Protein AF-0000000084989594 (afdb_homodimer)

Foldseek 3Di:
DALLVLLLVLLLVQQFQAEAFQLALLRLSNCLSVLVSVHAHAYFFEAAQVFGFARVVNRVQSCVVSVHHYYYHHDYLVLLVVLLLVLCVQVVFLACVQSLLVSRVLVRLLVCLVVPTAEYEYSPQLCLLLVQDQVLLVDDQVVSLVSSVVCLVPPDDSNCSSCVVSNHHYHYSCNPPVNSVVSSVDTNPCQHDPSHGNNSSLVSCVVVGDNCNSPPRDDRSCRSRVSVVVQQVQQVVLPPPDDPWQAHGNSSSSVVSSVVVVGDDDADDPDADNTPRHHADPQADPRRGGHDDDD/DALLVLLLVLLLVQQFQAEAFQLALLRLSNCLSNLVSVHAHAYWFEAAQVFGFARVVNRVQSCVVSVHHYYYHHDYLVLLVVLLLVLCVQVVFLACVQSLLVSRVLVRLLVCLVVPTAEYEYSPQLCLLLVQDQVLLPDDQVVSLVSSVVCLVPPDDSNCSSCVVSNHHYHYSCNPPVNSVVSSVDTNPCQHDPSHGNNSSLVSCVVVGDNCNSRPRDDRSCRSRVSVVVQQVQQVVLPPPDDPWQAHGNSSSSVVSSVVVVGDDDADDPDADNTPRHHADPQADPRRGGGDPDD

Structure (mmCIF, N/CA/C/O backbone):
data_AF-0000000084989594-model_v1
#
loop_
_entity.id
_entity.type
_entity.pdbx_description
1 polymer 'Asparagine synthase (Glutamine-hydrolyzing)'
#
loop_
_atom_site.group_PDB
_atom_site.id
_atom_site.type_symbol
_atom_site.label_atom_id
_atom_site.label_alt_id
_atom_site.label_comp_id
_atom_site.label_asym_id
_atom_site.label_entity_id
_atom_site.label_seq_id
_atom_site.pdbx_PDB_ins_code
_atom_site.Cartn_x
_atom_site.Cartn_y
_atom_site.Cartn_z
_atom_site.occupancy
_atom_site.B_iso_or_equiv
_atom_site.auth_seq_id
_atom_site.auth_comp_id
_atom_site.auth_asym_id
_atom_site.auth_atom_id
_atom_site.pdbx_PDB_model_num
ATOM 1 N N . MET A 1 1 ? -28.172 15.375 14.891 1 85.75 1 MET A N 1
ATOM 2 C CA . MET A 1 1 ? -27.391 14.578 13.945 1 85.75 1 MET A CA 1
ATOM 3 C C . MET A 1 1 ? -26.047 14.195 14.555 1 85.75 1 MET A C 1
ATOM 5 O O . MET A 1 1 ? -25.469 14.953 15.344 1 85.75 1 MET A O 1
ATOM 9 N N . SER A 1 2 ? -25.688 12.906 14.242 1 96.44 2 SER A N 1
ATOM 10 C CA . SER A 1 2 ? -24.422 12.406 14.797 1 96.44 2 SER A CA 1
ATOM 11 C C . SER A 1 2 ? -23.25 12.773 13.898 1 96.44 2 SER A C 1
ATOM 13 O O . SER A 1 2 ? -23.438 13.164 12.75 1 96.44 2 SER A O 1
ATOM 15 N N . LEU A 1 3 ? -22.078 12.836 14.453 1 98.56 3 LEU A N 1
ATOM 16 C CA . LEU A 1 3 ? -20.891 13.195 13.695 1 98.56 3 LEU A CA 1
ATOM 17 C C . LEU A 1 3 ? -20.672 12.234 12.531 1 98.56 3 LEU A C 1
ATOM 19 O O . LEU A 1 3 ? -20.391 12.664 11.406 1 98.56 3 LEU A O 1
ATOM 23 N N . PRO A 1 4 ? -20.844 10.906 12.711 1 98.81 4 PRO A N 1
ATOM 24 C CA . PRO A 1 4 ? -20.703 10 11.57 1 98.81 4 PRO A CA 1
ATOM 25 C C . PRO A 1 4 ? -21.625 10.352 10.414 1 98.81 4 PRO A C 1
ATOM 27 O O . PRO A 1 4 ? -21.219 10.32 9.25 1 98.81 4 PRO A O 1
ATOM 30 N N . GLN A 1 5 ? -22.797 10.727 10.703 1 98.56 5 GLN A N 1
ATOM 31 C CA . GLN A 1 5 ? -23.734 11.117 9.664 1 98.56 5 GLN A CA 1
ATOM 32 C C . GLN A 1 5 ? -23.297 12.391 8.961 1 98.56 5 GLN A C 1
ATOM 34 O O . GLN A 1 5 ? -23.359 12.492 7.734 1 98.56 5 GLN A O 1
ATOM 39 N N . LEU A 1 6 ? -22.875 13.344 9.742 1 98.75 6 LEU A N 1
ATOM 40 C CA . LEU A 1 6 ? -22.422 14.617 9.195 1 98.75 6 LEU A CA 1
ATOM 41 C C . LEU A 1 6 ? -21.188 14.43 8.305 1 98.75 6 LEU A C 1
ATOM 43 O O . LEU A 1 6 ? -21.109 15 7.219 1 98.75 6 LEU A O 1
ATOM 47 N N . LEU A 1 7 ? -20.281 13.609 8.742 1 98.88 7 LEU A N 1
ATOM 48 C CA . LEU A 1 7 ? -19.078 13.352 7.961 1 98.88 7 LEU A CA 1
ATOM 49 C C . LEU A 1 7 ? -19.406 12.594 6.68 1 98.88 7 LEU A C 1
ATOM 51 O O . LEU A 1 7 ? -18.812 12.852 5.629 1 98.88 7 LEU A O 1
ATOM 55 N N . ARG A 1 8 ? -20.312 11.656 6.789 1 98.75 8 ARG A N 1
ATOM 56 C CA . ARG A 1 8 ? -20.734 10.93 5.598 1 98.75 8 ARG A CA 1
ATOM 57 C C . ARG A 1 8 ? -21.312 11.891 4.555 1 98.75 8 ARG A C 1
ATOM 59 O O . ARG A 1 8 ? -20.984 11.789 3.369 1 98.75 8 ARG A O 1
ATOM 66 N N . GLU A 1 9 ? -22.156 12.766 5 1 98.69 9 GLU A N 1
ATOM 67 C CA . GLU A 1 9 ? -22.75 13.734 4.09 1 98.69 9 GLU A CA 1
ATOM 68 C C . GLU A 1 9 ? -21.703 14.656 3.488 1 98.69 9 GLU A C 1
ATOM 70 O O . GLU A 1 9 ? -21.719 14.945 2.289 1 98.69 9 GLU A O 1
ATOM 75 N N . ALA A 1 10 ? -20.781 15.133 4.316 1 98.81 10 ALA A N 1
ATOM 76 C CA . ALA A 1 10 ? -19.688 15.977 3.836 1 98.81 10 ALA A CA 1
ATOM 77 C C . ALA A 1 10 ? -18.828 15.227 2.832 1 98.81 10 ALA A C 1
ATOM 79 O O . ALA A 1 10 ? -18.406 15.789 1.82 1 98.81 10 ALA A O 1
ATOM 80 N N . ALA A 1 11 ? -18.562 13.984 3.117 1 98.75 11 ALA A N 1
ATOM 81 C CA . ALA A 1 11 ? -17.75 13.141 2.238 1 98.75 11 ALA A CA 1
ATOM 82 C C . ALA A 1 11 ? -18.453 12.914 0.902 1 98.75 11 ALA A C 1
ATOM 84 O O . ALA A 1 11 ? -17.812 12.906 -0.15 1 98.75 11 ALA A O 1
ATOM 85 N N . ALA A 1 12 ? -19.766 12.672 0.949 1 98.69 12 ALA A N 1
ATOM 86 C CA . ALA A 1 12 ? -20.547 12.484 -0.268 1 98.69 12 ALA A CA 1
ATOM 87 C C . ALA A 1 12 ? -20.453 13.703 -1.18 1 98.69 12 ALA A C 1
ATOM 89 O O . ALA A 1 12 ? -20.438 13.57 -2.406 1 98.69 12 ALA A O 1
ATOM 90 N N . GLU A 1 13 ? -20.391 14.836 -0.594 1 98.69 13 GLU A N 1
ATOM 91 C CA . GLU A 1 13 ? -20.266 16.062 -1.36 1 98.69 13 GLU A CA 1
ATOM 92 C C . GLU A 1 13 ? -18.844 16.25 -1.879 1 98.69 13 GLU A C 1
ATOM 94 O O . GLU A 1 13 ? -18.641 16.766 -2.984 1 98.69 13 GLU A O 1
ATOM 99 N N . ALA A 1 14 ? -17.875 15.828 -1.123 1 98.56 14 ALA A N 1
ATOM 100 C CA . ALA A 1 14 ? -16.469 16.016 -1.457 1 98.56 14 ALA A CA 1
ATOM 101 C C . ALA A 1 14 ? -16.062 15.18 -2.666 1 98.56 14 ALA A C 1
ATOM 103 O O . ALA A 1 14 ? -15.25 15.609 -3.486 1 98.56 14 ALA A O 1
ATOM 104 N N . GLN A 1 15 ? -16.578 13.945 -2.801 1 98.38 15 GLN A N 1
ATOM 105 C CA . GLN A 1 15 ? -16.391 13.062 -3.947 1 98.38 15 GLN A CA 1
ATOM 106 C C . GLN A 1 15 ? -14.906 12.797 -4.199 1 98.38 15 GLN A C 1
ATOM 108 O O . GLN A 1 15 ? -14.438 12.906 -5.332 1 98.38 15 GLN A O 1
ATOM 113 N N . CYS A 1 16 ? -14.211 12.5 -3.119 1 98.88 16 CYS A N 1
ATOM 114 C CA . CYS A 1 16 ? -12.781 12.273 -3.25 1 98.88 16 CYS A CA 1
ATOM 115 C C . CYS A 1 16 ? -12.5 10.875 -3.783 1 98.88 16 CYS A C 1
ATOM 117 O O . CYS A 1 16 ? -13.07 9.891 -3.301 1 98.88 16 CYS A O 1
ATOM 119 N N . ASP A 1 17 ? -11.602 10.797 -4.781 1 98.69 17 ASP A N 1
ATOM 120 C CA . ASP A 1 17 ? -11.172 9.508 -5.316 1 98.69 17 ASP A CA 1
ATOM 121 C C . ASP A 1 17 ? -9.953 8.984 -4.566 1 98.69 17 ASP A C 1
ATOM 123 O O . ASP A 1 17 ? -9.516 7.852 -4.797 1 98.69 17 ASP A O 1
ATOM 127 N N . SER A 1 18 ? -9.414 9.781 -3.67 1 98.81 18 SER A N 1
ATOM 128 C CA . SER A 1 18 ? -8.258 9.414 -2.85 1 98.81 18 SER A CA 1
ATOM 129 C C . SER A 1 18 ? -8.367 10.008 -1.449 1 98.81 18 SER A C 1
ATOM 131 O O . SER A 1 18 ? -9.141 10.945 -1.224 1 98.81 18 SER A O 1
ATOM 133 N N . VAL A 1 19 ? -7.609 9.438 -0.512 1 98.94 19 VAL A N 1
ATOM 134 C CA . VAL A 1 19 ? -7.613 9.93 0.861 1 98.94 19 VAL A CA 1
ATOM 135 C C . VAL A 1 19 ? -6.227 9.766 1.477 1 98.94 19 VAL A C 1
ATOM 137 O O . VAL A 1 19 ? -5.555 8.758 1.243 1 98.94 19 VAL A O 1
ATOM 140 N N . LEU A 1 20 ? -5.695 10.781 2.111 1 98.88 20 LEU A N 1
ATOM 141 C CA . LEU A 1 20 ? -4.523 10.594 2.959 1 98.88 20 LEU A CA 1
ATOM 142 C C . LEU A 1 20 ? -4.887 9.828 4.227 1 98.88 20 LEU A C 1
ATOM 144 O O . LEU A 1 20 ? -5.66 10.32 5.051 1 98.88 20 LEU A O 1
ATOM 148 N N . LEU A 1 21 ? -4.34 8.688 4.375 1 98.75 21 LEU A N 1
ATOM 149 C CA . LEU A 1 21 ? -4.711 7.816 5.488 1 98.75 21 LEU A CA 1
ATOM 150 C C . LEU A 1 21 ? -3.508 7.535 6.379 1 98.75 21 LEU A C 1
ATOM 152 O O . LEU A 1 21 ? -2.527 6.934 5.938 1 98.75 21 LEU A O 1
ATOM 156 N N . SER A 1 22 ? -3.586 7.926 7.609 1 97.94 22 SER A N 1
ATOM 157 C CA . SER A 1 22 ? -2.496 7.727 8.555 1 97.94 22 SER A CA 1
ATOM 158 C C . SER A 1 22 ? -2.797 6.574 9.508 1 97.94 22 SER A C 1
ATOM 160 O O . SER A 1 22 ? -1.893 6.051 10.164 1 97.94 22 SER A O 1
ATOM 162 N N . GLY A 1 23 ? -4.047 6.211 9.594 1 97.31 23 GLY A N 1
ATOM 163 C CA . GLY A 1 23 ? -4.449 5.27 10.625 1 97.31 23 GLY A CA 1
ATOM 164 C C . GLY A 1 23 ? -4.773 5.934 11.953 1 97.31 23 GLY A C 1
ATOM 165 O O . GLY A 1 23 ? -5.125 5.262 12.922 1 97.31 23 GLY A O 1
ATOM 166 N N . GLY A 1 24 ? -4.617 7.223 12.016 1 97.88 24 GLY A N 1
ATOM 167 C CA . GLY A 1 24 ? -5.145 7.977 13.141 1 97.88 24 GLY A CA 1
ATOM 168 C C . GLY A 1 24 ? -6.652 8.156 13.086 1 97.88 24 GLY A C 1
ATOM 169 O O . GLY A 1 24 ? -7.289 7.789 12.102 1 97.88 24 GLY A O 1
ATOM 170 N N . LEU A 1 25 ? -7.168 8.773 14.125 1 98.38 25 LEU A N 1
ATOM 171 C CA . LEU A 1 25 ? -8.617 8.852 14.281 1 98.38 25 LEU A CA 1
ATOM 172 C C . LEU A 1 25 ? -9.227 9.711 13.18 1 98.38 25 LEU A C 1
ATOM 174 O O . LEU A 1 25 ? -10.164 9.281 12.5 1 98.38 25 LEU A O 1
ATOM 178 N N . ASP A 1 26 ? -8.68 10.859 12.883 1 98.56 26 ASP A N 1
ATOM 179 C CA . ASP A 1 26 ? -9.312 11.797 11.953 1 98.56 26 ASP A CA 1
ATOM 180 C C . ASP A 1 26 ? -9.297 11.25 10.523 1 98.56 26 ASP A C 1
ATOM 182 O O . ASP A 1 26 ? -10.336 11.211 9.859 1 98.56 26 ASP A O 1
ATOM 186 N N . SER A 1 27 ? -8.141 10.852 10.102 1 98.5 27 SER A N 1
ATOM 187 C CA . SER A 1 27 ? -8.055 10.344 8.742 1 98.5 27 SER A CA 1
ATOM 188 C C . SER A 1 27 ? -8.883 9.07 8.57 1 98.5 27 SER A C 1
ATOM 190 O O . SER A 1 27 ? -9.477 8.852 7.512 1 98.5 27 SER A O 1
ATOM 192 N N . SER A 1 28 ? -8.953 8.25 9.562 1 98.81 28 SER A N 1
ATOM 193 C CA . SER A 1 28 ? -9.719 7.008 9.5 1 98.81 28 SER A CA 1
ATOM 194 C C . SER A 1 28 ? -11.219 7.285 9.445 1 98.81 28 SER A C 1
ATOM 196 O O . SER A 1 28 ? -11.953 6.602 8.734 1 98.81 28 SER A O 1
ATOM 198 N N . THR A 1 29 ? -11.703 8.25 10.234 1 98.88 29 THR A N 1
ATOM 199 C CA . THR A 1 29 ? -13.117 8.594 10.203 1 98.88 29 THR A CA 1
ATOM 200 C C . THR A 1 29 ? -13.508 9.141 8.828 1 98.88 29 THR A C 1
ATOM 202 O O . THR A 1 29 ? -14.609 8.867 8.336 1 98.88 29 THR A O 1
ATOM 205 N N . VAL A 1 30 ? -12.625 9.891 8.219 1 98.94 30 VAL A N 1
ATOM 206 C CA . VAL A 1 30 ? -12.883 10.422 6.883 1 98.94 30 VAL A CA 1
ATOM 207 C C . VAL A 1 30 ? -12.914 9.273 5.867 1 98.94 30 VAL A C 1
ATOM 209 O O . VAL A 1 30 ? -13.781 9.234 4.996 1 98.94 30 VAL A O 1
ATOM 212 N N . ALA A 1 31 ? -11.953 8.375 5.973 1 98.94 31 ALA A N 1
ATOM 213 C CA . ALA A 1 31 ? -11.945 7.207 5.094 1 98.94 31 ALA A CA 1
ATOM 214 C C . ALA A 1 31 ? -13.242 6.414 5.227 1 98.94 31 ALA A C 1
ATOM 216 O O . ALA A 1 31 ? -13.836 6.008 4.223 1 98.94 31 ALA A O 1
ATOM 217 N N . TRP A 1 32 ? -13.672 6.195 6.434 1 98.88 32 TRP A N 1
ATOM 218 C CA . TRP A 1 32 ? -14.938 5.504 6.691 1 98.88 32 TRP A CA 1
ATOM 219 C C . TRP A 1 32 ? -16.094 6.238 6.031 1 98.88 32 TRP A C 1
ATOM 221 O O . TRP A 1 32 ? -16.938 5.613 5.383 1 98.88 32 TRP A O 1
ATOM 231 N N . ALA A 1 33 ? -16.125 7.547 6.203 1 98.94 33 ALA A N 1
ATOM 232 C CA . ALA A 1 33 ? -17.203 8.359 5.672 1 98.94 33 ALA A CA 1
ATOM 233 C C . ALA A 1 33 ? -17.281 8.258 4.152 1 98.94 33 ALA A C 1
ATOM 235 O O . ALA A 1 33 ? -18.359 8.172 3.576 1 98.94 33 ALA A O 1
ATOM 236 N N . LEU A 1 34 ? -16.141 8.305 3.512 1 98.88 34 LEU A N 1
ATOM 237 C CA . LEU A 1 34 ? -16.078 8.18 2.061 1 98.88 34 LEU A CA 1
ATOM 238 C C . LEU A 1 34 ? -16.656 6.844 1.609 1 98.88 34 LEU A C 1
ATOM 240 O O . LEU A 1 34 ? -17.453 6.785 0.679 1 98.88 34 LEU A O 1
ATOM 244 N N . ARG A 1 35 ? -16.234 5.828 2.279 1 98.62 35 ARG A N 1
ATOM 245 C CA . ARG A 1 35 ? -16.734 4.496 1.943 1 98.62 35 ARG A CA 1
ATOM 246 C C . ARG A 1 35 ? -18.25 4.41 2.131 1 98.62 35 ARG A C 1
ATOM 248 O O . ARG A 1 35 ? -18.953 3.854 1.285 1 98.62 35 ARG A O 1
ATOM 255 N N . GLU A 1 36 ? -18.734 4.957 3.236 1 98.31 36 GLU A N 1
ATOM 256 C CA . GLU A 1 36 ? -20.156 4.945 3.539 1 98.31 36 GLU A CA 1
ATOM 257 C C . GLU A 1 36 ? -20.938 5.766 2.521 1 98.31 36 GLU A C 1
ATOM 259 O O . GLU A 1 36 ? -22.125 5.496 2.275 1 98.31 36 GLU A O 1
ATOM 264 N N . ALA A 1 37 ? -20.281 6.711 1.976 1 98.5 37 ALA A N 1
ATOM 265 C CA . ALA A 1 37 ? -20.922 7.543 0.952 1 98.5 37 ALA A CA 1
ATOM 266 C C . ALA A 1 37 ? -20.938 6.828 -0.398 1 98.5 37 ALA A C 1
ATOM 268 O O . ALA A 1 37 ? -21.391 7.387 -1.396 1 98.5 37 ALA A O 1
ATOM 269 N N . GLY A 1 38 ? -20.391 5.637 -0.486 1 97.81 38 GLY A N 1
ATOM 270 C CA . GLY A 1 38 ? -20.406 4.832 -1.697 1 97.81 38 GLY A CA 1
ATOM 271 C C . GLY A 1 38 ? -19.172 5.004 -2.559 1 97.81 38 GLY A C 1
ATOM 272 O O . GLY A 1 38 ? -19.141 4.539 -3.699 1 97.81 38 GLY A O 1
ATOM 273 N N . LEU A 1 39 ? -18.219 5.668 -2.016 1 97.94 39 LEU A N 1
ATOM 274 C CA . LEU A 1 39 ? -16.969 5.883 -2.746 1 97.94 39 LEU A CA 1
ATOM 275 C C . LEU A 1 39 ? -15.93 4.828 -2.371 1 97.94 39 LEU A C 1
ATOM 277 O O . LEU A 1 39 ? -16.109 4.102 -1.391 1 97.94 39 LEU A O 1
ATOM 281 N N . ARG A 1 40 ? -14.938 4.691 -3.188 1 96.25 40 ARG A N 1
ATOM 282 C CA . ARG A 1 40 ? -13.828 3.773 -2.949 1 96.25 40 ARG A CA 1
ATOM 283 C C . ARG A 1 40 ? -12.492 4.465 -3.18 1 96.25 40 ARG A C 1
ATOM 285 O O . ARG A 1 40 ? -11.75 4.113 -4.105 1 96.25 40 ARG A O 1
ATOM 292 N N . PRO A 1 41 ? -12.18 5.359 -2.314 1 98.5 41 PRO A N 1
ATOM 293 C CA . PRO A 1 41 ? -10.93 6.094 -2.496 1 98.5 41 PRO A CA 1
ATOM 294 C C . PRO A 1 41 ? -9.695 5.207 -2.342 1 98.5 41 PRO A C 1
ATOM 296 O O . PRO A 1 41 ? -9.719 4.238 -1.58 1 98.5 41 PRO A O 1
ATOM 299 N N . VAL A 1 42 ? -8.664 5.551 -3.115 1 98.75 42 VAL A N 1
ATOM 300 C CA . VAL A 1 42 ? -7.352 4.965 -2.842 1 98.75 42 VAL A CA 1
ATOM 301 C C . VAL A 1 42 ? -6.699 5.688 -1.668 1 98.75 42 VAL A C 1
ATOM 303 O O . VAL A 1 42 ? -6.695 6.922 -1.611 1 98.75 42 VAL A O 1
ATOM 306 N N . ALA A 1 43 ? -6.219 4.914 -0.688 1 98.88 43 ALA A N 1
ATOM 307 C CA . ALA A 1 43 ? -5.551 5.492 0.477 1 98.88 43 ALA A CA 1
ATOM 308 C C . ALA A 1 43 ? -4.055 5.66 0.228 1 98.88 43 ALA A C 1
ATOM 310 O O . ALA A 1 43 ? -3.402 4.754 -0.3 1 98.88 43 ALA A O 1
ATOM 311 N N . PHE A 1 44 ? -3.527 6.82 0.582 1 98.88 44 PHE A N 1
ATOM 312 C CA . PHE A 1 44 ? -2.109 7.105 0.399 1 98.88 44 PHE A CA 1
ATOM 313 C C . PHE A 1 44 ? -1.453 7.461 1.727 1 98.88 44 PHE A C 1
ATOM 315 O O . PHE A 1 44 ? -2.047 8.164 2.551 1 98.88 44 PHE A O 1
ATOM 322 N N . ASN A 1 45 ? -0.287 7.039 1.944 1 98.81 45 ASN A N 1
ATOM 323 C CA . ASN A 1 45 ? 0.561 7.348 3.09 1 98.81 45 ASN A CA 1
ATOM 324 C C . ASN A 1 45 ? 2.039 7.352 2.709 1 98.81 45 ASN A C 1
ATOM 326 O O . ASN A 1 45 ? 2.455 6.613 1.812 1 98.81 45 ASN A O 1
ATOM 330 N N . ALA A 1 46 ? 2.809 8.219 3.326 1 98.81 46 ALA A N 1
ATOM 331 C CA . ALA A 1 46 ? 4.254 8.234 3.133 1 98.81 46 ALA A CA 1
ATOM 332 C C . ALA A 1 46 ? 4.988 7.945 4.438 1 98.81 46 ALA A C 1
ATOM 334 O O . ALA A 1 46 ? 4.578 8.414 5.504 1 98.81 46 ALA A O 1
ATOM 335 N N . GLN A 1 47 ? 6.008 7.199 4.363 1 98.88 47 GLN A N 1
ATOM 336 C CA . GLN A 1 47 ? 6.848 6.824 5.5 1 98.88 47 GLN A CA 1
ATOM 337 C C . GLN A 1 47 ? 8.32 7.125 5.219 1 98.88 47 GLN A C 1
ATOM 339 O O . GLN A 1 47 ? 8.773 7.012 4.078 1 98.88 47 GLN A O 1
ATOM 344 N N . TYR A 1 48 ? 9.039 7.547 6.289 1 98.81 48 TYR A N 1
ATOM 345 C CA . TYR A 1 48 ? 10.492 7.668 6.246 1 98.81 48 TYR A CA 1
ATOM 346 C C . TYR A 1 48 ? 11.156 6.297 6.336 1 98.81 48 TYR A C 1
ATOM 348 O O . TYR A 1 48 ? 11.219 5.699 7.414 1 98.81 48 TYR A O 1
ATOM 356 N N . ALA A 1 49 ? 11.68 5.812 5.246 1 98.5 49 ALA A N 1
ATOM 357 C CA . ALA A 1 49 ? 12.094 4.422 5.105 1 98.5 49 ALA A CA 1
ATOM 358 C C . ALA A 1 49 ? 13.172 4.066 6.133 1 98.5 49 ALA A C 1
ATOM 360 O O . ALA A 1 49 ? 13.133 2.994 6.738 1 98.5 49 ALA A O 1
ATOM 361 N N . PRO A 1 50 ? 14.156 4.938 6.395 1 97.94 50 PRO A N 1
ATOM 362 C CA . PRO A 1 50 ? 15.234 4.566 7.32 1 97.94 50 PRO A CA 1
ATOM 363 C C . PRO A 1 50 ? 14.734 4.352 8.75 1 97.94 50 PRO A C 1
ATOM 365 O O . PRO A 1 50 ? 15.328 3.582 9.508 1 97.94 50 PRO A O 1
ATOM 368 N N . ARG A 1 51 ? 13.688 5.039 9.141 1 97.5 51 ARG A N 1
ATOM 369 C CA . ARG A 1 51 ? 13.07 4.93 10.453 1 97.5 51 ARG A CA 1
ATOM 370 C C . ARG A 1 51 ? 11.562 5.145 10.375 1 97.5 51 ARG A C 1
ATOM 372 O O . ARG A 1 51 ? 11.062 6.207 10.758 1 97.5 51 ARG A O 1
ATOM 379 N N . PRO A 1 52 ? 10.883 4.098 10 1 97.19 52 PRO A N 1
ATOM 380 C CA . PRO A 1 52 ? 9.438 4.258 9.797 1 97.19 52 PRO A CA 1
ATOM 381 C C . PRO A 1 52 ? 8.703 4.641 11.078 1 97.19 52 PRO A C 1
ATOM 383 O O . PRO A 1 52 ? 9.211 4.41 12.18 1 97.19 52 PRO A O 1
ATOM 386 N N . GLY A 1 53 ? 7.566 5.332 10.867 1 97.75 53 GLY A N 1
ATOM 387 C CA . GLY A 1 53 ? 6.75 5.758 11.992 1 97.75 53 GLY A CA 1
ATOM 388 C C . GLY A 1 53 ? 5.785 4.691 12.469 1 97.75 53 GLY A C 1
ATOM 389 O O . GLY A 1 53 ? 6.016 3.498 12.258 1 97.75 53 GLY A O 1
ATOM 390 N N . THR A 1 54 ? 4.82 5.121 13.195 1 97.56 54 THR A N 1
ATOM 391 C CA . THR A 1 54 ? 3.902 4.215 13.883 1 97.56 54 THR A CA 1
ATOM 392 C C . THR A 1 54 ? 2.639 3.996 13.055 1 97.56 54 THR A C 1
ATOM 394 O O . THR A 1 54 ? 1.798 3.166 13.406 1 97.56 54 THR A O 1
ATOM 397 N N . ASP A 1 55 ? 2.475 4.613 11.891 1 98.12 55 ASP A N 1
ATOM 398 C CA . ASP A 1 55 ? 1.197 4.703 11.195 1 98.12 55 ASP A CA 1
ATOM 399 C C . ASP A 1 55 ? 0.839 3.379 10.523 1 98.12 55 ASP A C 1
ATOM 401 O O . ASP A 1 55 ? -0.325 2.973 10.523 1 98.12 55 ASP A O 1
ATOM 405 N N . VAL A 1 56 ? 1.748 2.672 10.031 1 98.12 56 VAL A N 1
ATOM 406 C CA . VAL A 1 56 ? 1.545 1.653 9.008 1 98.12 56 VAL A CA 1
ATOM 407 C C . VAL A 1 56 ? 0.648 0.543 9.555 1 98.12 56 VAL A C 1
ATOM 409 O O . VAL A 1 56 ? -0.34 0.167 8.914 1 98.12 56 VAL A O 1
ATOM 412 N N . PRO A 1 57 ? 0.875 0.002 10.789 1 97.19 57 PRO A N 1
ATOM 413 C CA . PRO A 1 57 ? -0.019 -1.056 11.266 1 97.19 57 PRO A CA 1
ATOM 414 C C . PRO A 1 57 ? -1.473 -0.599 11.367 1 97.19 57 PRO A C 1
ATOM 416 O O . PRO A 1 57 ? -2.389 -1.376 11.086 1 97.19 57 PRO A O 1
ATOM 419 N N . TYR A 1 58 ? -1.664 0.637 11.727 1 98.19 58 TYR A N 1
ATOM 420 C CA . TYR A 1 58 ? -3.014 1.148 11.938 1 98.19 58 TYR A CA 1
ATOM 421 C C . TYR A 1 58 ? -3.697 1.451 10.609 1 98.19 58 TYR A C 1
ATOM 423 O O . TYR A 1 58 ? -4.879 1.151 10.43 1 98.19 58 TYR A O 1
ATOM 431 N N . LEU A 1 59 ? -2.918 2.064 9.703 1 98.19 59 LEU A N 1
ATOM 432 C CA . LEU A 1 59 ? -3.547 2.379 8.43 1 98.19 59 LEU A CA 1
ATOM 433 C C . LEU A 1 59 ? -3.914 1.104 7.672 1 98.19 59 LEU A C 1
ATOM 435 O O . LEU A 1 59 ? -4.93 1.063 6.973 1 98.19 59 LEU A O 1
ATOM 439 N N . LEU A 1 60 ? -3.117 0.052 7.809 1 98.12 60 LEU A N 1
ATOM 440 C CA . LEU A 1 60 ? -3.418 -1.221 7.164 1 98.12 60 LEU A CA 1
ATOM 441 C C . LEU A 1 60 ? -4.684 -1.841 7.742 1 98.12 60 LEU A C 1
ATOM 443 O O . LEU A 1 60 ? -5.484 -2.428 7.012 1 98.12 60 LEU A O 1
ATOM 447 N N . GLU A 1 61 ? -4.84 -1.722 9.023 1 98 61 GLU A N 1
ATOM 448 C CA . GLU A 1 61 ? -6.043 -2.24 9.672 1 98 61 GLU A CA 1
ATOM 449 C C . GLU A 1 61 ? -7.293 -1.527 9.172 1 98 61 GLU A C 1
ATOM 451 O O . GLU A 1 61 ? -8.305 -2.168 8.875 1 98 61 GLU A O 1
ATOM 456 N N . VAL A 1 62 ? -7.211 -0.22 9.109 1 98.62 62 VAL A N 1
ATOM 457 C CA . VAL A 1 62 ? -8.344 0.571 8.625 1 98.62 62 VAL A CA 1
ATOM 458 C C . VAL A 1 62 ? -8.641 0.212 7.168 1 98.62 62 VAL A C 1
ATOM 460 O O . VAL A 1 62 ? -9.797 -0.021 6.805 1 98.62 62 VAL A O 1
ATOM 463 N N . ALA A 1 63 ? -7.602 0.181 6.371 1 98.44 63 ALA A N 1
ATOM 464 C CA . ALA A 1 63 ? -7.758 -0.115 4.949 1 98.44 63 ALA A CA 1
ATOM 465 C C . ALA A 1 63 ? -8.359 -1.5 4.738 1 98.44 63 ALA A C 1
ATOM 467 O O . ALA A 1 63 ? -9.219 -1.687 3.871 1 98.44 63 ALA A O 1
ATOM 468 N N . ARG A 1 64 ? -7.891 -2.459 5.492 1 98.19 64 ARG A N 1
ATOM 469 C CA . ARG A 1 64 ? -8.414 -3.818 5.41 1 98.19 64 ARG A CA 1
ATOM 470 C C . ARG A 1 64 ? -9.906 -3.85 5.723 1 98.19 64 ARG A C 1
ATOM 472 O O . ARG A 1 64 ? -10.695 -4.422 4.965 1 98.19 64 ARG A O 1
ATOM 479 N N . GLN A 1 65 ? -10.297 -3.238 6.809 1 97.75 65 GLN A N 1
ATOM 480 C CA . GLN A 1 65 ? -11.688 -3.252 7.234 1 97.75 65 GLN A CA 1
ATOM 481 C C . GLN A 1 65 ? -12.586 -2.574 6.203 1 97.75 65 GLN A C 1
ATOM 483 O O . GLN A 1 65 ? -13.711 -3.014 5.965 1 97.75 65 GLN A O 1
ATOM 488 N N . LEU A 1 66 ? -12.055 -1.494 5.629 1 98.19 66 LEU A N 1
ATOM 489 C CA . LEU A 1 66 ? -12.867 -0.691 4.723 1 98.19 66 LEU A CA 1
ATOM 490 C C . LEU A 1 66 ? -12.727 -1.184 3.285 1 98.19 66 LEU A C 1
ATOM 492 O O . LEU A 1 66 ? -13.422 -0.691 2.389 1 98.19 66 LEU A O 1
ATOM 496 N N . GLY A 1 67 ? -11.836 -2.125 3.051 1 97.62 67 GLY A N 1
ATOM 497 C CA . GLY A 1 67 ? -11.617 -2.656 1.716 1 97.62 67 GLY A CA 1
ATOM 498 C C . GLY A 1 67 ? -11 -1.646 0.765 1 97.62 67 GLY A C 1
ATOM 499 O O . GLY A 1 67 ? -11.406 -1.551 -0.395 1 97.62 67 GLY A O 1
ATOM 500 N N . LEU A 1 68 ? -10.086 -0.876 1.242 1 98.06 68 LEU A N 1
ATOM 501 C CA . LEU A 1 68 ? -9.484 0.172 0.424 1 98.06 68 LEU A CA 1
ATOM 502 C C . LEU A 1 68 ? -8.133 -0.271 -0.119 1 98.06 68 LEU A C 1
ATOM 504 O O . LEU A 1 68 ? -7.34 -0.882 0.601 1 98.06 68 LEU A O 1
ATOM 508 N N . ARG A 1 69 ? -7.914 0.005 -1.433 1 98 69 ARG A N 1
ATOM 509 C CA . ARG A 1 69 ? -6.539 -0.041 -1.917 1 98 69 ARG A CA 1
ATOM 510 C C . ARG A 1 69 ? -5.668 0.977 -1.189 1 98 69 ARG A C 1
ATOM 512 O O . ARG A 1 69 ? -6.098 2.104 -0.939 1 98 69 ARG A O 1
ATOM 519 N N . THR A 1 70 ? -4.477 0.55 -0.849 1 98.31 70 THR A N 1
ATOM 520 C CA . THR A 1 70 ? -3.59 1.411 -0.073 1 98.31 70 THR A CA 1
ATOM 521 C C . THR A 1 70 ? -2.221 1.518 -0.738 1 98.31 70 THR A C 1
ATOM 523 O O . THR A 1 70 ? -1.651 0.51 -1.163 1 98.31 70 THR A O 1
ATOM 526 N N . VAL A 1 71 ? -1.743 2.723 -0.843 1 98.69 71 VAL A N 1
ATOM 527 C CA . VAL A 1 71 ? -0.411 2.996 -1.372 1 98.69 71 VAL A CA 1
ATOM 528 C C . VAL A 1 71 ? 0.488 3.527 -0.258 1 98.69 71 VAL A C 1
ATOM 530 O O . VAL A 1 71 ? 0.176 4.543 0.371 1 98.69 71 VAL A O 1
ATOM 533 N N . ILE A 1 72 ? 1.544 2.859 -0.012 1 98.75 72 ILE A N 1
ATOM 534 C CA . ILE A 1 72 ? 2.553 3.342 0.925 1 98.75 72 ILE A CA 1
ATOM 535 C C . ILE A 1 72 ? 3.811 3.75 0.162 1 98.75 72 ILE A C 1
ATOM 537 O O . ILE A 1 72 ? 4.359 2.959 -0.608 1 98.75 72 ILE A O 1
ATOM 541 N N . VAL A 1 73 ? 4.219 4.984 0.354 1 98.75 73 VAL A N 1
ATOM 542 C CA . VAL A 1 73 ? 5.441 5.523 -0.227 1 98.75 73 VAL A CA 1
ATOM 543 C C . VAL A 1 73 ? 6.574 5.449 0.793 1 98.75 73 VAL A C 1
ATOM 545 O O . VAL A 1 73 ? 6.48 6.02 1.882 1 98.75 73 VAL A O 1
ATOM 548 N N . TRP A 1 74 ? 7.613 4.742 0.444 1 98.56 74 TRP A N 1
ATOM 549 C CA . TRP A 1 74 ? 8.805 4.676 1.278 1 98.56 74 TRP A CA 1
ATOM 550 C C . TRP A 1 74 ? 9.875 5.648 0.782 1 98.56 74 TRP A C 1
ATOM 552 O O . TRP A 1 74 ? 10.523 5.395 -0.234 1 98.56 74 TRP A O 1
ATOM 562 N N . ALA A 1 75 ? 10.07 6.672 1.572 1 98.56 75 ALA A N 1
ATOM 563 C CA . ALA A 1 75 ? 10.992 7.723 1.149 1 98.56 75 ALA A CA 1
ATOM 564 C C . ALA A 1 75 ? 12.383 7.504 1.736 1 98.56 75 ALA A C 1
ATOM 566 O O . ALA A 1 75 ? 12.531 7.309 2.945 1 98.56 75 ALA A O 1
ATOM 567 N N . SER A 1 76 ? 13.352 7.559 0.888 1 98.25 76 SER A N 1
ATOM 568 C CA . SER A 1 76 ? 14.727 7.598 1.368 1 98.25 76 SER A CA 1
ATOM 569 C C . SER A 1 76 ? 15.031 8.922 2.059 1 98.25 76 SER A C 1
ATOM 571 O O . SER A 1 76 ? 14.219 9.852 2.025 1 98.25 76 SER A O 1
ATOM 573 N N . GLU A 1 77 ? 16.203 9.008 2.74 1 98.5 77 GLU A N 1
ATOM 574 C CA . GLU A 1 77 ? 16.609 10.266 3.363 1 98.5 77 GLU A CA 1
ATOM 575 C C . GLU A 1 77 ? 16.703 11.391 2.334 1 98.5 77 GLU A C 1
ATOM 577 O O . GLU A 1 77 ? 16.172 12.484 2.561 1 98.5 77 GLU A O 1
ATOM 582 N N . GLU A 1 78 ? 17.266 11.102 1.209 1 98.56 78 GLU A N 1
ATOM 583 C CA . GLU A 1 78 ? 17.438 12.109 0.17 1 98.56 78 GLU A CA 1
ATOM 584 C C . GLU A 1 78 ? 16.078 12.578 -0.369 1 98.56 78 GLU A C 1
ATOM 586 O O . GLU A 1 78 ? 15.875 13.766 -0.592 1 98.56 78 GLU A O 1
ATOM 591 N N . GLU A 1 79 ? 15.219 11.625 -0.579 1 98.5 79 GLU A N 1
ATOM 592 C CA . GLU A 1 79 ? 13.891 11.977 -1.066 1 98.5 79 GLU A CA 1
ATOM 593 C C . GLU A 1 79 ? 13.141 12.836 -0.053 1 98.5 79 GLU A C 1
ATOM 595 O O . GLU A 1 79 ? 12.438 13.781 -0.429 1 98.5 79 GLU A O 1
ATOM 600 N N . ALA A 1 80 ? 13.297 12.508 1.219 1 98.81 80 ALA A N 1
ATOM 601 C CA . ALA A 1 80 ? 12.625 13.258 2.277 1 98.81 80 ALA A CA 1
ATOM 602 C C . ALA A 1 80 ? 13.172 14.68 2.363 1 98.81 80 ALA A C 1
ATOM 604 O O . ALA A 1 80 ? 12.406 15.633 2.535 1 98.81 80 ALA A O 1
ATOM 605 N N . VAL A 1 81 ? 14.438 14.82 2.24 1 98.88 81 VAL A N 1
ATOM 606 C CA . VAL A 1 81 ? 15.062 16.141 2.279 1 98.88 81 VAL A CA 1
ATOM 607 C C . VAL A 1 81 ? 14.609 16.969 1.079 1 98.88 81 VAL A C 1
ATOM 609 O O . VAL A 1 81 ? 14.25 18.141 1.224 1 98.88 81 VAL A O 1
ATOM 612 N N . ARG A 1 82 ? 14.594 16.359 -0.057 1 98.81 82 ARG A N 1
ATOM 613 C CA . ARG A 1 82 ? 14.141 17.062 -1.256 1 98.81 82 ARG A CA 1
ATOM 614 C C . ARG A 1 82 ? 12.68 17.484 -1.117 1 98.81 82 ARG A C 1
ATOM 616 O O . ARG A 1 82 ? 12.297 18.562 -1.574 1 98.81 82 ARG A O 1
ATOM 623 N N . ALA A 1 83 ? 11.922 16.609 -0.542 1 98.88 83 ALA A N 1
ATOM 624 C CA . ALA A 1 83 ? 10.523 16.953 -0.294 1 98.88 83 ALA A CA 1
ATOM 625 C C . ALA A 1 83 ? 10.406 18.172 0.61 1 98.88 83 ALA A C 1
ATOM 627 O O . ALA A 1 83 ? 9.57 19.062 0.373 1 98.88 83 ALA A O 1
ATOM 628 N N . ALA A 1 84 ? 11.188 18.219 1.648 1 98.94 84 ALA A N 1
ATOM 629 C CA . ALA A 1 84 ? 11.195 19.375 2.539 1 98.94 84 ALA A CA 1
ATOM 630 C C . ALA A 1 84 ? 11.539 20.641 1.775 1 98.94 84 ALA A C 1
ATOM 632 O O . ALA A 1 84 ? 10.906 21.688 1.972 1 98.94 84 ALA A O 1
ATOM 633 N N . GLU A 1 85 ? 12.539 20.547 0.92 1 98.88 85 GLU A N 1
ATOM 634 C CA . GLU A 1 85 ? 12.93 21.703 0.111 1 98.88 85 GLU A CA 1
ATOM 635 C C . GLU A 1 85 ? 11.781 22.156 -0.785 1 98.88 85 GLU A C 1
ATOM 637 O O . GLU A 1 85 ? 11.539 23.359 -0.923 1 98.88 85 GLU A O 1
ATOM 642 N N . GLU A 1 86 ? 11.133 21.188 -1.391 1 98.88 86 GLU A N 1
ATOM 643 C CA . GLU A 1 86 ? 9.992 21.531 -2.232 1 98.88 86 GLU A CA 1
ATOM 644 C C . GLU A 1 86 ? 8.898 22.234 -1.43 1 98.88 86 GLU A C 1
ATOM 646 O O . GLU A 1 86 ? 8.297 23.188 -1.902 1 98.88 86 GLU A O 1
ATOM 651 N N . VAL A 1 87 ? 8.656 2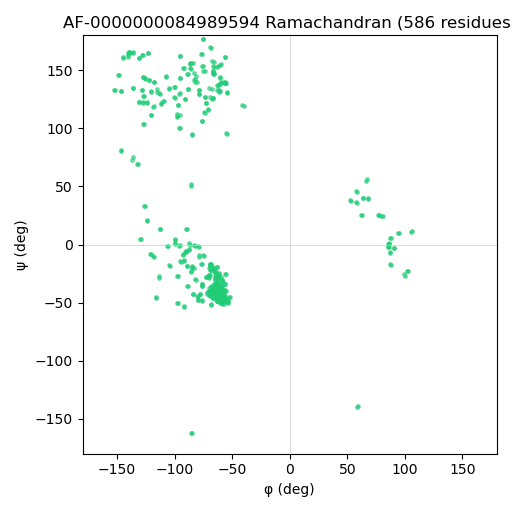1.75 -0.267 1 98.88 87 VAL A N 1
ATOM 652 C CA . VAL A 1 87 ? 7.617 22.312 0.591 1 98.88 87 VAL A CA 1
ATOM 653 C C . VAL A 1 87 ? 7.984 23.734 0.993 1 98.88 87 VAL A C 1
ATOM 655 O O . VAL A 1 87 ? 7.117 24.609 1.071 1 98.88 87 VAL A O 1
ATOM 658 N N . VAL A 1 88 ? 9.266 23.984 1.29 1 98.88 88 VAL A N 1
ATOM 659 C CA . VAL A 1 88 ? 9.727 25.344 1.554 1 98.88 88 VAL A CA 1
ATOM 660 C C . VAL A 1 88 ? 9.312 26.25 0.403 1 98.88 88 VAL A C 1
ATOM 662 O O . VAL A 1 88 ? 8.828 27.375 0.628 1 98.88 88 VAL A O 1
ATOM 665 N N . GLY A 1 89 ? 9.516 25.781 -0.757 1 98.81 89 GLY A N 1
ATOM 666 C CA . GLY A 1 89 ? 9.148 26.562 -1.93 1 98.81 89 GLY A CA 1
ATOM 667 C C . GLY A 1 89 ? 7.648 26.781 -2.055 1 98.81 89 GLY A C 1
ATOM 668 O O . GLY A 1 89 ? 7.211 27.859 -2.469 1 98.81 89 GLY A O 1
ATOM 669 N N . ILE A 1 90 ? 6.863 25.828 -1.699 1 98.81 90 ILE A N 1
ATOM 670 C CA . ILE A 1 90 ? 5.41 25.859 -1.838 1 98.81 90 ILE A CA 1
ATOM 671 C C . ILE A 1 90 ? 4.812 26.75 -0.753 1 98.81 90 ILE A C 1
ATOM 673 O O . ILE A 1 90 ? 4.004 27.641 -1.043 1 98.81 90 ILE A O 1
ATOM 677 N N . LEU A 1 91 ? 5.234 26.547 0.468 1 98.5 91 LEU A N 1
ATOM 678 C CA . LEU A 1 91 ? 4.641 27.25 1.598 1 98.5 91 LEU A CA 1
ATOM 679 C C . LEU A 1 91 ? 5.305 28.609 1.799 1 98.5 91 LEU A C 1
ATOM 681 O O . LEU A 1 91 ? 4.746 29.484 2.467 1 98.5 91 LEU A O 1
ATOM 685 N N . ARG A 1 92 ? 6.535 28.703 1.302 1 98.44 92 ARG A N 1
ATOM 686 C CA . ARG A 1 92 ? 7.332 29.922 1.416 1 98.44 92 ARG A CA 1
ATOM 687 C C . ARG A 1 92 ? 7.629 30.234 2.875 1 98.44 92 ARG A C 1
ATOM 689 O O . ARG A 1 92 ? 7.469 31.391 3.309 1 98.44 92 ARG A O 1
ATOM 696 N N . VAL A 1 93 ? 7.922 29.25 3.656 1 98.38 93 VAL A N 1
ATOM 697 C CA . VAL A 1 93 ? 8.359 29.391 5.043 1 98.38 93 VAL A CA 1
ATOM 698 C C . VAL A 1 93 ? 9.539 28.453 5.312 1 98.38 93 VAL A C 1
ATOM 700 O O . VAL A 1 93 ? 9.828 27.562 4.508 1 98.38 93 VAL A O 1
ATOM 703 N N . PHE A 1 94 ? 10.25 28.672 6.398 1 98.62 94 PHE A N 1
ATOM 704 C CA . PHE A 1 94 ? 11.312 27.781 6.828 1 98.62 94 PHE A CA 1
ATOM 705 C C . PHE A 1 94 ? 11.102 27.328 8.266 1 98.62 94 PHE A C 1
ATOM 707 O O . PHE A 1 94 ? 12.062 27.188 9.031 1 98.62 94 PHE A O 1
ATOM 714 N N . ASN A 1 95 ? 9.844 27.188 8.656 1 97.5 95 ASN A N 1
ATOM 715 C CA . ASN A 1 95 ? 9.383 26.609 9.914 1 97.5 95 ASN A CA 1
ATOM 716 C C . ASN A 1 95 ? 9.531 25.094 9.914 1 97.5 95 ASN A C 1
ATOM 718 O O . ASN A 1 95 ? 8.797 24.391 9.219 1 97.5 95 ASN A O 1
ATOM 722 N N . PRO A 1 96 ? 10.414 24.578 10.773 1 98.06 96 PRO A N 1
ATOM 723 C CA . PRO A 1 96 ? 10.703 23.141 10.688 1 98.06 96 PRO A CA 1
ATOM 724 C C . PRO A 1 96 ? 9.469 22.281 10.922 1 98.06 96 PRO A C 1
ATOM 726 O O . PRO A 1 96 ? 9.25 21.297 10.211 1 98.06 96 PRO A O 1
ATOM 729 N N . MET A 1 97 ? 8.688 22.594 11.867 1 96 97 MET A N 1
ATOM 730 C CA . MET A 1 97 ? 7.512 21.781 12.18 1 96 97 MET A CA 1
ATOM 731 C C . MET A 1 97 ? 6.562 21.719 10.992 1 96 97 MET A C 1
ATOM 733 O O . MET A 1 97 ? 6.133 20.641 10.594 1 96 97 MET A O 1
ATOM 737 N N . GLU A 1 98 ? 6.227 22.828 10.422 1 96.94 98 GLU A N 1
ATOM 738 C CA . GLU A 1 98 ? 5.316 22.891 9.281 1 96.94 98 GLU A CA 1
ATOM 739 C C . GLU A 1 98 ? 5.91 22.188 8.062 1 96.94 98 GLU A C 1
ATOM 741 O O . GLU A 1 98 ? 5.223 21.422 7.391 1 96.94 98 GLU A O 1
ATOM 746 N N . VAL A 1 99 ? 7.148 22.438 7.824 1 98.75 99 VAL A N 1
ATOM 747 C CA . VAL A 1 99 ? 7.785 21.938 6.613 1 98.75 99 VAL A CA 1
ATOM 748 C C . VAL A 1 99 ? 7.93 20.422 6.699 1 98.75 99 VAL A C 1
ATOM 750 O O . VAL A 1 99 ? 7.641 19.703 5.734 1 98.75 99 VAL A O 1
ATOM 753 N N . VAL A 1 100 ? 8.359 19.938 7.863 1 98.62 100 VAL A N 1
ATOM 754 C CA . VAL A 1 100 ? 8.602 18.516 8.023 1 98.62 100 VAL A CA 1
ATOM 755 C C . VAL A 1 100 ? 7.277 17.75 7.945 1 98.62 100 VAL A C 1
ATOM 757 O O . VAL A 1 100 ? 7.18 16.734 7.266 1 98.62 100 VAL A O 1
ATOM 760 N N . ASN A 1 101 ? 6.281 18.234 8.578 1 97.69 101 ASN A N 1
ATOM 761 C CA . ASN A 1 101 ? 4.953 17.625 8.5 1 97.69 101 ASN A CA 1
ATOM 762 C C . ASN A 1 101 ? 4.43 17.625 7.066 1 97.69 101 ASN A C 1
ATOM 764 O O . ASN A 1 101 ? 3.973 16.594 6.566 1 97.69 101 ASN A O 1
ATOM 768 N N . CYS A 1 102 ? 4.551 18.688 6.43 1 98.56 102 CYS A N 1
ATOM 769 C CA . CYS A 1 102 ? 4.004 18.828 5.086 1 98.56 102 CYS A CA 1
ATOM 770 C C . CYS A 1 102 ? 4.824 18.031 4.078 1 98.56 102 CYS A C 1
ATOM 772 O O . CYS A 1 102 ? 4.316 17.641 3.023 1 98.56 102 CYS A O 1
ATOM 774 N N . ALA A 1 103 ? 6.109 17.844 4.379 1 98.88 103 ALA A N 1
ATOM 775 C CA . ALA A 1 103 ? 6.941 17.031 3.488 1 98.88 103 ALA A CA 1
ATOM 776 C C . ALA A 1 103 ? 6.406 15.609 3.371 1 98.88 103 ALA A C 1
ATOM 778 O O . ALA A 1 103 ? 6.395 15.031 2.283 1 98.88 103 ALA A O 1
ATOM 779 N N . ALA A 1 104 ? 6.008 15.055 4.477 1 98.69 104 ALA A N 1
ATOM 780 C CA . ALA A 1 104 ? 5.402 13.727 4.445 1 98.69 104 ALA A CA 1
ATOM 781 C C . ALA A 1 104 ? 4.129 13.719 3.607 1 98.69 104 ALA A C 1
ATOM 783 O O . ALA A 1 104 ? 3.951 12.859 2.746 1 98.69 104 ALA A O 1
ATOM 784 N N . ALA A 1 105 ? 3.262 14.688 3.836 1 98.75 105 ALA A N 1
ATOM 785 C CA . ALA A 1 105 ? 2.025 14.812 3.07 1 98.75 105 ALA A CA 1
ATOM 786 C C . ALA A 1 105 ? 2.316 15.039 1.59 1 98.75 105 ALA A C 1
ATOM 788 O O . ALA A 1 105 ? 1.632 14.484 0.724 1 98.75 105 ALA A O 1
ATOM 789 N N . TYR A 1 106 ? 3.316 15.852 1.304 1 98.94 106 TYR A N 1
ATOM 790 C CA . TYR A 1 106 ? 3.725 16.156 -0.062 1 98.94 106 TYR A CA 1
ATOM 791 C C . TYR A 1 106 ? 4.074 14.891 -0.829 1 98.94 106 TYR A C 1
ATOM 793 O O . TYR A 1 106 ? 3.637 14.703 -1.966 1 98.94 106 TYR A O 1
ATOM 801 N N . LEU A 1 107 ? 4.855 14.016 -0.221 1 98.94 107 LEU A N 1
ATOM 802 C CA . LEU A 1 107 ? 5.285 12.797 -0.9 1 98.94 107 LEU A CA 1
ATOM 803 C C . LEU A 1 107 ? 4.094 11.891 -1.188 1 98.94 107 LEU A C 1
ATOM 805 O O . LEU A 1 107 ? 4.008 11.289 -2.264 1 98.94 107 LEU A O 1
ATOM 809 N N . ALA A 1 108 ? 3.195 11.773 -0.23 1 98.81 108 ALA A N 1
ATOM 810 C CA . ALA A 1 108 ? 1.995 10.961 -0.434 1 98.81 108 ALA A CA 1
ATOM 811 C C . ALA A 1 108 ? 1.122 11.547 -1.541 1 98.81 108 ALA A C 1
ATOM 813 O O . ALA A 1 108 ? 0.645 10.82 -2.414 1 98.81 108 ALA A O 1
ATOM 814 N N . MET A 1 109 ? 0.937 12.828 -1.532 1 98.88 109 MET A N 1
ATOM 815 C CA . MET A 1 109 ? 0.091 13.492 -2.52 1 98.88 109 MET A CA 1
ATOM 816 C C . MET A 1 109 ? 0.738 13.453 -3.9 1 98.88 109 MET A C 1
ATOM 818 O O . MET A 1 109 ? 0.044 13.344 -4.914 1 98.88 109 MET A O 1
ATOM 822 N N . ARG A 1 110 ? 2.02 13.641 -3.943 1 98.81 110 ARG A N 1
ATOM 823 C CA . ARG A 1 110 ? 2.713 13.531 -5.223 1 98.81 110 ARG A CA 1
ATOM 824 C C . ARG A 1 110 ? 2.506 12.156 -5.848 1 98.81 110 ARG A C 1
ATOM 826 O O . ARG A 1 110 ? 2.25 12.047 -7.047 1 98.81 110 ARG A O 1
ATOM 833 N N . ALA A 1 111 ? 2.668 11.109 -5.016 1 98.38 111 ALA A N 1
ATOM 834 C CA . ALA A 1 111 ? 2.4 9.758 -5.504 1 98.38 111 ALA A CA 1
ATOM 835 C C . ALA A 1 111 ? 0.971 9.641 -6.023 1 98.38 111 ALA A C 1
ATOM 837 O O . ALA A 1 111 ? 0.733 9.023 -7.066 1 98.38 111 ALA A O 1
ATOM 838 N N . ALA A 1 112 ? 0.027 10.195 -5.273 1 98.56 112 ALA A N 1
ATOM 839 C CA . ALA A 1 112 ? -1.373 10.172 -5.691 1 98.56 112 ALA A CA 1
ATOM 840 C C . ALA A 1 112 ? -1.553 10.836 -7.051 1 98.56 112 ALA A C 1
ATOM 842 O O . ALA A 1 112 ? -2.217 10.297 -7.934 1 98.56 112 ALA A O 1
ATOM 843 N N . ALA A 1 113 ? -0.938 11.992 -7.195 1 98.38 113 ALA A N 1
ATOM 844 C CA . ALA A 1 113 ? -1.025 12.719 -8.461 1 98.38 113 ALA A CA 1
ATOM 845 C C . ALA A 1 113 ? -0.437 11.898 -9.602 1 98.38 113 ALA A C 1
ATOM 847 O O . ALA A 1 113 ? -1.044 11.789 -10.672 1 98.38 113 ALA A O 1
ATOM 848 N N . GLU A 1 114 ? 0.705 11.367 -9.375 1 96.62 114 GLU A N 1
ATOM 849 C CA . GLU A 1 114 ? 1.392 10.57 -10.391 1 96.62 114 GLU A CA 1
ATOM 850 C C . GLU A 1 114 ? 0.567 9.344 -10.781 1 96.62 114 GLU A C 1
ATOM 852 O O . GLU A 1 114 ? 0.674 8.859 -11.906 1 96.62 114 GLU A O 1
ATOM 857 N N . MET A 1 115 ? -0.298 8.906 -9.883 1 95.88 115 MET A N 1
ATOM 858 C CA . MET A 1 115 ? -1.086 7.703 -10.125 1 95.88 115 MET A CA 1
ATOM 859 C C . MET A 1 115 ? -2.496 8.055 -10.586 1 95.88 115 MET A C 1
ATOM 861 O O . MET A 1 115 ? -3.383 7.199 -10.594 1 95.88 115 MET A O 1
ATOM 865 N N . GLY A 1 116 ? -2.773 9.281 -10.773 1 95.38 116 GLY A N 1
ATOM 866 C CA . GLY A 1 116 ? -3.977 9.688 -11.492 1 95.38 116 GLY A CA 1
ATOM 867 C C . GLY A 1 116 ? -5.055 10.242 -10.578 1 95.38 116 GLY A C 1
ATOM 868 O O . GLY A 1 116 ? -6.188 10.461 -11.008 1 95.38 116 GLY A O 1
ATOM 869 N N . ALA A 1 117 ? -4.707 10.5 -9.336 1 97.56 117 ALA A N 1
ATOM 870 C CA . ALA A 1 117 ? -5.68 11.086 -8.414 1 97.56 117 ALA A CA 1
ATOM 871 C C . ALA A 1 117 ? -6.066 12.5 -8.844 1 97.56 117 ALA A C 1
ATOM 873 O O . ALA A 1 117 ? -5.238 13.234 -9.391 1 97.56 117 ALA A O 1
ATOM 874 N N . ARG A 1 118 ? -7.297 12.859 -8.57 1 98.19 118 ARG A N 1
ATOM 875 C CA . ARG A 1 118 ? -7.77 14.203 -8.867 1 98.19 118 ARG A CA 1
ATOM 876 C C . ARG A 1 118 ? -8.148 14.953 -7.594 1 98.19 118 ARG A C 1
ATOM 878 O O . ARG A 1 118 ? -7.812 16.125 -7.434 1 98.19 118 ARG A O 1
ATOM 885 N N . ARG A 1 119 ? -8.844 14.344 -6.75 1 98.75 119 ARG A N 1
ATOM 886 C CA . ARG A 1 119 ? -9.344 14.938 -5.512 1 98.75 119 ARG A CA 1
ATOM 887 C C . ARG A 1 119 ? -8.953 14.094 -4.305 1 98.75 119 ARG A C 1
ATOM 889 O O . ARG A 1 119 ? -9.211 12.883 -4.277 1 98.75 119 ARG A O 1
ATOM 896 N N . ILE A 1 120 ? -8.359 14.719 -3.324 1 98.94 120 ILE A N 1
ATOM 897 C CA . ILE A 1 120 ? -7.883 14 -2.148 1 98.94 120 ILE A CA 1
ATOM 898 C C . ILE A 1 120 ? -8.562 14.547 -0.897 1 98.94 120 ILE A C 1
ATOM 900 O O . ILE A 1 120 ? -8.625 15.758 -0.699 1 98.94 120 ILE A O 1
ATOM 904 N N . CYS A 1 121 ? -9.07 13.648 -0.078 1 98.94 121 CYS A N 1
ATOM 905 C CA . CYS A 1 121 ? -9.617 14.062 1.211 1 98.94 121 CYS A CA 1
ATOM 906 C C . CYS A 1 121 ? -8.578 13.906 2.316 1 98.94 121 CYS A C 1
ATOM 908 O O . CYS A 1 121 ? -7.766 12.984 2.285 1 98.94 121 CYS A O 1
ATOM 910 N N . THR A 1 122 ? -8.586 14.797 3.227 1 98.88 122 THR A N 1
ATOM 911 C CA . THR A 1 122 ? -7.723 14.758 4.402 1 98.88 122 THR A CA 1
ATOM 912 C C . THR A 1 122 ? -8.547 14.789 5.684 1 98.88 122 THR A C 1
ATOM 914 O O . THR A 1 122 ? -9.75 15.047 5.645 1 98.88 122 THR A O 1
ATOM 917 N N . GLY A 1 123 ? -7.91 14.453 6.797 1 98.5 123 GLY A N 1
ATOM 918 C CA . GLY A 1 123 ? -8.547 14.508 8.102 1 98.5 123 GLY A CA 1
ATOM 919 C C . GLY A 1 123 ? -8.383 15.852 8.781 1 98.5 123 GLY A C 1
ATOM 920 O O . GLY A 1 123 ? -8.648 15.984 9.984 1 98.5 123 GLY A O 1
ATOM 921 N N . ASP A 1 124 ? -7.949 16.875 8.039 1 98.44 124 ASP A N 1
ATOM 922 C CA . ASP A 1 124 ? -7.711 18.203 8.609 1 98.44 124 ASP A CA 1
ATOM 923 C C . ASP A 1 124 ? -8.977 18.75 9.273 1 98.44 124 ASP A C 1
ATOM 925 O O . ASP A 1 124 ? -10.078 18.609 8.734 1 98.44 124 ASP A O 1
ATOM 929 N N . GLY A 1 125 ? -8.781 19.391 10.414 1 98.44 125 GLY A N 1
ATOM 930 C CA . GLY A 1 125 ? -9.883 20 11.133 1 98.44 125 GLY A CA 1
ATOM 931 C C . GLY A 1 125 ? -10.344 19.188 12.328 1 98.44 125 GLY A C 1
ATOM 932 O O . GLY A 1 125 ? -10.953 19.719 13.258 1 98.44 125 GLY A O 1
ATOM 933 N N . GLY A 1 126 ? -10.047 17.844 12.312 1 98.19 126 GLY A N 1
ATOM 934 C CA . GLY A 1 126 ? -10.5 16.969 13.383 1 98.19 126 GLY A CA 1
ATOM 935 C C . GLY A 1 126 ? -9.914 17.328 14.734 1 98.19 126 GLY A C 1
ATOM 936 O O . GLY A 1 126 ? -10.641 17.453 15.719 1 98.19 126 GLY A O 1
ATOM 937 N N . ASP A 1 127 ? -8.617 17.516 14.75 1 97.56 127 ASP A N 1
ATOM 938 C CA . ASP A 1 127 ? -7.945 17.859 16 1 97.56 127 ASP A CA 1
ATOM 939 C C . ASP A 1 127 ? -8.398 19.234 16.5 1 97.56 127 ASP A C 1
ATOM 941 O O . ASP A 1 127 ? -8.625 19.406 17.703 1 97.56 127 ASP A O 1
ATOM 945 N N . GLU A 1 128 ? -8.477 20.203 15.633 1 97.31 128 GLU A N 1
ATOM 946 C CA . GLU A 1 128 ? -8.836 21.562 15.977 1 97.31 128 GLU A CA 1
ATOM 947 C C . GLU A 1 128 ? -10.242 21.641 16.562 1 97.31 128 GLU A C 1
ATOM 949 O O . GLU A 1 128 ? -10.469 22.328 17.562 1 97.31 128 GLU A O 1
ATOM 954 N N . LEU A 1 129 ? -11.141 20.906 15.977 1 98.44 129 LEU A N 1
ATOM 955 C CA . LEU A 1 129 ? -12.555 21.016 16.312 1 98.44 129 LEU A CA 1
ATOM 956 C C . LEU A 1 129 ? -12.883 20.203 17.562 1 98.44 129 LEU A C 1
ATOM 958 O O . LEU A 1 129 ? -13.766 20.578 18.344 1 98.44 129 LEU A O 1
ATOM 962 N N . PHE A 1 130 ? -12.172 19.141 17.812 1 98.38 130 PHE A N 1
ATOM 963 C CA . PHE A 1 130 ? -12.617 18.203 18.844 1 98.38 130 PHE A CA 1
ATOM 964 C C . PHE A 1 130 ? -11.531 18 19.891 1 98.38 130 PHE A C 1
ATOM 966 O O . PHE A 1 130 ? -11.508 16.984 20.578 1 98.38 130 PHE A O 1
ATOM 973 N N . ALA A 1 131 ? -10.609 18.969 19.953 1 97.69 131 ALA A N 1
ATOM 974 C CA . ALA A 1 131 ? -9.602 19.016 21.016 1 97.69 131 ALA A CA 1
ATOM 975 C C . ALA A 1 131 ? -8.633 17.844 20.922 1 97.69 131 ALA A C 1
ATOM 977 O O . ALA A 1 131 ? -8.43 17.125 21.891 1 97.69 131 ALA A O 1
ATOM 978 N N . GLY A 1 132 ? -8.047 17.719 19.797 1 96.31 132 GLY A N 1
ATOM 979 C CA . GLY A 1 132 ? -7.137 16.609 19.578 1 96.31 132 GLY A CA 1
ATOM 980 C C . GLY A 1 132 ? -5.727 16.875 20.062 1 96.31 132 GLY A C 1
ATOM 981 O O . GLY A 1 132 ? -4.949 15.938 20.281 1 96.31 132 GLY A O 1
ATOM 982 N N . TYR A 1 133 ? -5.359 18.125 20.266 1 93.81 133 TYR A N 1
ATOM 983 C CA . TYR A 1 133 ? -4.008 18.469 20.703 1 93.81 133 TYR A CA 1
ATOM 984 C C . TYR A 1 133 ? -3.881 18.328 22.219 1 93.81 133 TYR A C 1
ATOM 986 O O . TYR A 1 133 ? -4.777 18.719 22.969 1 93.81 133 TYR A O 1
ATOM 994 N N . SER A 1 134 ? -2.758 17.844 22.609 1 91.88 134 SER A N 1
ATOM 995 C CA . SER A 1 134 ? -2.549 17.531 24.016 1 91.88 134 SER A CA 1
ATOM 996 C C . SER A 1 134 ? -2.715 18.766 24.891 1 91.88 134 SER A C 1
ATOM 998 O O . SER A 1 134 ? -3.264 18.688 26 1 91.88 134 SER A O 1
ATOM 1000 N N . PHE A 1 135 ? -2.211 19.922 24.422 1 90.38 135 PHE A N 1
ATOM 1001 C CA . PHE A 1 135 ? -2.285 21.125 25.25 1 90.38 135 PHE A CA 1
ATOM 1002 C C . PHE A 1 135 ? -3.734 21.547 25.453 1 90.38 135 PHE A C 1
ATOM 1004 O O . PHE A 1 135 ? -4.066 22.188 26.453 1 90.38 135 PHE A O 1
ATOM 1011 N N . MET A 1 136 ? -4.59 21.156 24.594 1 94.44 136 MET A N 1
ATOM 1012 C CA . MET A 1 136 ? -6.004 21.516 24.703 1 94.44 136 MET A CA 1
ATOM 1013 C C . MET A 1 136 ? -6.66 20.781 25.875 1 94.44 136 MET A C 1
ATOM 1015 O O . MET A 1 136 ? -7.641 21.281 26.438 1 94.44 136 MET A O 1
ATOM 1019 N N . HIS A 1 137 ? -6.102 19.641 26.172 1 93.56 137 HIS A N 1
ATOM 1020 C CA . HIS A 1 137 ? -6.684 18.812 27.219 1 93.56 137 HIS A CA 1
ATOM 1021 C C . HIS A 1 137 ? -6.543 19.469 28.594 1 93.56 137 HIS A C 1
ATOM 1023 O O . HIS A 1 137 ? -7.281 19.141 29.516 1 93.56 137 HIS A O 1
ATOM 1029 N N . LYS A 1 138 ? -5.621 20.375 28.656 1 92.31 138 LYS A N 1
ATOM 1030 C CA . LYS A 1 138 ? -5.293 21 29.938 1 92.31 138 LYS A CA 1
ATOM 1031 C C . LYS A 1 138 ? -6.094 22.281 30.141 1 92.31 138 LYS A C 1
ATOM 1033 O O . LYS A 1 138 ? -6.098 22.844 31.234 1 92.31 138 LYS A O 1
ATOM 1038 N N . LEU A 1 139 ? -6.758 22.703 29.156 1 94.88 139 LEU A N 1
ATOM 1039 C CA . LEU A 1 139 ? -7.512 23.953 29.25 1 94.88 139 LEU A CA 1
ATOM 1040 C C . LEU A 1 139 ? -8.844 23.719 29.953 1 94.88 139 LEU A C 1
ATOM 1042 O O . LEU A 1 139 ? -9.508 22.703 29.734 1 94.88 139 LEU A O 1
ATOM 1046 N N . PRO A 1 140 ? -9.219 24.734 30.844 1 95.5 140 PRO A N 1
ATOM 1047 C CA . PRO A 1 140 ? -10.578 24.656 31.391 1 95.5 140 PRO A CA 1
ATOM 1048 C C . PRO A 1 140 ? -11.648 24.719 30.297 1 95.5 140 PRO A C 1
ATOM 1050 O O . PRO A 1 140 ? -11.438 25.328 29.25 1 95.5 140 PRO A O 1
ATOM 1053 N N . PRO A 1 141 ? -12.836 24.156 30.562 1 95.81 141 PRO A N 1
ATOM 1054 C CA . PRO A 1 141 ? -13.875 24.016 29.547 1 95.81 141 PRO A CA 1
ATOM 1055 C C . PRO A 1 141 ? -14.219 25.328 28.859 1 95.81 141 PRO A C 1
ATOM 1057 O O . PRO A 1 141 ? -14.273 25.375 27.625 1 95.81 141 PRO A O 1
ATOM 1060 N N . ARG A 1 142 ? -14.445 26.344 29.578 1 95.81 142 ARG A N 1
ATOM 1061 C CA . ARG A 1 142 ? -14.812 27.625 28.984 1 95.81 142 ARG A CA 1
ATOM 1062 C C . ARG A 1 142 ? -13.688 28.156 28.094 1 95.81 142 ARG A C 1
ATOM 1064 O O . ARG A 1 142 ? -13.945 28.656 27 1 95.81 142 ARG A O 1
ATOM 1071 N N . GLU A 1 143 ? -12.469 28.062 28.547 1 96.94 143 GLU A N 1
ATOM 1072 C CA . GLU A 1 143 ? -11.305 28.5 27.797 1 96.94 143 GLU A CA 1
ATOM 1073 C C 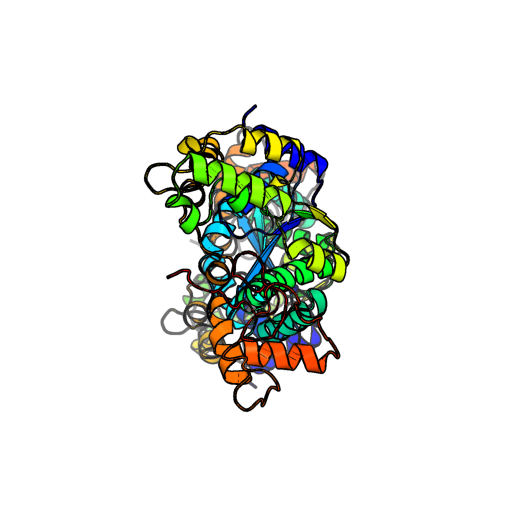. GLU A 1 143 ? -11.102 27.641 26.547 1 96.94 143 GLU A C 1
ATOM 1075 O O . GLU A 1 143 ? -10.688 28.141 25.5 1 96.94 143 GLU A O 1
ATOM 1080 N N . LEU A 1 144 ? -11.352 26.391 26.734 1 97.44 144 LEU A N 1
ATOM 1081 C CA . LEU A 1 144 ? -11.227 25.484 25.609 1 97.44 144 LEU A CA 1
ATOM 1082 C C . LEU A 1 144 ? -12.211 25.844 24.5 1 97.44 144 LEU A C 1
ATOM 1084 O O . LEU A 1 144 ? -11.844 25.906 23.328 1 97.44 144 LEU A O 1
ATOM 1088 N N . ASP A 1 145 ? -13.43 26.109 24.844 1 96.94 145 ASP A N 1
ATOM 1089 C CA . ASP A 1 145 ? -14.445 26.5 23.875 1 96.94 145 ASP A CA 1
ATOM 1090 C C . ASP A 1 145 ? -14.031 27.766 23.125 1 96.94 145 ASP A C 1
ATOM 1092 O O . ASP A 1 145 ? -14.172 27.844 21.906 1 96.94 145 ASP A O 1
ATOM 1096 N N . GLU A 1 146 ? -13.531 28.719 23.859 1 96.31 146 GLU A N 1
ATOM 1097 C CA . GLU A 1 146 ? -13.086 29.969 23.25 1 96.31 146 GLU A CA 1
ATOM 1098 C C . GLU A 1 146 ? -11.898 29.734 22.328 1 96.31 146 GLU A C 1
ATOM 1100 O O . GLU A 1 146 ? -11.812 30.328 21.25 1 96.31 146 GLU A O 1
ATOM 1105 N N . TYR A 1 147 ? -11.07 28.922 22.812 1 95.75 147 TYR A N 1
ATOM 1106 C CA . TYR A 1 147 ? -9.891 28.609 22.031 1 95.75 147 TYR A CA 1
ATOM 1107 C C . TYR A 1 147 ? -10.273 27.969 20.703 1 95.75 147 TYR A C 1
ATOM 1109 O O . TYR A 1 147 ? -9.758 28.359 19.641 1 95.75 147 TYR A O 1
ATOM 1117 N N . ILE A 1 148 ? -11.125 27 20.719 1 97.69 148 ILE A N 1
ATOM 1118 C CA . ILE A 1 148 ? -11.57 26.297 19.531 1 97.69 148 ILE A CA 1
ATOM 1119 C C . ILE A 1 148 ? -12.234 27.281 18.562 1 97.69 148 ILE A C 1
ATOM 1121 O O . ILE A 1 148 ? -11.969 27.25 17.359 1 97.69 148 ILE A O 1
ATOM 1125 N N . ARG A 1 149 ? -13.031 28.188 19.047 1 96.75 149 ARG A N 1
ATOM 1126 C CA . ARG A 1 149 ? -13.688 29.172 18.219 1 96.75 149 ARG A CA 1
ATOM 1127 C C . ARG A 1 149 ? -12.664 30.062 17.516 1 96.75 149 ARG A C 1
ATOM 1129 O O . ARG A 1 149 ? -12.781 30.328 16.312 1 96.75 149 ARG A O 1
ATOM 1136 N N . ARG A 1 150 ? -11.703 30.5 18.25 1 94.25 150 ARG A N 1
ATOM 1137 C CA . ARG A 1 150 ? -10.648 31.328 17.672 1 94.25 150 ARG A CA 1
ATOM 1138 C C . ARG A 1 150 ? -9.859 30.547 16.609 1 94.25 150 ARG A C 1
ATOM 1140 O O . ARG A 1 150 ? -9.523 31.094 15.562 1 94.25 150 ARG A O 1
ATOM 1147 N N . LEU A 1 151 ? -9.586 29.375 16.969 1 93.81 151 LEU A N 1
ATOM 1148 C CA . LEU A 1 151 ? -8.82 28.516 16.078 1 93.81 151 LEU A CA 1
ATOM 1149 C C . LEU A 1 151 ? -9.555 28.328 14.75 1 93.81 151 LEU A C 1
ATOM 1151 O O . LEU A 1 151 ? -8.922 28.312 13.688 1 93.81 151 LEU A O 1
ATOM 1155 N N . THR A 1 152 ? -10.867 28.125 14.766 1 95.25 152 THR A N 1
ATOM 1156 C CA . THR A 1 152 ? -11.664 27.906 13.562 1 95.25 152 THR A CA 1
ATOM 1157 C C . THR A 1 152 ? -11.625 29.125 12.656 1 95.25 152 THR A C 1
ATOM 1159 O O . THR A 1 152 ? -11.828 29.016 11.445 1 95.25 152 THR A O 1
ATOM 1162 N N . GLU A 1 153 ? -11.281 30.234 13.195 1 93.06 153 GLU A N 1
ATOM 1163 C CA . GLU A 1 153 ? -11.258 31.484 12.438 1 93.06 153 GLU A CA 1
ATOM 1164 C C . GLU A 1 153 ? -9.898 31.703 11.773 1 93.06 153 GLU A C 1
ATOM 1166 O O . GLU A 1 153 ? -9.789 32.469 10.812 1 93.06 153 GLU A O 1
ATOM 1171 N N . THR A 1 154 ? -8.883 31 12.266 1 91.62 154 THR A N 1
ATOM 1172 C CA . THR A 1 154 ? -7.543 31.344 11.82 1 91.62 154 THR A CA 1
ATOM 1173 C C . THR A 1 154 ? -6.789 30.109 11.344 1 91.62 154 THR A C 1
ATOM 1175 O O . THR A 1 154 ? -5.598 30.172 11.039 1 91.62 154 THR A O 1
ATOM 1178 N N . TRP A 1 155 ? -7.496 29 11.336 1 93.5 155 TRP A N 1
ATOM 1179 C CA . TRP A 1 155 ? -6.777 27.75 11.086 1 93.5 155 TRP A CA 1
ATOM 1180 C C . TRP A 1 155 ? -6.223 27.719 9.664 1 93.5 155 TRP A C 1
ATOM 1182 O O . TRP A 1 155 ? -6.703 28.438 8.789 1 93.5 155 TRP A O 1
ATOM 1192 N N . TYR A 1 156 ? -5.066 27 9.555 1 92.75 156 TYR A N 1
ATOM 1193 C CA . TYR A 1 156 ? -4.34 26.797 8.305 1 92.75 156 TYR A CA 1
ATOM 1194 C C . TYR A 1 156 ? -3.879 25.344 8.164 1 92.75 156 TYR A C 1
ATOM 1196 O O . TYR A 1 156 ? -3.414 24.75 9.141 1 92.75 156 TYR A O 1
ATOM 1204 N N . PHE A 1 157 ? -4.105 24.859 6.988 1 97.12 157 PHE A N 1
ATOM 1205 C CA . PHE A 1 157 ? -3.662 23.5 6.691 1 97.12 157 PHE A CA 1
ATOM 1206 C C . PHE A 1 157 ? -2.826 23.453 5.418 1 97.12 157 PHE A C 1
ATOM 1208 O O . PHE A 1 157 ? -3.316 23.797 4.34 1 97.12 157 PHE A O 1
ATOM 1215 N N . CYS A 1 158 ? -1.61 22.984 5.531 1 96.94 158 CYS A N 1
ATOM 1216 C CA . CYS A 1 158 ? -0.674 23.062 4.414 1 96.94 158 CYS A CA 1
ATOM 1217 C C . CYS A 1 158 ? -1.105 22.141 3.277 1 96.94 158 CYS A C 1
ATOM 1219 O O . CYS A 1 158 ? -0.648 22.297 2.145 1 96.94 158 CYS A O 1
ATOM 1221 N N . ALA A 1 159 ? -2.014 21.141 3.58 1 98.25 159 ALA A N 1
ATOM 1222 C CA . ALA A 1 159 ? -2.467 20.203 2.559 1 98.25 159 ALA A CA 1
ATOM 1223 C C . ALA A 1 159 ? -3.068 20.938 1.363 1 98.25 159 ALA A C 1
ATOM 1225 O O . ALA A 1 159 ? -2.92 20.5 0.22 1 98.25 159 ALA A O 1
ATOM 1226 N N . PHE A 1 160 ? -3.711 22.031 1.59 1 98.56 160 PHE A N 1
ATOM 1227 C CA . PHE A 1 160 ? -4.375 22.781 0.526 1 98.56 160 PHE A CA 1
ATOM 1228 C C . PHE A 1 160 ? -3.35 23.422 -0.401 1 98.56 160 PHE A C 1
ATOM 1230 O O . PHE A 1 160 ? -3.488 23.359 -1.624 1 98.56 160 PHE A O 1
ATOM 1237 N N . ASP A 1 161 ? -2.285 24 0.13 1 98.56 161 ASP A N 1
ATOM 1238 C CA . ASP A 1 161 ? -1.235 24.609 -0.684 1 98.56 161 ASP A CA 1
ATOM 1239 C C . ASP A 1 161 ? -0.443 23.547 -1.439 1 98.56 161 ASP A C 1
ATOM 1241 O O . ASP A 1 161 ? -0.125 23.719 -2.617 1 98.56 161 ASP A O 1
ATOM 1245 N N . VAL A 1 162 ? -0.14 22.484 -0.772 1 98.62 162 VAL A N 1
ATOM 1246 C CA . VAL A 1 162 ? 0.592 21.391 -1.397 1 98.62 162 VAL A CA 1
ATOM 1247 C C . VAL A 1 162 ? -0.239 20.797 -2.533 1 98.62 162 VAL A C 1
ATOM 1249 O O . VAL A 1 162 ? 0.278 20.547 -3.627 1 98.62 162 VAL A O 1
ATOM 1252 N N . GLY A 1 163 ? -1.564 20.516 -2.197 1 98.69 163 GLY A N 1
ATOM 1253 C CA . GLY A 1 163 ? -2.451 20 -3.232 1 98.69 163 GLY A CA 1
ATOM 1254 C C . GLY A 1 163 ? -2.502 20.891 -4.461 1 98.69 163 GLY A C 1
ATOM 1255 O O . GLY A 1 163 ? -2.359 20.406 -5.586 1 98.69 163 GLY A O 1
ATOM 1256 N N . LYS A 1 164 ? -2.676 22.172 -4.238 1 98.44 164 LYS A N 1
ATOM 1257 C CA . LYS A 1 164 ? -2.719 23.141 -5.332 1 98.44 164 LYS A CA 1
ATOM 1258 C C . LYS A 1 164 ? -1.449 23.062 -6.176 1 98.44 164 LYS A C 1
ATOM 1260 O O . LYS A 1 164 ? -1.516 23.047 -7.406 1 98.44 164 LYS A O 1
ATOM 1265 N N . ALA A 1 165 ? -0.292 23.031 -5.539 1 98.62 165 ALA A N 1
ATOM 1266 C CA . ALA A 1 165 ? 0.992 22.984 -6.234 1 98.62 165 ALA A CA 1
ATOM 1267 C C . ALA A 1 165 ? 1.103 21.719 -7.086 1 98.62 165 ALA A C 1
ATOM 1269 O O . ALA A 1 165 ? 1.786 21.719 -8.117 1 98.62 165 ALA A O 1
ATOM 1270 N N . LEU A 1 166 ? 0.415 20.641 -6.734 1 98.69 166 LEU A N 1
ATOM 1271 C CA . LEU A 1 166 ? 0.523 19.359 -7.406 1 98.69 166 LEU A CA 1
ATOM 1272 C C . LEU A 1 166 ? -0.632 19.156 -8.383 1 98.69 166 LEU A C 1
ATOM 1274 O O . LEU A 1 166 ? -0.757 18.078 -8.992 1 98.69 166 LEU A O 1
ATOM 1278 N N . GLY A 1 167 ? -1.494 20.141 -8.469 1 98.56 167 GLY A N 1
ATOM 1279 C CA . GLY A 1 167 ? -2.643 20.047 -9.359 1 98.56 167 GLY A CA 1
ATOM 1280 C C . GLY A 1 167 ? -3.752 19.172 -8.805 1 98.56 167 GLY A C 1
ATOM 1281 O O . GLY A 1 167 ? -4.523 18.578 -9.562 1 98.56 167 GLY A O 1
ATOM 1282 N N . LEU A 1 168 ? -3.809 19.047 -7.516 1 98.75 168 LEU A N 1
ATOM 1283 C CA . LEU A 1 168 ? -4.816 18.234 -6.836 1 98.75 168 LEU A CA 1
ATOM 1284 C C . LEU A 1 168 ? -5.844 19.109 -6.141 1 98.75 168 LEU A C 1
ATOM 1286 O O . LEU A 1 168 ? -5.5 20.172 -5.609 1 98.75 168 LEU A O 1
ATOM 1290 N N . GLU A 1 169 ? -7.051 18.656 -6.148 1 98.81 169 GLU A N 1
ATOM 1291 C CA . GLU A 1 169 ? -8.078 19.297 -5.324 1 98.81 169 GLU A CA 1
ATOM 1292 C C . GLU A 1 169 ? -8.141 18.641 -3.941 1 98.81 169 GLU A C 1
ATOM 1294 O O . GLU A 1 169 ? -8.344 17.438 -3.822 1 98.81 169 GLU A O 1
ATOM 1299 N N . ILE A 1 170 ? -8 19.469 -2.961 1 98.88 170 ILE A N 1
ATOM 1300 C CA . ILE A 1 170 ? -8.008 18.953 -1.595 1 98.88 170 ILE A CA 1
ATOM 1301 C C . ILE A 1 170 ? -9.344 19.281 -0.933 1 98.88 170 ILE A C 1
ATOM 1303 O O . ILE A 1 170 ? -9.859 20.406 -1.068 1 98.88 170 ILE A O 1
ATOM 1307 N N . GLN A 1 171 ? -9.914 18.297 -0.27 1 98.88 171 GLN A N 1
ATOM 1308 C CA . GLN A 1 171 ? -11.109 18.453 0.543 1 98.88 171 GLN A CA 1
ATOM 1309 C C . GLN A 1 171 ? -10.883 17.953 1.964 1 98.88 171 GLN A C 1
ATOM 1311 O O . GLN A 1 171 ? -10.148 16.984 2.172 1 98.88 171 GLN A O 1
ATOM 1316 N N . ALA A 1 172 ? -11.469 18.641 2.865 1 98.88 172 ALA A N 1
ATOM 1317 C CA . ALA A 1 172 ? -11.453 18.203 4.262 1 98.88 172 ALA A CA 1
ATOM 1318 C C . ALA A 1 172 ? -12.867 18.141 4.832 1 98.88 172 ALA A C 1
ATOM 1320 O O . ALA A 1 172 ? -13.391 19.156 5.316 1 98.88 172 ALA A O 1
ATOM 1321 N N . PRO A 1 173 ? -13.383 16.969 4.961 1 98.88 173 PRO A N 1
ATOM 1322 C CA . PRO A 1 173 ? -14.766 16.828 5.41 1 98.88 173 PRO A CA 1
ATOM 1323 C C . PRO A 1 173 ? -15.008 17.469 6.781 1 98.88 173 PRO A C 1
ATOM 1325 O O . PRO A 1 173 ? -16.094 17.984 7.039 1 98.88 173 PRO A O 1
ATOM 1328 N N . TYR A 1 174 ? -14.078 17.484 7.621 1 98.88 174 TYR A N 1
ATOM 1329 C CA . TYR A 1 174 ? -14.227 18.109 8.93 1 98.88 174 TYR A CA 1
ATOM 1330 C C . TYR A 1 174 ? -14.445 19.609 8.805 1 98.88 174 TYR A C 1
ATOM 1332 O O . TYR A 1 174 ? -14.977 20.234 9.719 1 98.88 174 TYR A O 1
ATOM 1340 N N . LEU A 1 175 ? -14.008 20.188 7.703 1 98.69 175 LEU A N 1
ATOM 1341 C CA . LEU A 1 175 ? -14.102 21.625 7.531 1 98.69 175 LEU A CA 1
ATOM 1342 C C . LEU A 1 175 ? -15.445 22.016 6.922 1 98.69 175 LEU A C 1
ATOM 1344 O O . LEU A 1 175 ? -15.734 23.203 6.75 1 98.69 175 LEU A O 1
ATOM 1348 N N . HIS A 1 176 ? -16.219 21.031 6.586 1 98.56 176 HIS A N 1
ATOM 1349 C CA . HIS A 1 176 ? -17.547 21.328 6.09 1 98.56 176 HIS A CA 1
ATOM 1350 C C . HIS A 1 176 ? -18.344 22.172 7.09 1 98.56 176 HIS A C 1
ATOM 1352 O O . HIS A 1 176 ? -18.297 21.922 8.297 1 98.56 176 HIS A O 1
ATOM 1358 N N . PRO A 1 177 ? -19.094 23.156 6.586 1 98.19 177 PRO A N 1
ATOM 1359 C CA . PRO A 1 177 ? -19.781 24.094 7.484 1 98.19 177 PRO A CA 1
ATOM 1360 C C . PRO A 1 177 ? -20.688 23.391 8.492 1 98.19 177 PRO A C 1
ATOM 1362 O O . PRO A 1 177 ? -20.719 23.766 9.664 1 98.19 177 PRO A O 1
ATOM 1365 N N . ARG A 1 178 ? -21.391 22.375 8.078 1 98.44 178 ARG A N 1
ATOM 1366 C CA . ARG A 1 178 ? -22.312 21.672 8.969 1 98.44 178 ARG A CA 1
ATOM 1367 C C . ARG A 1 178 ? -21.547 20.922 10.055 1 98.44 178 ARG A C 1
ATOM 1369 O O . ARG A 1 178 ? -22.031 20.781 11.18 1 98.44 178 ARG A O 1
ATOM 1376 N N . VAL A 1 179 ? -20.406 20.391 9.688 1 98.75 179 VAL A N 1
ATOM 1377 C CA . VAL A 1 179 ? -19.578 19.672 10.656 1 98.75 179 VAL A CA 1
ATOM 1378 C C . VAL A 1 179 ? -19 20.656 11.664 1 98.75 179 VAL A C 1
ATOM 1380 O O . VAL A 1 179 ? -18.984 20.391 12.867 1 98.75 179 VAL A O 1
ATOM 1383 N N . VAL A 1 180 ? -18.516 21.797 11.156 1 98.62 180 VAL A N 1
ATOM 1384 C CA . VAL A 1 180 ? -17.953 22.828 12.008 1 98.62 180 VAL A CA 1
ATOM 1385 C C . VAL A 1 180 ? -19.016 23.344 12.984 1 98.62 180 VAL A C 1
ATOM 1387 O O . VAL A 1 180 ? -18.75 23.469 14.18 1 98.62 180 VAL A O 1
ATOM 1390 N N . GLU A 1 181 ? -20.219 23.609 12.469 1 98.19 181 GLU A N 1
ATOM 1391 C CA . GLU A 1 181 ? -21.312 24.078 13.312 1 98.19 181 GLU A CA 1
ATOM 1392 C C . GLU A 1 181 ? -21.625 23.078 14.414 1 98.19 181 GLU A C 1
ATOM 1394 O O . GLU A 1 181 ? -21.812 23.453 15.578 1 98.19 181 GLU A O 1
ATOM 1399 N N . TYR A 1 182 ? -21.703 21.828 14.031 1 98.5 182 TYR A N 1
ATOM 1400 C CA . TYR A 1 182 ? -21.938 20.766 15.008 1 98.5 182 TYR A CA 1
ATOM 1401 C C . TYR A 1 182 ? -20.844 20.766 16.062 1 98.5 182 TYR A C 1
ATOM 1403 O O . TYR A 1 182 ? -21.141 20.75 17.266 1 98.5 182 TYR A O 1
ATOM 1411 N N . ALA A 1 183 ? -19.594 20.75 15.625 1 98.44 183 ALA A N 1
ATOM 1412 C CA . ALA A 1 183 ? -18.453 20.688 16.547 1 98.44 183 ALA A CA 1
ATOM 1413 C C . ALA A 1 183 ? -18.5 21.844 17.531 1 98.44 183 ALA A C 1
ATOM 1415 O O . ALA A 1 183 ? -18.203 21.672 18.719 1 98.44 183 ALA A O 1
ATOM 1416 N N . LEU A 1 184 ? -18.812 23.062 17.062 1 97.69 184 LEU A N 1
ATOM 1417 C CA . LEU A 1 184 ? -18.828 24.25 17.906 1 97.69 184 LEU A CA 1
ATOM 1418 C C . LEU A 1 184 ? -20 24.203 18.891 1 97.69 184 LEU A C 1
ATOM 1420 O O . LEU A 1 184 ? -19.969 24.891 19.922 1 97.69 184 LEU A O 1
ATOM 1424 N N . SER A 1 185 ? -21.016 23.391 18.578 1 97.44 185 SER A N 1
ATOM 1425 C CA . SER A 1 185 ? -22.156 23.25 19.469 1 97.44 185 SER A CA 1
ATOM 1426 C C . SER A 1 185 ? -21.891 22.219 20.547 1 97.44 185 SER A C 1
ATOM 1428 O O . SER A 1 185 ? -22.594 22.172 21.562 1 97.44 185 SER A O 1
ATOM 1430 N N . VAL A 1 186 ? -20.922 21.328 20.359 1 97.06 186 VAL A N 1
ATOM 1431 C CA . VAL A 1 186 ? -20.562 20.297 21.328 1 97.06 186 VAL A CA 1
ATOM 1432 C C . VAL A 1 186 ? -19.812 20.922 22.5 1 97.06 186 VAL A C 1
ATOM 1434 O O . VAL A 1 186 ? -18.812 21.625 22.297 1 97.06 186 VAL A O 1
ATOM 1437 N N . PRO A 1 187 ? -20.234 20.688 23.719 1 95.69 187 PRO A N 1
ATOM 1438 C CA . PRO A 1 187 ? -19.531 21.266 24.875 1 95.69 187 PRO A CA 1
ATOM 1439 C C . PRO A 1 187 ? -18.125 20.688 25.047 1 95.69 187 PRO A C 1
ATOM 1441 O O . PRO A 1 187 ? -17.891 19.531 24.719 1 95.69 187 PRO A O 1
ATOM 1444 N N . ALA A 1 188 ? -17.281 21.469 25.656 1 95.75 188 ALA A N 1
ATOM 1445 C CA . ALA A 1 188 ? -15.883 21.109 25.875 1 95.75 188 ALA A CA 1
ATOM 1446 C C . ALA A 1 188 ? -15.766 19.828 26.672 1 95.75 188 ALA A C 1
ATOM 1448 O O . ALA A 1 188 ? -14.852 19.031 26.438 1 95.75 188 ALA A O 1
ATOM 1449 N N . GLU A 1 189 ? -16.719 19.578 27.562 1 95 189 GLU A N 1
ATOM 1450 C CA . GLU A 1 189 ? -16.688 18.422 28.453 1 95 189 GLU A CA 1
ATOM 1451 C C . GLU A 1 189 ? -16.875 17.125 27.672 1 95 189 GLU A C 1
ATOM 1453 O O . GLU A 1 189 ? -16.484 16.047 28.125 1 95 189 GLU A O 1
ATOM 1458 N N . GLU A 1 190 ? -17.453 17.266 26.5 1 96.69 190 GLU A N 1
ATOM 1459 C CA . GLU A 1 190 ? -17.688 16.094 25.656 1 96.69 190 GLU A CA 1
ATOM 1460 C C . GLU A 1 190 ? -16.516 15.867 24.703 1 96.69 190 GLU A C 1
ATOM 1462 O O . GLU A 1 190 ? -16.406 14.805 24.078 1 96.69 190 GLU A O 1
ATOM 1467 N N . LYS A 1 191 ? -15.719 16.844 24.609 1 98.06 191 LYS A N 1
ATOM 1468 C CA . LYS A 1 191 ? -14.578 16.75 23.703 1 98.06 191 LYS A CA 1
ATOM 1469 C C . LYS A 1 191 ? -13.367 16.141 24.391 1 98.06 191 LYS A C 1
ATOM 1471 O O . LYS A 1 191 ? -12.57 15.43 23.766 1 98.06 191 LYS A O 1
ATOM 1476 N N . VAL A 1 192 ? -13.227 16.453 25.641 1 97.38 192 VAL A N 1
ATOM 1477 C CA . VAL A 1 192 ? -12.125 15.922 26.438 1 97.38 192 VAL A CA 1
ATOM 1478 C C . VAL A 1 192 ? -12.68 15.195 27.672 1 97.38 192 VAL A C 1
ATOM 1480 O O . VAL A 1 192 ? -13.406 15.789 28.469 1 97.38 192 VAL A O 1
ATOM 1483 N N . ARG A 1 193 ? -12.352 13.969 27.812 1 94.44 193 ARG A N 1
ATOM 1484 C CA . ARG A 1 193 ? -12.812 13.18 28.953 1 94.44 193 ARG A CA 1
ATOM 1485 C C . ARG A 1 193 ? -11.828 12.062 29.281 1 94.44 193 ARG A C 1
ATOM 1487 O O . ARG A 1 193 ? -11.359 11.359 28.391 1 94.44 193 ARG A O 1
ATOM 1494 N N . GLY A 1 194 ? -11.5 11.945 30.609 1 90.31 194 GLY A N 1
ATOM 1495 C CA . GLY A 1 194 ? -10.664 10.844 31.062 1 90.31 194 GLY A CA 1
ATOM 1496 C C . GLY A 1 194 ? -9.273 10.859 30.453 1 90.31 194 GLY A C 1
ATOM 1497 O O . GLY A 1 194 ? -8.727 9.805 30.109 1 90.31 194 GLY A O 1
ATOM 1498 N N . GLY A 1 195 ? -8.828 12.016 30.062 1 88.12 195 GLY A N 1
ATOM 1499 C CA . GLY A 1 195 ? -7.496 12.117 29.5 1 88.12 195 GLY A CA 1
ATOM 1500 C C . GLY A 1 195 ? -7.469 11.938 27.984 1 88.12 195 GLY A C 1
ATOM 1501 O O . GLY A 1 195 ? -6.406 12 27.359 1 88.12 195 GLY A O 1
ATOM 1502 N N . TYR A 1 196 ? -8.625 11.664 27.469 1 93.06 196 TYR A N 1
ATOM 1503 C CA . TYR A 1 196 ? -8.711 11.5 26.031 1 93.06 196 TYR A CA 1
ATOM 1504 C C . TYR A 1 196 ? -9.242 12.766 25.375 1 93.06 196 TYR A C 1
ATOM 1506 O O . TYR A 1 196 ? -10.25 13.328 25.812 1 93.06 196 TYR A O 1
ATOM 1514 N N . GLY A 1 197 ? -8.477 13.227 24.438 1 95.75 197 GLY A N 1
ATOM 1515 C CA . GLY A 1 197 ? -9.062 14.18 23.5 1 95.75 197 GLY A CA 1
ATOM 1516 C C . GLY A 1 197 ? -9.969 13.523 22.469 1 95.75 197 GLY A C 1
ATOM 1517 O O . GLY A 1 197 ? -10 12.297 22.359 1 95.75 197 GLY A O 1
ATOM 1518 N N . LYS A 1 198 ? -10.789 14.297 21.797 1 97.75 198 LYS A N 1
ATOM 1519 C CA . LYS A 1 198 ? -11.734 13.82 20.797 1 97.75 198 LYS A CA 1
ATOM 1520 C C . LYS A 1 198 ? -12.602 12.688 21.328 1 97.75 198 LYS A C 1
ATOM 1522 O O . LYS A 1 198 ? -12.883 11.727 20.625 1 97.75 198 LYS A O 1
ATOM 1527 N N . TYR A 1 199 ? -12.938 12.867 22.547 1 97.56 199 TYR A N 1
ATOM 1528 C CA . TYR A 1 199 ? -13.641 11.797 23.25 1 97.56 199 TYR A CA 1
ATOM 1529 C C . TYR A 1 199 ? -14.961 11.484 22.562 1 97.56 199 TYR A C 1
ATOM 1531 O O . TYR A 1 199 ? -15.289 10.312 22.328 1 97.56 199 TYR A O 1
ATOM 1539 N N . LEU A 1 200 ? -15.695 12.508 22.234 1 97.88 200 LEU A N 1
ATOM 1540 C CA . LEU A 1 200 ? -16.984 12.305 21.594 1 97.88 200 LEU A CA 1
ATOM 1541 C C . LEU A 1 200 ? -16.828 11.594 20.25 1 97.88 200 LEU A C 1
ATOM 1543 O O . LEU A 1 200 ? -17.625 10.727 19.906 1 97.88 200 LEU A O 1
ATOM 1547 N N . VAL A 1 201 ? -15.828 11.969 19.469 1 98.56 201 VAL A N 1
ATOM 1548 C CA . VAL A 1 201 ? -15.57 11.344 18.172 1 98.56 201 VAL A CA 1
ATOM 1549 C C . VAL A 1 201 ? -15.297 9.852 18.359 1 98.56 201 VAL A C 1
ATOM 1551 O O . VAL A 1 201 ? -15.859 9.016 17.656 1 98.56 201 VAL A O 1
ATOM 1554 N N . ARG A 1 202 ? -14.422 9.578 19.359 1 98.5 202 ARG A N 1
ATOM 1555 C CA . ARG A 1 202 ? -14.078 8.195 19.672 1 98.5 202 ARG A CA 1
ATOM 1556 C C . ARG A 1 202 ? -15.328 7.383 20 1 98.5 202 ARG A C 1
ATOM 1558 O O . ARG A 1 202 ? -15.539 6.309 19.438 1 98.5 202 ARG A O 1
ATOM 1565 N N . ARG A 1 203 ? -16.125 7.922 20.828 1 98.06 203 ARG A N 1
ATOM 1566 C CA . ARG A 1 203 ? -17.328 7.227 21.281 1 98.06 203 ARG A CA 1
ATOM 1567 C C . ARG A 1 203 ? -18.281 6.98 20.109 1 98.06 203 ARG A C 1
ATOM 1569 O O . ARG A 1 203 ? -18.859 5.902 20 1 98.06 203 ARG A O 1
ATOM 1576 N N . GLN A 1 204 ? -18.375 7.926 19.297 1 98.56 204 GLN A N 1
ATOM 1577 C CA . GLN A 1 204 ? -19.359 7.824 18.203 1 98.56 204 GLN A CA 1
ATOM 1578 C C . GLN A 1 204 ? -18.844 6.898 17.094 1 98.56 204 GLN A C 1
ATOM 1580 O O . GLN A 1 204 ? -19.641 6.414 16.281 1 98.56 204 GLN A O 1
ATOM 1585 N N . PHE A 1 205 ? -17.609 6.621 17.062 1 98.69 205 PHE A N 1
ATOM 1586 C CA . PHE A 1 205 ? -17.078 5.773 16 1 98.69 205 PHE A CA 1
ATOM 1587 C C . PHE A 1 205 ? -16.75 4.383 16.531 1 98.69 205 PHE A C 1
ATOM 1589 O O . PHE A 1 205 ? -16.203 3.549 15.812 1 98.69 205 PHE A O 1
ATOM 1596 N N . GLU A 1 206 ? -16.969 4.16 17.844 1 97.88 206 GLU A N 1
ATOM 1597 C CA . GLU A 1 206 ? -16.906 2.791 18.328 1 97.88 206 GLU A CA 1
ATOM 1598 C C . GLU A 1 206 ? -17.844 1.877 17.547 1 97.88 206 GLU A C 1
ATOM 1600 O O . GLU A 1 206 ? -19 2.213 17.328 1 97.88 206 GLU A O 1
ATOM 1605 N N . GLY A 1 207 ? -17.281 0.702 17.094 1 97.44 207 GLY A N 1
ATOM 1606 C CA . GLY A 1 207 ? -18.078 -0.231 16.312 1 97.44 207 GLY A CA 1
ATOM 1607 C C . GLY A 1 207 ? -18.062 0.065 14.82 1 97.44 207 GLY A C 1
ATOM 1608 O O . GLY A 1 207 ? -18.406 -0.794 14.008 1 97.44 207 GLY A O 1
ATOM 1609 N N . LEU A 1 208 ? -17.656 1.271 14.422 1 98.25 208 LEU A N 1
ATOM 1610 C CA . LEU A 1 208 ? -17.594 1.654 13.016 1 98.25 208 LEU A CA 1
ATOM 1611 C C . LEU A 1 208 ? -16.188 1.504 12.469 1 98.25 208 LEU A C 1
ATOM 1613 O O . LEU A 1 208 ? -15.992 1.286 11.273 1 98.25 208 LEU A O 1
ATOM 1617 N N . LEU A 1 209 ? -15.234 1.616 13.305 1 98.5 209 LEU A N 1
ATOM 1618 C CA . LEU A 1 209 ? -13.812 1.432 13.023 1 98.5 209 LEU A CA 1
ATOM 1619 C C . LEU A 1 209 ? -13.18 0.5 14.047 1 98.5 209 LEU A C 1
ATOM 1621 O O . LEU A 1 209 ? -13.734 0.28 15.125 1 98.5 209 LEU A O 1
ATOM 1625 N N . PRO A 1 210 ? -12.016 -0.066 13.68 1 97.19 210 PRO A N 1
ATOM 1626 C CA . PRO A 1 210 ? -11.344 -0.918 14.664 1 97.19 210 PRO A CA 1
ATOM 1627 C C . PRO A 1 210 ? -11.07 -0.196 15.984 1 97.19 210 PRO A C 1
ATOM 1629 O O . PRO A 1 210 ? -10.672 0.969 15.984 1 97.19 210 PRO A O 1
ATOM 1632 N N . ARG A 1 211 ? -11.281 -0.926 17.094 1 97.31 211 ARG A N 1
ATOM 1633 C CA . ARG A 1 211 ? -11.125 -0.357 18.422 1 97.31 211 ARG A CA 1
ATOM 1634 C C . ARG A 1 211 ? -9.711 0.186 18.625 1 97.31 211 ARG A C 1
ATOM 1636 O O . ARG A 1 211 ? -9.531 1.251 19.219 1 97.31 211 ARG A O 1
ATOM 1643 N N . GLU A 1 212 ? -8.719 -0.545 18.109 1 96.62 212 GLU A N 1
ATOM 1644 C CA . GLU A 1 212 ? -7.324 -0.161 18.281 1 96.62 212 GLU A CA 1
ATOM 1645 C C . GLU A 1 212 ? -7.031 1.168 17.594 1 96.62 212 GLU A C 1
ATOM 1647 O O . GLU A 1 212 ? -6.117 1.895 18 1 96.62 212 GLU A O 1
ATOM 1652 N N . VAL A 1 213 ? -7.812 1.479 16.562 1 97.75 213 VAL A N 1
ATOM 1653 C CA . VAL A 1 213 ? -7.664 2.738 15.844 1 97.75 213 VAL A CA 1
ATOM 1654 C C . VAL A 1 213 ? -8.43 3.842 16.562 1 97.75 213 VAL A C 1
ATOM 1656 O O . VAL A 1 213 ? -7.918 4.945 16.75 1 97.75 213 VAL A O 1
ATOM 1659 N N . VAL A 1 214 ? -9.609 3.58 17.016 1 98.19 214 VAL A N 1
ATOM 1660 C CA . VAL A 1 214 ? -10.492 4.547 17.672 1 98.19 214 VAL A CA 1
ATOM 1661 C C . VAL A 1 214 ? -9.844 5.07 18.938 1 98.19 214 VAL A C 1
ATOM 1663 O O . VAL A 1 214 ? -9.922 6.262 19.25 1 98.19 214 VAL A O 1
ATOM 1666 N N . TRP A 1 215 ? -9.133 4.23 19.625 1 97 215 TRP A N 1
ATOM 1667 C CA . TRP A 1 215 ? -8.602 4.617 20.922 1 97 215 TRP A CA 1
ATOM 1668 C C . TRP A 1 215 ? -7.082 4.707 20.891 1 97 215 TRP A C 1
ATOM 1670 O O . TRP A 1 215 ? -6.426 4.723 21.938 1 97 215 TRP A O 1
ATOM 1680 N N . ARG A 1 216 ? -6.594 4.703 19.578 1 94 216 ARG A N 1
ATOM 1681 C CA . ARG A 1 216 ? -5.16 4.914 19.406 1 94 216 ARG A CA 1
ATOM 1682 C C . ARG A 1 216 ? -4.727 6.262 19.969 1 94 216 ARG A C 1
ATOM 1684 O O . ARG A 1 216 ? -5.434 7.262 19.812 1 94 216 ARG A O 1
ATOM 1691 N N . ARG A 1 217 ? -3.59 6.258 20.609 1 90.25 217 ARG A N 1
ATOM 1692 C CA . ARG A 1 217 ? -3.01 7.535 21.031 1 90.25 217 ARG A CA 1
ATOM 1693 C C . ARG A 1 217 ? -2.727 8.414 19.812 1 90.25 217 ARG A C 1
ATOM 1695 O O . ARG A 1 217 ? -2.273 7.93 18.781 1 90.25 217 ARG A O 1
ATOM 1702 N N . LYS A 1 218 ? -2.938 9.648 20.031 1 89.31 218 LYS A N 1
ATOM 1703 C CA . LYS A 1 218 ? -2.666 10.602 18.953 1 89.31 218 LYS A CA 1
ATOM 1704 C C . LYS A 1 218 ? -1.166 10.789 18.75 1 89.31 218 LYS A C 1
ATOM 1706 O O . LYS A 1 218 ? -0.454 11.18 19.672 1 89.31 218 LYS A O 1
ATOM 1711 N N . ASP A 1 219 ? -0.712 10.508 17.531 1 92.56 219 ASP A N 1
ATOM 1712 C CA . ASP A 1 219 ? 0.646 10.836 17.109 1 92.56 219 ASP A CA 1
ATOM 1713 C C . ASP A 1 219 ? 0.641 11.914 16.031 1 92.56 219 ASP A C 1
ATOM 1715 O O . ASP A 1 219 ? -0.088 11.805 15.039 1 92.56 219 ASP A O 1
ATOM 1719 N N . PRO A 1 220 ? 1.469 12.922 16.297 1 93.38 220 PRO A N 1
ATOM 1720 C CA . PRO A 1 220 ? 1.612 13.891 15.211 1 93.38 220 PRO A CA 1
ATOM 1721 C C . PRO A 1 220 ? 2.066 13.25 13.898 1 93.38 220 PRO A C 1
ATOM 1723 O O . PRO A 1 220 ? 2.582 12.133 13.906 1 93.38 220 PRO A O 1
ATOM 1726 N N . LEU A 1 221 ? 1.837 13.977 12.844 1 95.56 221 LEU A N 1
ATOM 1727 C CA . LEU A 1 221 ? 2.127 13.461 11.508 1 95.56 221 LEU A CA 1
ATOM 1728 C C . LEU A 1 221 ? 3.596 13.07 11.383 1 95.56 221 LEU A C 1
ATOM 1730 O O . LEU A 1 221 ? 3.92 12.023 10.82 1 95.56 221 LEU A O 1
ATOM 1734 N N . GLU A 1 222 ? 4.5 13.883 11.945 1 96.06 222 GLU A N 1
ATOM 1735 C CA . GLU A 1 222 ? 5.926 13.609 11.781 1 96.06 222 GLU A CA 1
ATOM 1736 C C . GLU A 1 222 ? 6.348 12.367 12.562 1 96.06 222 GLU A C 1
ATOM 1738 O O . GLU A 1 222 ? 7.312 11.695 12.195 1 96.06 222 GLU A O 1
ATOM 1743 N N . VAL A 1 223 ? 5.598 12.102 13.625 1 97 223 VAL A N 1
ATOM 1744 C CA . VAL A 1 223 ? 5.875 10.898 14.406 1 97 223 VAL A CA 1
ATOM 1745 C C . VAL A 1 223 ? 5.277 9.68 13.703 1 97 223 VAL A C 1
ATOM 1747 O O . VAL A 1 223 ? 5.961 8.672 13.508 1 97 223 VAL A O 1
ATOM 1750 N N . GLY A 1 224 ? 4.062 9.758 13.289 1 98.19 224 GLY A N 1
ATOM 1751 C CA . GLY A 1 224 ? 3.395 8.648 12.633 1 98.19 224 GLY A CA 1
ATOM 1752 C C . GLY A 1 224 ? 4.047 8.25 11.32 1 98.19 224 GLY A C 1
ATOM 1753 O O . GLY A 1 224 ? 4.02 7.082 10.938 1 98.19 224 GLY A O 1
ATOM 1754 N N . SER A 1 225 ? 4.668 9.172 10.625 1 98.5 225 SER A N 1
ATOM 1755 C CA . SER A 1 225 ? 5.289 8.938 9.32 1 98.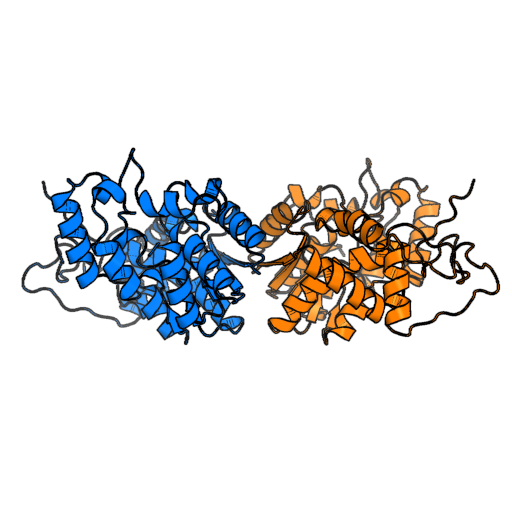5 225 SER A CA 1
ATOM 1756 C C . SER A 1 225 ? 6.773 8.625 9.469 1 98.5 225 SER A C 1
ATOM 1758 O O . SER A 1 225 ? 7.422 8.18 8.516 1 98.5 225 SER A O 1
ATOM 1760 N N . GLY A 1 226 ? 7.324 8.906 10.641 1 98.69 226 GLY A N 1
ATOM 1761 C CA . GLY A 1 226 ? 8.75 8.758 10.859 1 98.69 226 GLY A CA 1
ATOM 1762 C C . GLY A 1 226 ? 9.555 9.977 10.445 1 98.69 226 GLY A C 1
ATOM 1763 O O . GLY A 1 226 ? 10.766 10.039 10.672 1 98.69 226 GLY A O 1
ATOM 1764 N N . PHE A 1 227 ? 8.938 10.969 9.992 1 98.75 227 PHE A N 1
ATOM 1765 C CA . PHE A 1 227 ? 9.625 12.141 9.453 1 98.75 227 PHE A CA 1
ATOM 1766 C C . PHE A 1 227 ? 10.195 12.992 10.578 1 98.75 227 PHE A C 1
ATOM 1768 O O . PHE A 1 227 ? 11.008 13.891 10.336 1 98.75 227 PHE A O 1
ATOM 1775 N N . ALA A 1 228 ? 9.844 12.68 11.828 1 98.44 228 ALA A N 1
ATOM 1776 C CA . ALA A 1 228 ? 10.469 13.375 12.953 1 98.44 228 ALA A CA 1
ATOM 1777 C C . ALA A 1 228 ? 11.992 13.25 12.906 1 98.44 228 ALA A C 1
ATOM 1779 O O . ALA A 1 228 ? 12.711 14.133 13.375 1 98.44 228 ALA A O 1
ATOM 1780 N N . ALA A 1 229 ? 12.453 12.219 12.289 1 98.38 229 ALA A N 1
ATOM 1781 C CA . ALA A 1 229 ? 13.883 11.992 12.148 1 98.38 229 ALA A CA 1
ATOM 1782 C C . ALA A 1 229 ? 14.531 13.055 11.266 1 98.38 229 ALA A C 1
ATOM 1784 O O . ALA A 1 229 ? 15.742 13.281 11.336 1 98.38 229 ALA A O 1
ATOM 1785 N N . LEU A 1 230 ? 13.773 13.703 10.484 1 98.38 230 LEU A N 1
ATOM 1786 C CA . LEU A 1 230 ? 14.297 14.688 9.539 1 98.38 230 LEU A CA 1
ATOM 1787 C C . LEU A 1 230 ? 14.836 15.914 10.266 1 98.38 230 LEU A C 1
ATOM 1789 O O . LEU A 1 230 ? 15.664 16.641 9.727 1 98.38 230 LEU A O 1
ATOM 1793 N N . TYR A 1 231 ? 14.289 16.172 11.484 1 98.44 231 TYR A N 1
ATOM 1794 C CA . TYR A 1 231 ? 14.797 17.312 12.234 1 98.44 231 TYR A CA 1
ATOM 1795 C C . TYR A 1 231 ? 16.312 17.219 12.414 1 98.44 231 TYR A C 1
ATOM 1797 O O . TYR A 1 231 ? 17.031 18.188 12.148 1 98.44 231 TYR A O 1
ATOM 1805 N N . ASP A 1 232 ? 16.75 16.062 12.797 1 98.38 232 ASP A N 1
ATOM 1806 C CA . ASP A 1 232 ? 18.172 15.852 13.016 1 98.38 232 ASP A CA 1
ATOM 1807 C C . ASP A 1 232 ? 18.938 15.859 11.695 1 98.38 232 ASP A C 1
ATOM 1809 O O . ASP A 1 232 ? 20.047 16.406 11.609 1 98.38 232 ASP A O 1
ATOM 1813 N N . VAL A 1 233 ? 18.344 15.242 10.688 1 98.75 233 VAL A N 1
ATOM 1814 C CA . VAL A 1 233 ? 18.984 15.172 9.375 1 98.75 233 VAL A CA 1
ATOM 1815 C C . VAL A 1 233 ? 19.188 16.578 8.836 1 98.75 233 VAL A C 1
ATOM 1817 O O . VAL A 1 233 ? 20.297 16.922 8.391 1 98.75 233 VAL A O 1
ATOM 1820 N N . LEU A 1 234 ? 18.172 17.406 8.891 1 98.81 234 LEU A N 1
ATOM 1821 C CA . LEU A 1 234 ? 18.234 18.766 8.375 1 98.81 234 LEU A CA 1
ATOM 1822 C C . LEU A 1 234 ? 19.188 19.625 9.195 1 98.81 234 LEU A C 1
ATOM 1824 O O . LEU A 1 234 ? 19.922 20.453 8.641 1 98.81 234 LEU A O 1
ATOM 1828 N N . ALA A 1 235 ? 19.141 19.422 10.5 1 98.62 235 ALA A N 1
ATOM 1829 C CA . ALA A 1 235 ? 20.047 20.172 11.359 1 98.62 235 ALA A CA 1
ATOM 1830 C C . ALA A 1 235 ? 21.5 19.891 10.984 1 98.62 235 ALA A C 1
ATOM 1832 O O . ALA A 1 235 ? 22.312 20.812 10.883 1 98.62 235 ALA A O 1
ATOM 1833 N N . LYS A 1 236 ? 21.812 18.625 10.82 1 98.56 236 LYS A N 1
ATOM 1834 C CA . LYS A 1 236 ? 23.172 18.234 10.445 1 98.56 236 LYS A CA 1
ATOM 1835 C C . LYS A 1 236 ? 23.562 18.828 9.094 1 98.56 236 LYS A C 1
ATOM 1837 O O . LYS A 1 236 ? 24.688 19.328 8.93 1 98.56 236 LYS A O 1
ATOM 1842 N N . ARG A 1 237 ? 22.672 18.828 8.172 1 98.12 237 ARG A N 1
ATOM 1843 C CA . ARG A 1 237 ? 22.938 19.328 6.828 1 98.12 237 ARG A CA 1
ATOM 1844 C C . ARG A 1 237 ? 23.094 20.859 6.832 1 98.12 237 ARG A C 1
ATOM 1846 O O . ARG A 1 237 ? 23.703 21.422 5.926 1 98.12 237 ARG A O 1
ATOM 1853 N N . GLY A 1 238 ? 22.469 21.453 7.707 1 97.81 238 GLY A N 1
ATOM 1854 C CA . GLY A 1 238 ? 22.531 22.891 7.801 1 97.81 238 GLY A CA 1
ATOM 1855 C C . GLY A 1 238 ? 23.812 23.406 8.469 1 97.81 238 GLY A C 1
ATOM 1856 O O . GLY A 1 238 ? 24.078 24.609 8.484 1 97.81 238 GLY A O 1
ATOM 1857 N N . GLU A 1 239 ? 24.562 22.422 9.023 1 96.44 239 GLU A N 1
ATOM 1858 C CA . GLU A 1 239 ? 25.797 22.812 9.688 1 96.44 239 GLU A CA 1
ATOM 1859 C C . GLU A 1 239 ? 26.75 23.484 8.711 1 96.44 239 GLU A C 1
ATOM 1861 O O . GLU A 1 239 ? 26.922 23.031 7.582 1 96.44 239 GLU A O 1
ATOM 1866 N N . GLY A 1 240 ? 27.297 24.641 9.109 1 94.88 240 GLY A N 1
ATOM 1867 C CA . GLY A 1 240 ? 28.266 25.344 8.281 1 94.88 240 GLY A CA 1
ATOM 1868 C C . GLY A 1 240 ? 27.656 26.5 7.512 1 94.88 240 GLY A C 1
ATOM 1869 O O . GLY A 1 240 ? 28.375 27.375 7.039 1 94.88 240 GLY A O 1
ATOM 1870 N N . TYR A 1 241 ? 26.328 26.312 7.277 1 97.25 241 TYR A N 1
ATOM 1871 C CA . TYR A 1 241 ? 25.688 27.438 6.602 1 97.25 241 TYR A CA 1
ATOM 1872 C C . TYR A 1 241 ? 25.656 28.672 7.492 1 97.25 241 TYR A C 1
ATOM 1874 O O . TYR A 1 241 ? 25.203 28.609 8.641 1 97.25 241 TYR A O 1
ATOM 1882 N N . GLU A 1 242 ? 26.156 29.797 7.031 1 97.31 242 GLU A N 1
ATOM 1883 C CA . GLU A 1 242 ? 26.141 31.062 7.766 1 97.31 242 GLU A CA 1
ATOM 1884 C C . GLU A 1 242 ? 24.953 31.922 7.367 1 97.31 242 GLU A C 1
ATOM 1886 O O . GLU A 1 242 ? 25.031 32.656 6.387 1 97.31 242 GLU A O 1
ATOM 1891 N N . ALA A 1 243 ? 24 31.906 8.125 1 97.06 243 ALA A N 1
ATOM 1892 C CA . ALA A 1 243 ? 22.797 32.688 7.867 1 97.06 243 ALA A CA 1
ATOM 1893 C C . ALA A 1 243 ? 22.938 34.125 8.352 1 97.06 243 ALA A C 1
ATOM 1895 O O . ALA A 1 243 ? 23.719 34.406 9.266 1 97.06 243 ALA A O 1
ATOM 1896 N N . ASP A 1 244 ? 22.172 35.062 7.781 1 97.06 244 ASP A N 1
ATOM 1897 C CA . ASP A 1 244 ? 22.188 36.438 8.18 1 97.06 244 ASP A CA 1
ATOM 1898 C C . ASP A 1 244 ? 21.203 36.688 9.336 1 97.06 244 ASP A C 1
ATOM 1900 O O . ASP A 1 244 ? 21.031 37.844 9.773 1 97.06 244 ASP A O 1
ATOM 1904 N N . ILE A 1 245 ? 20.531 35.688 9.82 1 97.38 245 ILE A N 1
ATOM 1905 C CA . ILE A 1 245 ? 19.656 35.719 10.992 1 97.38 245 ILE A CA 1
ATOM 1906 C C . ILE A 1 245 ? 20.031 34.594 11.945 1 97.38 245 ILE A C 1
ATOM 1908 O O . ILE A 1 245 ? 20.703 33.625 11.539 1 97.38 245 ILE A O 1
ATOM 1912 N N . PRO A 1 246 ? 19.609 34.656 13.188 1 96.94 246 PRO A N 1
ATOM 1913 C CA . PRO A 1 246 ? 20.062 33.656 14.164 1 96.94 246 PRO A CA 1
ATOM 1914 C C . PRO A 1 246 ? 19.219 32.406 14.156 1 96.94 246 PRO A C 1
ATOM 1916 O O . PRO A 1 246 ? 18.797 31.906 15.211 1 96.94 246 PRO A O 1
ATOM 1919 N N . VAL A 1 247 ? 19.031 31.828 13.023 1 96.69 247 VAL A N 1
ATOM 1920 C CA . VAL A 1 247 ? 18.344 30.547 12.891 1 96.69 247 VAL A CA 1
ATOM 1921 C C . VAL A 1 247 ? 19.266 29.406 13.336 1 96.69 247 VAL A C 1
ATOM 1923 O O . VAL A 1 247 ? 20.5 29.531 13.234 1 96.69 247 VAL A O 1
ATOM 1926 N N . ALA A 1 248 ? 18.672 28.344 13.867 1 95.38 248 ALA A N 1
ATOM 1927 C CA . ALA A 1 248 ? 19.422 27.188 14.359 1 95.38 248 ALA A CA 1
ATOM 1928 C C . ALA A 1 248 ? 18.75 25.875 13.977 1 95.38 248 ALA A C 1
ATOM 1930 O O . ALA A 1 248 ? 17.625 25.875 13.5 1 95.38 248 ALA A O 1
ATOM 1931 N N . GLY A 1 249 ? 19.547 24.844 14.117 1 96.81 249 GLY A N 1
ATOM 1932 C CA . GLY A 1 249 ? 19 23.5 13.891 1 96.81 249 GLY A CA 1
ATOM 1933 C C . GLY A 1 249 ? 18.438 23.312 12.5 1 96.81 249 GLY A C 1
ATOM 1934 O O . GLY A 1 249 ? 19.062 23.734 11.516 1 96.81 249 GLY A O 1
ATOM 1935 N N . ALA A 1 250 ? 17.297 22.625 12.438 1 98.5 250 ALA A N 1
ATOM 1936 C CA . ALA A 1 250 ? 16.672 22.328 11.156 1 98.5 250 ALA A CA 1
ATOM 1937 C C . ALA A 1 250 ? 16.266 23.609 10.438 1 98.5 250 ALA A C 1
ATOM 1939 O O . ALA A 1 250 ? 16.312 23.672 9.203 1 98.5 250 ALA A O 1
ATOM 1940 N N . ALA A 1 251 ? 15.914 24.594 11.195 1 98.38 251 ALA A N 1
ATOM 1941 C CA . ALA A 1 251 ? 15.492 25.859 10.609 1 98.38 251 ALA A CA 1
ATOM 1942 C C . ALA A 1 251 ? 16.609 26.5 9.805 1 98.38 251 ALA A C 1
ATOM 1944 O O . ALA A 1 251 ? 16.359 27.172 8.797 1 98.38 251 ALA A O 1
ATOM 1945 N N . ARG A 1 252 ? 17.844 26.266 10.266 1 98.38 252 ARG A N 1
ATOM 1946 C CA . ARG A 1 252 ? 19 26.828 9.555 1 98.38 252 ARG A CA 1
ATOM 1947 C C . ARG A 1 252 ? 19.094 26.266 8.141 1 98.38 252 ARG A C 1
ATOM 1949 O O . ARG A 1 252 ? 19.297 27 7.18 1 98.38 252 ARG A O 1
ATOM 1956 N N . TYR A 1 253 ? 18.938 25.016 8.039 1 98.81 253 TYR A N 1
ATOM 1957 C CA . TYR A 1 253 ? 18.984 24.391 6.719 1 98.81 253 TYR A CA 1
ATOM 1958 C C . TYR A 1 253 ? 17.812 24.859 5.859 1 98.81 253 TYR A C 1
ATOM 1960 O O . TYR A 1 253 ? 17.984 25.125 4.668 1 98.81 253 TYR A O 1
ATOM 1968 N N . LEU A 1 254 ? 16.672 24.859 6.445 1 98.88 254 LEU A N 1
ATOM 1969 C CA . LEU A 1 254 ? 15.477 25.234 5.695 1 98.88 254 LEU A CA 1
ATOM 1970 C C . LEU A 1 254 ? 15.547 26.688 5.258 1 98.88 254 LEU A C 1
ATOM 1972 O O . LEU A 1 254 ? 15.055 27.047 4.188 1 98.88 254 LEU A O 1
ATOM 1976 N N . TYR A 1 255 ? 16.141 27.5 6.074 1 98.81 255 TYR A N 1
ATOM 1977 C CA . TYR A 1 255 ? 16.391 28.875 5.695 1 98.81 255 TYR A CA 1
ATOM 1978 C C . TYR A 1 255 ? 17.328 28.969 4.496 1 98.81 255 TYR A C 1
ATOM 1980 O O . TYR A 1 255 ? 17.109 29.75 3.578 1 98.81 255 TYR A O 1
ATOM 1988 N N . LYS A 1 256 ? 18.344 28.172 4.535 1 98.75 256 LYS A N 1
ATOM 1989 C CA . LYS A 1 256 ? 19.234 28.094 3.385 1 98.75 256 LYS A CA 1
ATOM 1990 C C . LYS A 1 256 ? 18.469 27.766 2.109 1 98.75 256 LYS A C 1
ATOM 1992 O O . LYS A 1 256 ? 18.625 28.438 1.088 1 98.75 256 LYS A O 1
ATOM 1997 N N . ALA A 1 257 ? 17.656 26.75 2.186 1 98.81 257 ALA A N 1
ATOM 1998 C CA . ALA A 1 257 ? 16.844 26.359 1.039 1 98.81 257 ALA A CA 1
ATOM 1999 C C . ALA A 1 257 ? 15.914 27.484 0.604 1 98.81 257 ALA A C 1
ATOM 2001 O O . ALA A 1 257 ? 15.734 27.734 -0.592 1 98.81 257 ALA A O 1
ATOM 2002 N N . PHE A 1 258 ? 15.32 28.156 1.554 1 98.81 258 PHE A N 1
ATOM 2003 C CA . PHE A 1 258 ? 14.422 29.281 1.343 1 98.81 258 PHE A CA 1
ATOM 2004 C C . PHE A 1 258 ? 15.125 30.391 0.555 1 98.81 258 PHE A C 1
ATOM 2006 O O . PHE A 1 258 ? 14.578 30.891 -0.435 1 98.81 258 PHE A O 1
ATOM 2013 N N . ARG A 1 259 ? 16.312 30.703 0.91 1 98.38 259 ARG A N 1
ATOM 2014 C CA . ARG A 1 259 ? 17.094 31.75 0.258 1 98.38 259 ARG A CA 1
ATOM 2015 C C . ARG A 1 259 ? 17.547 31.312 -1.126 1 98.38 259 ARG A C 1
ATOM 2017 O O . ARG A 1 259 ? 17.562 32.125 -2.068 1 98.38 259 ARG A O 1
ATOM 2024 N N . GLU A 1 260 ? 17.953 30.156 -1.199 1 98.31 260 GLU A N 1
ATOM 2025 C CA . GLU A 1 260 ? 18.438 29.625 -2.473 1 98.31 260 GLU A CA 1
ATOM 2026 C C . GLU A 1 260 ? 17.328 29.625 -3.521 1 98.31 260 GLU A C 1
ATOM 2028 O O . GLU A 1 260 ? 17.594 29.688 -4.723 1 98.31 260 GLU A O 1
ATOM 2033 N N . LYS A 1 261 ? 16.094 29.547 -3.084 1 98.38 261 LYS A N 1
ATOM 2034 C CA . LYS A 1 261 ? 14.953 29.578 -3.994 1 98.38 261 LYS A CA 1
ATOM 2035 C C . LYS A 1 261 ? 14.578 31.016 -4.352 1 98.38 261 LYS A C 1
ATOM 2037 O O . LYS A 1 261 ? 13.625 31.25 -5.09 1 98.38 261 LYS A O 1
ATOM 2042 N N . GLY A 1 262 ? 15.273 31.953 -3.824 1 98.12 262 GLY A N 1
ATOM 2043 C CA . GLY A 1 262 ? 15.055 33.375 -4.117 1 98.12 262 GLY A CA 1
ATOM 2044 C C . GLY A 1 262 ? 13.883 33.969 -3.355 1 98.12 262 GLY A C 1
ATOM 2045 O O . GLY A 1 262 ? 13.297 34.938 -3.787 1 98.12 262 GLY A O 1
ATOM 2046 N N . LEU A 1 263 ? 13.547 33.344 -2.207 1 98.31 263 LEU A N 1
ATOM 2047 C CA . LEU A 1 263 ? 12.375 33.812 -1.453 1 98.31 263 LEU A CA 1
ATOM 2048 C C . LEU A 1 263 ? 12.766 34.844 -0.406 1 98.31 263 LEU A C 1
ATOM 2050 O O . LEU A 1 263 ? 13.922 34.875 0.022 1 98.31 263 LEU A O 1
ATOM 2054 N N . SER A 1 264 ? 11.836 35.688 -0.109 1 97.25 264 SER A N 1
ATOM 2055 C CA . SER A 1 264 ? 11.969 36.688 0.948 1 97.25 264 SER A CA 1
ATOM 2056 C C . SER A 1 264 ? 10.672 36.844 1.73 1 97.25 264 SER A C 1
ATOM 2058 O O . SER A 1 264 ? 9.656 36.25 1.378 1 97.25 264 SER A O 1
ATOM 2060 N N . TYR A 1 265 ? 10.797 37.5 2.898 1 96.62 265 TYR A N 1
ATOM 2061 C CA . TYR A 1 265 ? 9.609 37.75 3.711 1 96.62 265 TYR A CA 1
ATOM 2062 C C . TYR A 1 265 ? 9.648 39.125 4.344 1 96.62 265 TYR A C 1
ATOM 2064 O O . TYR A 1 265 ? 10.711 39.75 4.391 1 96.62 265 TYR A O 1
ATOM 2072 N N . GLU A 1 266 ? 8.516 39.531 4.77 1 95.06 266 GLU A N 1
ATOM 2073 C CA . GLU A 1 266 ? 8.406 40.844 5.367 1 95.06 266 GLU A CA 1
ATOM 2074 C C . GLU A 1 266 ? 8.656 40.812 6.875 1 95.06 266 GLU A C 1
ATOM 2076 O O . GLU A 1 266 ? 8.242 39.844 7.543 1 95.06 266 GLU A O 1
ATOM 2081 N N . ARG A 1 267 ? 9.234 41.906 7.312 1 93.5 267 ARG A N 1
ATOM 2082 C CA . ARG A 1 267 ? 9.453 42 8.75 1 93.5 267 ARG A CA 1
ATOM 2083 C C . ARG A 1 267 ? 8.195 42.5 9.461 1 93.5 267 ARG A C 1
ATOM 2085 O O . ARG A 1 267 ? 7.395 43.25 8.891 1 93.5 267 ARG A O 1
ATOM 2092 N N . GLY A 1 268 ? 8.102 42 10.609 1 92.38 268 GLY A N 1
ATOM 2093 C CA . GLY A 1 268 ? 6.957 42.406 11.406 1 92.38 268 GLY A CA 1
ATOM 2094 C C . GLY A 1 268 ? 7.113 43.812 11.992 1 92.38 268 GLY A C 1
ATOM 2095 O O . GLY A 1 268 ? 8.234 44.281 12.195 1 92.38 268 GLY A O 1
ATOM 2096 N N . THR A 1 269 ? 6.008 44.469 12.25 1 92.44 269 THR A N 1
ATOM 2097 C CA . THR A 1 269 ? 6.051 45.844 12.789 1 92.44 269 THR A CA 1
ATOM 2098 C C . THR A 1 269 ? 5.488 45.875 14.211 1 92.44 269 THR A C 1
ATOM 2100 O O . THR A 1 269 ? 5.863 46.75 15.008 1 92.44 269 THR A O 1
ATOM 2103 N N . ARG A 1 270 ? 4.691 45.062 14.555 1 94 270 ARG A N 1
ATOM 2104 C CA . ARG A 1 270 ? 4.012 45.094 15.844 1 94 270 ARG A CA 1
ATOM 2105 C C . ARG A 1 270 ? 4.695 44.156 16.844 1 94 270 ARG A C 1
ATOM 2107 O O . ARG A 1 270 ? 4.984 44.562 17.984 1 94 270 ARG A O 1
ATOM 2114 N N . SER A 1 271 ? 4.93 42.938 16.453 1 93.06 271 SER A N 1
ATOM 2115 C CA . SER A 1 271 ? 5.559 41.906 17.297 1 93.06 271 SER A CA 1
ATOM 2116 C C . SER A 1 271 ? 6.594 41.094 16.531 1 93.06 271 SER A C 1
ATOM 2118 O O . SER A 1 271 ? 6.371 39.938 16.234 1 93.06 271 SER A O 1
ATOM 2120 N N . PRO A 1 272 ? 7.676 41.719 16.281 1 95.62 272 PRO A N 1
ATOM 2121 C CA . PRO A 1 272 ? 8.688 41.062 15.469 1 95.62 272 PRO A CA 1
ATOM 2122 C C . PRO A 1 272 ? 9.328 39.844 16.172 1 95.62 272 PRO A C 1
ATOM 2124 O O . PRO A 1 272 ? 9.664 39.938 17.359 1 95.62 272 PRO A O 1
ATOM 2127 N N . CYS A 1 273 ? 9.461 38.75 15.5 1 96.94 273 CYS A N 1
ATOM 2128 C CA . CYS A 1 273 ? 10.133 37.562 15.984 1 96.94 273 CYS A CA 1
ATOM 2129 C C . CYS A 1 273 ? 11.602 37.844 16.281 1 96.94 273 CYS A C 1
ATOM 2131 O O . CYS A 1 273 ? 12.305 38.406 15.453 1 96.94 273 CYS A O 1
ATOM 2133 N N . PRO A 1 274 ? 12.07 37.406 17.438 1 96 274 PRO A N 1
ATOM 2134 C CA . PRO A 1 274 ? 13.477 37.656 17.766 1 96 274 PRO A CA 1
ATOM 2135 C C . PRO A 1 274 ? 14.438 36.875 16.891 1 96 274 PRO A C 1
ATOM 2137 O O . PRO A 1 274 ? 15.633 37.156 16.844 1 96 274 PRO A O 1
ATOM 2140 N N . VAL A 1 275 ? 13.969 35.875 16.234 1 96.75 275 VAL A N 1
ATOM 2141 C CA . VAL A 1 275 ? 14.828 35.031 15.406 1 96.75 275 VAL A CA 1
ATOM 2142 C C . VAL A 1 275 ? 14.859 35.562 13.977 1 96.75 275 VAL A C 1
ATOM 2144 O O . VAL A 1 275 ? 15.922 35.938 13.461 1 96.75 275 VAL A O 1
ATOM 2147 N N . CYS A 1 276 ? 13.742 35.75 13.391 1 97.25 276 CYS A N 1
ATOM 2148 C CA . CYS A 1 276 ? 13.758 36.062 11.969 1 97.25 276 CYS A CA 1
ATOM 2149 C C . CYS A 1 276 ? 13.133 37.438 11.695 1 97.25 276 CYS A C 1
ATOM 2151 O O . CYS A 1 276 ? 13.203 37.938 10.578 1 97.25 276 CYS A O 1
ATOM 2153 N N . GLY A 1 277 ? 12.531 38 12.656 1 96.69 277 GLY A N 1
ATOM 2154 C CA . GLY A 1 277 ? 12 39.344 12.508 1 96.69 277 GLY A CA 1
ATOM 2155 C C . GLY A 1 277 ? 10.594 39.344 11.93 1 96.69 277 GLY A C 1
ATOM 2156 O O . GLY A 1 277 ? 9.969 40.406 11.844 1 96.69 277 GLY A O 1
ATOM 2157 N N . HIS A 1 278 ? 10.039 38.25 11.492 1 96.88 278 HIS A N 1
ATOM 2158 C CA . HIS A 1 278 ? 8.68 38.156 10.977 1 96.88 278 HIS A CA 1
ATOM 2159 C C . HIS A 1 278 ? 7.652 38.438 12.07 1 96.88 278 HIS A C 1
ATOM 2161 O O . HIS A 1 278 ? 7.941 38.281 13.258 1 96.88 278 HIS A O 1
ATOM 2167 N N . GLU A 1 279 ? 6.469 38.844 11.625 1 95.38 279 GLU A N 1
ATOM 2168 C CA . GLU A 1 279 ? 5.422 39.125 12.594 1 95.38 279 GLU A CA 1
ATOM 2169 C C . GLU A 1 279 ? 4.949 37.875 13.305 1 95.38 279 GLU A C 1
ATOM 2171 O O . GLU A 1 279 ? 4.578 36.906 12.656 1 95.38 279 GLU A O 1
ATOM 2176 N N . MET A 1 280 ? 4.961 37.844 14.562 1 93.94 280 MET A N 1
ATOM 2177 C CA . MET A 1 280 ? 4.504 36.719 15.352 1 93.94 280 MET A CA 1
ATOM 2178 C C . MET A 1 280 ? 3.002 36.781 15.594 1 93.94 280 MET A C 1
ATOM 2180 O O . MET A 1 280 ? 2.41 37.875 15.516 1 93.94 280 MET A O 1
ATOM 2184 N N . ARG A 1 281 ? 2.439 35.688 15.742 1 86.75 281 ARG A N 1
ATOM 2185 C CA . ARG A 1 281 ? 1.03 35.562 16.094 1 86.75 281 ARG A CA 1
ATOM 2186 C C . ARG A 1 281 ? 0.862 34.812 17.406 1 86.75 281 ARG A C 1
ATOM 2188 O O . ARG A 1 281 ? 1.046 33.594 17.469 1 86.75 281 ARG A O 1
ATOM 2195 N N . GLY A 1 282 ? 0.416 35.5 18.453 1 82.5 282 GLY A N 1
ATOM 2196 C CA . GLY A 1 282 ? 0.2 34.844 19.734 1 82.5 282 GLY A CA 1
ATOM 2197 C C . GLY A 1 282 ? 1.448 34.188 20.281 1 82.5 282 GLY A C 1
ATOM 2198 O O . GLY A 1 282 ? 1.393 33.062 20.781 1 82.5 282 GLY A O 1
ATOM 2199 N N . GLY A 1 283 ? 2.6 34.812 20.062 1 87.88 283 GLY A N 1
ATOM 2200 C CA . GLY A 1 283 ? 3.85 34.312 20.594 1 87.88 283 GLY A CA 1
ATOM 2201 C C . GLY A 1 283 ? 4.5 33.25 19.703 1 87.88 283 GLY A C 1
ATOM 2202 O O . GLY A 1 283 ? 5.559 32.719 20.047 1 87.88 283 GLY A O 1
ATOM 2203 N N . TYR A 1 284 ? 3.871 32.969 18.656 1 91.75 284 TYR A N 1
ATOM 2204 C CA . TYR A 1 284 ? 4.391 31.969 17.719 1 91.75 284 TYR A CA 1
ATOM 2205 C C . TYR A 1 284 ? 4.734 32.594 16.375 1 91.75 284 TYR A C 1
ATOM 2207 O O . TYR A 1 284 ? 3.996 33.469 15.891 1 91.75 284 TYR A O 1
ATOM 2215 N N . CYS A 1 285 ? 5.898 32.312 15.859 1 95.62 285 CYS A N 1
ATOM 2216 C CA . CYS A 1 285 ? 6.305 32.812 14.555 1 95.62 285 CYS A CA 1
ATOM 2217 C C . CYS A 1 285 ? 6.027 31.797 13.461 1 95.62 285 CYS A C 1
ATOM 2219 O O . CYS A 1 285 ? 6.703 30.766 13.375 1 95.62 285 CYS A O 1
ATOM 2221 N N . PRO A 1 286 ? 5.121 32 12.555 1 94.69 286 PRO A N 1
ATOM 2222 C CA . PRO A 1 286 ? 4.801 31.047 11.5 1 94.69 286 PRO A CA 1
ATOM 2223 C C . PRO A 1 286 ? 5.922 30.906 10.469 1 94.69 286 PRO A C 1
ATOM 2225 O O . PRO A 1 286 ? 5.945 29.953 9.695 1 94.69 286 PRO A O 1
ATOM 2228 N N . MET A 1 287 ? 6.863 31.844 10.391 1 97.25 287 MET A N 1
ATOM 2229 C CA . MET A 1 287 ? 7.93 31.875 9.391 1 97.25 287 MET A CA 1
ATOM 2230 C C . MET A 1 287 ? 9.055 30.922 9.773 1 97.25 287 MET A C 1
ATOM 2232 O O . MET A 1 287 ? 9.523 30.141 8.945 1 97.25 287 MET A O 1
ATOM 2236 N N . CYS A 1 288 ? 9.438 30.984 11.078 1 97.31 288 CYS A N 1
ATOM 2237 C CA . CYS A 1 288 ? 10.625 30.234 11.453 1 97.31 288 CYS A CA 1
ATOM 2238 C C . CYS A 1 288 ? 10.297 29.203 12.539 1 97.31 288 CYS A C 1
ATOM 2240 O O . CYS A 1 288 ? 11.125 28.344 12.859 1 97.31 288 CYS A O 1
ATOM 2242 N N . GLY A 1 289 ? 9.141 29.188 13.102 1 94.5 289 GLY A N 1
ATOM 2243 C CA . GLY A 1 289 ? 8.695 28.203 14.078 1 94.5 289 GLY A CA 1
ATOM 2244 C C . GLY A 1 289 ? 9.062 28.562 15.5 1 94.5 289 GLY A C 1
ATOM 2245 O O . GLY A 1 289 ? 8.82 27.781 16.422 1 94.5 289 GLY A O 1
ATOM 2246 N N . HIS A 1 290 ? 9.602 29.734 15.641 1 94.06 290 HIS A N 1
ATOM 2247 C CA . HIS A 1 290 ? 9.938 30.188 16.984 1 94.06 290 HIS A CA 1
ATOM 2248 C C . HIS A 1 290 ? 8.688 30.328 17.844 1 94.06 290 HIS A C 1
ATOM 2250 O O . HIS A 1 290 ? 7.645 30.781 17.375 1 94.06 290 HIS A O 1
ATOM 2256 N N . TYR A 1 291 ? 8.789 29.859 19.109 1 89.62 291 TYR A N 1
ATOM 2257 C CA . TYR A 1 291 ? 7.684 29.969 20.047 1 89.62 291 TYR A CA 1
ATOM 2258 C C . TYR A 1 291 ? 8.148 30.547 21.391 1 89.62 291 TYR A C 1
ATOM 2260 O O . TYR A 1 291 ? 9.102 30.031 21.984 1 89.62 291 TYR A O 1
ATOM 2268 N N . GLU A 1 292 ? 7.504 31.672 21.766 1 83.25 292 GLU A N 1
ATOM 2269 C CA . GLU A 1 292 ? 7.828 32.312 23.031 1 83.25 292 GLU A CA 1
ATOM 2270 C C . GLU A 1 292 ? 7.047 31.688 24.188 1 83.25 292 GLU A C 1
ATOM 2272 O O . GLU A 1 292 ? 5.824 31.562 24.125 1 83.25 292 GLU A O 1
ATOM 2277 N N . GLN A 1 293 ? 7.617 30.719 24.922 1 63.34 293 GLN A N 1
ATOM 2278 C CA . GLN A 1 293 ? 6.969 30.141 26.109 1 63.34 293 GLN A CA 1
ATOM 2279 C C . GLN A 1 293 ? 6.605 31.234 27.109 1 63.34 293 GLN A C 1
ATOM 2281 O O . GLN A 1 293 ? 7.395 32.156 27.359 1 63.34 293 GLN A O 1
ATOM 2286 N N . LYS A 1 294 ? 5.305 31.844 27.203 1 51.91 294 LYS A N 1
ATOM 2287 C CA . LYS A 1 294 ? 4.977 32.719 28.328 1 51.91 294 LYS A CA 1
ATOM 2288 C C . LYS A 1 294 ? 5.531 32.125 29.641 1 51.91 294 LYS A C 1
ATOM 2290 O O . LYS A 1 294 ? 5.402 30.938 29.891 1 51.91 294 LYS A O 1
ATOM 2295 N N . ALA A 1 295 ? 6.473 33 30.297 1 41.03 295 ALA A N 1
ATOM 2296 C CA . ALA A 1 295 ? 6.812 32.781 31.703 1 41.03 295 ALA A CA 1
ATOM 2297 C C . ALA A 1 295 ? 5.559 32.688 32.562 1 41.03 295 ALA A C 1
ATOM 2299 O O . ALA A 1 295 ? 4.543 33.312 32.25 1 41.03 295 ALA A O 1
ATOM 2300 N N . MET B 1 1 ? 29 -16.297 -13.797 1 85.19 1 MET B N 1
ATOM 2301 C CA . MET B 1 1 ? 28.078 -15.234 -13.43 1 85.19 1 MET B CA 1
ATOM 2302 C C . MET B 1 1 ? 27.141 -15.672 -12.312 1 85.19 1 MET B C 1
ATOM 2304 O O . MET B 1 1 ? 26.781 -16.844 -12.227 1 85.19 1 MET B O 1
ATOM 2308 N N . SER B 1 2 ? 26.922 -14.68 -11.391 1 96.44 2 SER B N 1
ATOM 2309 C CA . SER B 1 2 ? 26.062 -14.992 -10.25 1 96.44 2 SER B CA 1
ATOM 2310 C C . SER B 1 2 ? 24.594 -14.766 -10.578 1 96.44 2 SER B C 1
ATOM 2312 O O . SER B 1 2 ? 24.266 -14.125 -11.578 1 96.44 2 SER B O 1
ATOM 2314 N N . LEU B 1 3 ? 23.719 -15.422 -9.898 1 98.56 3 LEU B N 1
ATOM 2315 C CA . LEU B 1 3 ? 22.297 -15.297 -10.148 1 98.56 3 LEU B CA 1
ATOM 2316 C C . LEU B 1 3 ? 21.844 -13.852 -10.008 1 98.56 3 LEU B C 1
ATOM 2318 O O . LEU B 1 3 ? 21.094 -13.344 -10.844 1 98.56 3 LEU B O 1
ATOM 2322 N N . PRO B 1 4 ? 22.297 -13.109 -8.984 1 98.81 4 PRO B N 1
ATOM 2323 C CA . PRO B 1 4 ? 21.891 -11.703 -8.883 1 98.81 4 PRO B CA 1
ATOM 2324 C C . PRO B 1 4 ? 22.266 -10.898 -10.133 1 98.81 4 PRO B C 1
ATOM 2326 O O . PRO B 1 4 ? 21.469 -10.086 -10.602 1 98.81 4 PRO B O 1
ATOM 2329 N N . GLN B 1 5 ? 23.375 -11.141 -10.664 1 98.56 5 GLN B N 1
ATOM 2330 C CA . GLN B 1 5 ? 23.781 -10.445 -11.883 1 98.56 5 GLN B CA 1
ATOM 2331 C C . GLN B 1 5 ? 22.891 -10.828 -13.062 1 98.56 5 GLN B C 1
ATOM 2333 O O . GLN B 1 5 ? 22.5 -9.961 -13.844 1 98.56 5 GLN B O 1
ATOM 2338 N N . LEU B 1 6 ? 22.625 -12.102 -13.188 1 98.75 6 LEU B N 1
ATOM 2339 C CA . LEU B 1 6 ? 21.797 -12.586 -14.281 1 98.75 6 LEU B CA 1
ATOM 2340 C C . LEU B 1 6 ? 20.391 -12.023 -14.18 1 98.75 6 LEU B C 1
ATOM 2342 O O . LEU B 1 6 ? 19.812 -11.594 -15.188 1 98.75 6 LEU B O 1
ATOM 2346 N N . LEU B 1 7 ? 19.844 -11.977 -13 1 98.88 7 LEU B N 1
ATOM 2347 C CA . LEU B 1 7 ? 18.5 -11.445 -12.797 1 98.88 7 LEU B CA 1
ATOM 2348 C C . LEU B 1 7 ? 18.469 -9.945 -13.07 1 98.88 7 LEU B C 1
ATOM 2350 O O . LEU B 1 7 ? 17.5 -9.43 -13.625 1 98.88 7 LEU B O 1
ATOM 2354 N N . ARG B 1 8 ? 19.5 -9.258 -12.633 1 98.75 8 ARG B N 1
ATOM 2355 C CA . ARG B 1 8 ? 19.578 -7.832 -12.914 1 98.75 8 ARG B CA 1
ATOM 2356 C C . ARG B 1 8 ? 19.562 -7.562 -14.414 1 98.75 8 ARG B C 1
ATOM 2358 O O . ARG B 1 8 ? 18.844 -6.676 -14.883 1 98.75 8 ARG B O 1
ATOM 2365 N N . GLU B 1 9 ? 20.344 -8.32 -15.141 1 98.69 9 GLU B N 1
ATOM 2366 C CA . GLU B 1 9 ? 20.375 -8.156 -16.594 1 98.69 9 GLU B CA 1
ATOM 2367 C C . GLU B 1 9 ? 19.031 -8.484 -17.219 1 98.69 9 GLU B C 1
ATOM 2369 O O . GLU B 1 9 ? 18.562 -7.77 -18.109 1 98.69 9 GLU B O 1
ATOM 2374 N N . ALA B 1 10 ? 18.422 -9.562 -16.781 1 98.81 10 ALA B N 1
ATOM 2375 C CA . ALA B 1 10 ? 17.094 -9.93 -17.266 1 98.81 10 ALA B CA 1
ATOM 2376 C C . ALA B 1 10 ? 16.062 -8.852 -16.938 1 98.81 10 ALA B C 1
ATOM 2378 O O . ALA B 1 10 ? 15.211 -8.531 -17.781 1 98.81 10 ALA B O 1
ATOM 2379 N N . ALA B 1 11 ? 16.156 -8.32 -15.766 1 98.75 11 ALA B N 1
ATOM 2380 C CA . ALA B 1 11 ? 15.242 -7.266 -15.328 1 98.75 11 ALA B CA 1
ATOM 2381 C C . ALA B 1 11 ? 15.422 -5.996 -16.156 1 98.75 11 ALA B C 1
ATOM 2383 O O . ALA B 1 11 ? 14.453 -5.324 -16.5 1 98.75 11 ALA B O 1
ATOM 2384 N N . ALA B 1 12 ? 16.688 -5.648 -16.438 1 98.69 12 ALA B N 1
ATOM 2385 C CA . ALA B 1 12 ? 17 -4.48 -17.25 1 98.69 12 ALA B CA 1
ATOM 2386 C C . ALA B 1 12 ? 16.359 -4.598 -18.641 1 98.69 12 ALA B C 1
ATOM 2388 O O . ALA B 1 12 ? 15.914 -3.6 -19.219 1 98.69 12 ALA B O 1
ATOM 2389 N N . GLU B 1 13 ? 16.312 -5.781 -19.141 1 98.69 13 GLU B N 1
ATOM 2390 C CA . GLU B 1 13 ? 15.695 -6.023 -20.438 1 98.69 13 GLU B CA 1
ATOM 2391 C C . GLU B 1 13 ? 14.172 -6.008 -20.344 1 98.69 13 GLU B C 1
ATOM 2393 O O . GLU B 1 13 ? 13.492 -5.547 -21.25 1 98.69 13 GLU B O 1
ATOM 2398 N N . ALA B 1 14 ? 13.633 -6.457 -19.25 1 98.5 14 ALA B N 1
ATOM 2399 C CA . ALA B 1 14 ? 12.188 -6.586 -19.062 1 98.5 14 ALA B CA 1
ATOM 2400 C C . ALA B 1 14 ? 11.531 -5.215 -18.953 1 98.5 14 ALA B C 1
ATOM 2402 O O . ALA B 1 14 ? 10.406 -5.023 -19.422 1 98.5 14 ALA B O 1
ATOM 2403 N N . GLN B 1 15 ? 12.172 -4.227 -18.297 1 98.38 15 GLN B N 1
ATOM 2404 C CA . GLN B 1 15 ? 11.734 -2.838 -18.219 1 98.38 15 GLN B CA 1
ATOM 2405 C C . GLN B 1 15 ? 10.336 -2.738 -17.609 1 98.38 15 GLN B C 1
ATOM 2407 O O . GLN B 1 15 ? 9.469 -2.045 -18.141 1 98.38 15 GLN B O 1
ATOM 2412 N N . CYS B 1 16 ? 10.156 -3.477 -16.531 1 98.81 16 CYS B N 1
ATOM 2413 C CA . CYS B 1 16 ? 8.836 -3.484 -15.906 1 98.81 16 CYS B CA 1
ATOM 2414 C C . CYS B 1 16 ? 8.633 -2.236 -15.055 1 98.81 16 CYS B C 1
ATOM 2416 O O . CYS B 1 16 ? 9.5 -1.867 -14.266 1 98.81 16 CYS B O 1
ATOM 2418 N N . ASP B 1 17 ? 7.461 -1.605 -15.227 1 98.69 17 ASP B N 1
ATOM 2419 C CA . ASP B 1 17 ? 7.102 -0.455 -14.398 1 98.69 17 ASP B CA 1
ATOM 2420 C C . ASP B 1 17 ? 6.352 -0.893 -13.141 1 98.69 17 ASP B C 1
ATOM 2422 O O . ASP B 1 17 ? 6.066 -0.073 -12.266 1 98.69 17 ASP B O 1
ATOM 2426 N N . SER B 1 18 ? 6.047 -2.17 -13.039 1 98.81 18 SER B N 1
ATOM 2427 C CA . SER B 1 18 ? 5.363 -2.748 -11.891 1 98.81 18 SER B CA 1
ATOM 2428 C C . SER B 1 18 ? 5.871 -4.156 -11.594 1 98.81 18 SER B C 1
ATOM 2430 O O . SER B 1 18 ? 6.492 -4.789 -12.445 1 98.81 18 SER B O 1
ATOM 2432 N N . VAL B 1 19 ? 5.621 -4.625 -10.367 1 98.94 19 VAL B N 1
ATOM 2433 C CA . VAL B 1 19 ? 6.043 -5.969 -9.977 1 98.94 19 VAL B CA 1
ATOM 2434 C C . VAL B 1 19 ? 5.031 -6.562 -9 1 98.94 19 VAL B C 1
ATOM 2436 O O . VAL B 1 19 ? 4.508 -5.859 -8.133 1 98.94 19 VAL B O 1
ATOM 2439 N N . LEU B 1 20 ? 4.594 -7.789 -9.219 1 98.88 20 LEU B N 1
ATOM 2440 C CA . LEU B 1 20 ? 3.865 -8.508 -8.172 1 98.88 20 LEU B CA 1
ATOM 2441 C C . LEU B 1 20 ? 4.797 -8.898 -7.031 1 98.88 20 LEU B C 1
ATOM 2443 O O . LEU B 1 20 ? 5.723 -9.688 -7.223 1 98.88 20 LEU B O 1
ATOM 2447 N N . LEU B 1 21 ? 4.555 -8.359 -5.902 1 98.75 21 LEU B N 1
ATOM 2448 C CA . LEU B 1 21 ? 5.453 -8.57 -4.773 1 98.75 21 LEU B CA 1
ATOM 2449 C C . LEU B 1 21 ? 4.73 -9.273 -3.627 1 98.75 21 LEU B C 1
ATOM 2451 O O . LEU B 1 21 ? 3.775 -8.734 -3.066 1 98.75 21 LEU B O 1
ATOM 2455 N N . SER B 1 22 ? 5.191 -10.422 -3.25 1 97.88 22 SER B N 1
ATOM 2456 C CA . SER B 1 22 ? 4.578 -11.195 -2.174 1 97.88 22 SER B CA 1
ATOM 2457 C C . SER B 1 22 ? 5.406 -11.117 -0.896 1 97.88 22 SER B C 1
ATOM 2459 O O . SER B 1 22 ? 4.914 -11.43 0.189 1 97.88 22 SER B O 1
ATOM 2461 N N . GLY B 1 23 ? 6.641 -10.719 -1.038 1 97.31 23 GLY B N 1
ATOM 2462 C CA . GLY B 1 23 ? 7.555 -10.82 0.09 1 97.31 23 GLY B CA 1
ATOM 2463 C C . GLY B 1 23 ? 8.219 -12.18 0.209 1 97.31 23 GLY B C 1
ATOM 2464 O O . GLY B 1 23 ? 9.008 -12.414 1.124 1 97.31 23 GLY B O 1
ATOM 2465 N N . GLY B 1 24 ? 7.871 -13.086 -0.658 1 97.88 24 GLY B N 1
ATOM 2466 C CA . GLY B 1 24 ? 8.633 -14.312 -0.788 1 97.88 24 GLY B CA 1
ATOM 2467 C C . GLY B 1 24 ? 9.953 -14.125 -1.505 1 97.88 24 GLY B C 1
ATOM 2468 O O . GLY B 1 24 ? 10.242 -13.039 -2.021 1 97.88 24 GLY B O 1
ATOM 2469 N N . LEU B 1 25 ? 10.695 -15.203 -1.577 1 98.38 25 LEU B N 1
ATOM 2470 C CA . LEU B 1 25 ? 12.062 -15.109 -2.086 1 98.38 25 LEU B CA 1
ATOM 2471 C C . LEU B 1 25 ? 12.062 -14.734 -3.562 1 98.38 25 LEU B C 1
ATOM 2473 O O . LEU B 1 25 ? 12.75 -13.789 -3.965 1 98.38 25 LEU B O 1
ATOM 2477 N N . ASP B 1 26 ? 11.25 -15.352 -4.383 1 98.56 26 ASP B N 1
ATOM 2478 C CA . ASP B 1 26 ? 11.32 -15.148 -5.828 1 98.56 26 ASP B CA 1
ATOM 2479 C C . ASP B 1 26 ? 10.891 -13.734 -6.203 1 98.56 26 ASP B C 1
ATOM 2481 O O . ASP B 1 26 ? 11.602 -13.031 -6.926 1 98.56 26 ASP B O 1
ATOM 2485 N N . SER B 1 27 ? 9.75 -13.367 -5.715 1 98.5 27 SER B N 1
ATOM 2486 C CA . SER B 1 27 ? 9.258 -12.031 -6.066 1 98.5 27 SER B CA 1
ATOM 2487 C C . SER B 1 27 ? 10.18 -10.945 -5.516 1 98.5 27 SER B C 1
ATOM 2489 O O . SER B 1 27 ? 10.375 -9.914 -6.16 1 98.5 27 SER B O 1
ATOM 2491 N N . SER B 1 28 ? 10.758 -11.148 -4.383 1 98.81 28 SER B N 1
ATOM 2492 C CA . SER B 1 28 ? 11.648 -10.172 -3.771 1 98.81 28 SER B CA 1
ATOM 2493 C C . SER B 1 28 ? 12.953 -10.047 -4.555 1 9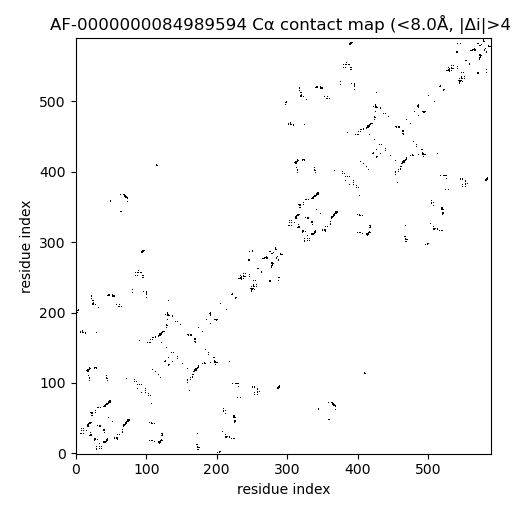8.81 28 SER B C 1
ATOM 2495 O O . SER B 1 28 ? 13.484 -8.945 -4.711 1 98.81 28 SER B O 1
ATOM 2497 N N . THR B 1 29 ? 13.5 -11.172 -5.02 1 98.88 29 THR B N 1
ATOM 2498 C CA . THR B 1 29 ? 14.727 -11.125 -5.812 1 98.88 29 THR B CA 1
ATOM 2499 C C . THR B 1 29 ? 14.484 -10.375 -7.125 1 98.88 29 THR B C 1
ATOM 2501 O O . THR B 1 29 ? 15.359 -9.641 -7.594 1 98.88 29 THR B O 1
ATOM 2504 N N . VAL B 1 30 ? 13.328 -10.555 -7.703 1 98.94 30 VAL B N 1
ATOM 2505 C CA . VAL B 1 30 ? 12.977 -9.859 -8.938 1 98.94 30 VAL B CA 1
ATOM 2506 C C . VAL B 1 30 ? 12.836 -8.359 -8.656 1 98.94 30 VAL B C 1
ATOM 2508 O O . VAL B 1 30 ? 13.32 -7.531 -9.43 1 98.94 30 VAL B O 1
ATOM 2511 N N . ALA B 1 31 ? 12.164 -8.023 -7.566 1 98.88 31 ALA B N 1
ATOM 2512 C CA . ALA B 1 31 ? 12.039 -6.621 -7.184 1 98.88 31 ALA B CA 1
ATOM 2513 C C . ALA B 1 31 ? 13.406 -5.98 -6.992 1 98.88 31 ALA B C 1
ATOM 2515 O O . ALA B 1 31 ? 13.648 -4.867 -7.465 1 98.88 31 ALA B O 1
ATOM 2516 N N . TRP B 1 32 ? 14.281 -6.66 -6.312 1 98.88 32 TRP B N 1
ATOM 2517 C CA . TRP B 1 32 ? 15.648 -6.191 -6.117 1 98.88 32 TRP B CA 1
ATOM 2518 C C . TRP B 1 32 ? 16.344 -5.961 -7.457 1 98.88 32 TRP B C 1
ATOM 2520 O O . TRP B 1 32 ? 16.984 -4.93 -7.66 1 98.88 32 TRP B O 1
ATOM 2530 N N . ALA B 1 33 ? 16.188 -6.93 -8.352 1 98.94 33 ALA B N 1
ATOM 2531 C CA . ALA B 1 33 ? 16.844 -6.863 -9.648 1 98.94 33 ALA B CA 1
ATOM 2532 C C . ALA B 1 33 ? 16.359 -5.648 -10.445 1 98.94 33 ALA B C 1
ATOM 2534 O O . ALA B 1 33 ? 17.156 -4.973 -11.102 1 98.94 33 ALA B O 1
ATOM 2535 N N . LEU B 1 34 ? 15.078 -5.406 -10.406 1 98.88 34 LEU B N 1
ATOM 2536 C CA . LEU B 1 34 ? 14.523 -4.254 -11.102 1 98.88 34 LEU B CA 1
ATOM 2537 C C . LEU B 1 34 ? 15.109 -2.955 -10.562 1 98.88 34 LEU B C 1
ATOM 2539 O O . LEU B 1 34 ? 15.516 -2.082 -11.336 1 98.88 34 LEU B O 1
ATOM 2543 N N . ARG B 1 35 ? 15.156 -2.877 -9.289 1 98.62 35 ARG B N 1
ATOM 2544 C CA . ARG B 1 35 ? 15.719 -1.686 -8.664 1 98.62 35 ARG B CA 1
ATOM 2545 C C . ARG B 1 35 ? 17.172 -1.502 -9.047 1 98.62 35 ARG B C 1
ATOM 2547 O O . ARG B 1 35 ? 17.609 -0.39 -9.359 1 98.62 35 ARG B O 1
ATOM 2554 N N . GLU B 1 36 ? 17.922 -2.586 -9.023 1 98.31 36 GLU B N 1
ATOM 2555 C CA . GLU B 1 36 ? 19.344 -2.553 -9.375 1 98.31 36 GLU B CA 1
ATOM 2556 C C . GLU B 1 36 ? 19.547 -2.182 -10.836 1 98.31 36 GLU B C 1
ATOM 2558 O O . GLU B 1 36 ? 20.578 -1.616 -11.203 1 98.31 36 GLU B O 1
ATOM 2563 N N . ALA B 1 37 ? 18.594 -2.5 -11.602 1 98.56 37 ALA B N 1
ATOM 2564 C CA . ALA B 1 37 ? 18.641 -2.158 -13.023 1 98.56 37 ALA B CA 1
ATOM 2565 C C . ALA B 1 37 ? 18.281 -0.691 -13.25 1 98.56 37 ALA B C 1
ATOM 2567 O O . ALA B 1 37 ? 18.25 -0.222 -14.383 1 98.56 37 ALA B O 1
ATOM 2568 N N . GLY B 1 38 ? 17.953 0.038 -12.211 1 97.81 38 GLY B N 1
ATOM 2569 C CA . GLY B 1 38 ? 17.688 1.463 -12.289 1 97.81 38 GLY B CA 1
ATOM 2570 C C . GLY B 1 38 ? 16.203 1.778 -12.445 1 97.81 38 GLY B C 1
ATOM 2571 O O . GLY B 1 38 ? 15.836 2.924 -12.711 1 97.81 38 GLY B O 1
ATOM 2572 N N . LEU B 1 39 ? 15.414 0.78 -12.289 1 97.94 39 LEU B N 1
ATOM 2573 C CA . LEU B 1 39 ? 13.969 0.968 -12.398 1 97.94 39 LEU B CA 1
ATOM 2574 C C . LEU B 1 39 ? 13.344 1.185 -11.023 1 97.94 39 LEU B C 1
ATOM 2576 O O . LEU B 1 39 ? 13.992 0.953 -10 1 97.94 39 LEU B O 1
ATOM 2580 N N . ARG B 1 40 ? 12.164 1.709 -11.008 1 96.25 40 ARG B N 1
ATOM 2581 C CA . ARG B 1 40 ? 11.398 1.926 -9.789 1 96.25 40 ARG B CA 1
ATOM 2582 C C . ARG B 1 40 ? 9.969 1.417 -9.938 1 96.25 40 ARG B C 1
ATOM 2584 O O . ARG B 1 40 ? 9.023 2.203 -9.922 1 96.25 40 ARG B O 1
ATOM 2591 N N . PRO B 1 41 ? 9.844 0.143 -10.016 1 98.5 41 PRO B N 1
ATOM 2592 C CA . PRO B 1 41 ? 8.508 -0.413 -10.203 1 98.5 41 PRO B CA 1
ATOM 2593 C C . PRO B 1 41 ? 7.594 -0.177 -9 1 98.5 41 PRO B C 1
ATOM 2595 O O . PRO B 1 41 ? 8.07 -0.123 -7.863 1 98.5 41 PRO B O 1
ATOM 2598 N N . VAL B 1 42 ? 6.309 0.002 -9.305 1 98.69 42 VAL B N 1
ATOM 2599 C CA . VAL B 1 42 ? 5.316 -0.054 -8.234 1 98.69 42 VAL B CA 1
ATOM 2600 C C . VAL B 1 42 ? 5.02 -1.51 -7.883 1 98.69 42 VAL B C 1
ATOM 2602 O O . VAL B 1 42 ? 4.824 -2.344 -8.773 1 98.69 42 VAL B O 1
ATOM 2605 N N . ALA B 1 43 ? 5.082 -1.829 -6.586 1 98.88 43 ALA B N 1
ATOM 2606 C CA . ALA B 1 43 ? 4.801 -3.186 -6.121 1 98.88 43 ALA B CA 1
ATOM 2607 C C . ALA B 1 43 ? 3.312 -3.371 -5.832 1 98.88 43 ALA B C 1
ATOM 2609 O O . ALA B 1 43 ? 2.684 -2.516 -5.207 1 98.88 43 ALA B O 1
ATOM 2610 N N . PHE B 1 44 ? 2.754 -4.473 -6.309 1 98.88 44 PHE B N 1
ATOM 2611 C CA . PHE B 1 44 ? 1.341 -4.77 -6.102 1 98.88 44 PHE B CA 1
ATOM 2612 C C . PHE B 1 44 ? 1.166 -6.105 -5.391 1 98.88 44 PHE B C 1
ATOM 2614 O O . PHE B 1 44 ? 1.888 -7.062 -5.672 1 98.88 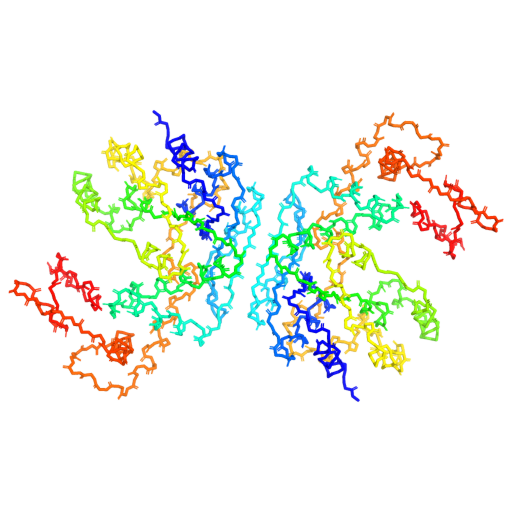44 PHE B O 1
ATOM 2621 N N . ASN B 1 45 ? 0.249 -6.203 -4.531 1 98.81 45 ASN B N 1
ATOM 2622 C CA . ASN B 1 45 ? -0.161 -7.41 -3.816 1 98.81 45 ASN B CA 1
ATOM 2623 C C . ASN B 1 45 ? -1.65 -7.387 -3.486 1 98.81 45 ASN B C 1
ATOM 2625 O O . ASN B 1 45 ? -2.229 -6.316 -3.279 1 98.81 45 ASN B O 1
ATOM 2629 N N . ALA B 1 46 ? -2.277 -8.539 -3.504 1 98.81 46 ALA B N 1
ATOM 2630 C CA . ALA B 1 46 ? -3.674 -8.656 -3.094 1 98.81 46 ALA B CA 1
ATOM 2631 C C . ALA B 1 46 ? -3.812 -9.578 -1.881 1 98.81 46 ALA B C 1
ATOM 2633 O O . ALA B 1 46 ? -3.129 -10.602 -1.787 1 98.81 46 ALA B O 1
ATOM 2634 N N . GLN B 1 47 ? -4.641 -9.219 -0.991 1 98.88 47 GLN B N 1
ATOM 2635 C CA . GLN B 1 47 ? -4.926 -9.969 0.224 1 98.88 47 GLN B CA 1
ATOM 2636 C C . GLN B 1 47 ? -6.426 -10.211 0.384 1 98.88 47 GLN B C 1
ATOM 2638 O O . GLN B 1 47 ? -7.238 -9.367 0.004 1 98.88 47 GLN B O 1
ATOM 2643 N N . TYR B 1 48 ? -6.77 -11.414 0.937 1 98.81 48 TYR B N 1
ATOM 2644 C CA . TYR B 1 48 ? -8.133 -11.711 1.355 1 98.81 48 TYR B CA 1
ATOM 2645 C C . TYR B 1 48 ? -8.469 -11.016 2.67 1 98.81 48 TYR B C 1
ATOM 2647 O O . TYR B 1 48 ? -8.008 -11.438 3.736 1 98.81 48 TYR B O 1
ATOM 2655 N N . ALA B 1 49 ? -9.258 -9.984 2.611 1 98.5 49 ALA B N 1
ATOM 2656 C CA . ALA B 1 49 ? -9.445 -9.062 3.727 1 98.5 49 ALA B CA 1
ATOM 2657 C C . ALA B 1 49 ? -9.984 -9.789 4.953 1 98.5 49 ALA B C 1
ATOM 2659 O O . ALA B 1 49 ? -9.539 -9.547 6.074 1 98.5 49 ALA B O 1
ATOM 2660 N N . PRO B 1 50 ? -10.938 -10.719 4.816 1 98 50 PRO B N 1
ATOM 2661 C CA . PRO B 1 50 ? -11.516 -11.359 6.004 1 98 50 PRO B CA 1
ATOM 2662 C C . PRO B 1 50 ? -10.492 -12.195 6.773 1 98 50 PRO B C 1
ATOM 2664 O O . PRO B 1 50 ? -10.625 -12.375 7.988 1 98 50 PRO B O 1
ATOM 2667 N N . ARG B 1 51 ? -9.516 -12.75 6.094 1 97.5 51 ARG B N 1
ATOM 2668 C CA . ARG B 1 51 ? -8.453 -13.555 6.68 1 97.5 51 ARG B CA 1
ATOM 2669 C C . ARG B 1 51 ? -7.145 -13.375 5.918 1 97.5 51 ARG B C 1
ATOM 2671 O O . ARG B 1 51 ? -6.73 -14.25 5.164 1 97.5 51 ARG B O 1
ATOM 2678 N N . PRO B 1 52 ? -6.48 -12.289 6.23 1 97.25 52 PRO B N 1
ATOM 2679 C CA . PRO B 1 52 ? -5.266 -12 5.465 1 97.25 52 PRO B CA 1
ATOM 2680 C C . PRO B 1 52 ? -4.191 -13.07 5.625 1 97.25 52 PRO B C 1
ATOM 2682 O O . PRO B 1 52 ? -4.215 -13.828 6.594 1 97.25 52 PRO B O 1
ATOM 2685 N N . GLY B 1 53 ? -3.342 -13.156 4.586 1 97.75 53 GLY B N 1
ATOM 2686 C CA . GLY B 1 53 ? -2.26 -14.125 4.598 1 97.75 53 GLY B CA 1
ATOM 2687 C C . GLY B 1 53 ? -1.015 -13.625 5.305 1 97.75 53 GLY B C 1
ATOM 2688 O O . GLY B 1 53 ? -1.095 -12.742 6.164 1 97.75 53 GLY B O 1
ATOM 2689 N N . THR B 1 54 ? 0.054 -14.273 5.035 1 97.56 54 THR B N 1
ATOM 2690 C CA . THR B 1 54 ? 1.301 -14.039 5.754 1 97.56 54 THR B CA 1
ATOM 2691 C C . THR B 1 54 ? 2.191 -13.062 4.996 1 97.56 54 THR B C 1
ATOM 2693 O O . THR B 1 54 ? 3.234 -12.641 5.504 1 97.56 54 THR B O 1
ATOM 2696 N N . ASP B 1 55 ? 1.806 -12.555 3.838 1 98.06 55 ASP B N 1
ATOM 2697 C CA . ASP B 1 55 ? 2.701 -11.867 2.91 1 98.06 55 ASP B CA 1
ATOM 2698 C C . ASP B 1 55 ? 3.014 -10.453 3.395 1 98.06 55 ASP B C 1
ATOM 2700 O O . ASP B 1 55 ? 4.145 -9.984 3.266 1 98.06 55 ASP B O 1
ATOM 2704 N N . VAL B 1 56 ? 2.123 -9.797 3.982 1 98.12 56 VAL B N 1
ATOM 2705 C CA . VAL B 1 56 ? 2.111 -8.344 4.098 1 98.12 56 VAL B CA 1
ATOM 2706 C C . VAL B 1 56 ? 3.326 -7.875 4.895 1 98.12 56 VAL B C 1
ATOM 2708 O O . VAL B 1 56 ? 4.059 -6.984 4.457 1 98.12 56 VAL B O 1
ATOM 2711 N N . PRO B 1 57 ? 3.674 -8.484 6.066 1 97.19 57 PRO B N 1
ATOM 2712 C CA . PRO B 1 57 ? 4.852 -8.008 6.789 1 97.19 57 PRO B CA 1
ATOM 2713 C C . PRO B 1 57 ? 6.137 -8.117 5.969 1 97.19 57 PRO B C 1
ATOM 2715 O O . PRO B 1 57 ? 7.004 -7.242 6.047 1 97.19 57 PRO B O 1
ATOM 2718 N N . TYR B 1 58 ? 6.219 -9.148 5.18 1 98.19 58 TYR B N 1
ATOM 2719 C CA . TYR B 1 58 ? 7.441 -9.398 4.422 1 98.19 58 TYR B CA 1
ATOM 2720 C C . TYR B 1 58 ? 7.523 -8.484 3.207 1 98.19 58 TYR B C 1
ATOM 2722 O O . TYR B 1 58 ? 8.586 -7.949 2.893 1 98.19 58 TYR B O 1
ATOM 2730 N N . LEU B 1 59 ? 6.371 -8.344 2.535 1 98.19 59 LEU B N 1
ATOM 2731 C CA . LEU B 1 59 ? 6.422 -7.48 1.356 1 98.19 59 LEU B CA 1
ATOM 2732 C C . LEU B 1 59 ? 6.703 -6.035 1.75 1 98.19 59 LEU B C 1
ATOM 2734 O O . LEU B 1 59 ? 7.383 -5.312 1.019 1 98.19 59 LEU B O 1
ATOM 2738 N N . LEU B 1 60 ? 6.207 -5.594 2.912 1 98.12 60 LEU B N 1
ATOM 2739 C CA . LEU B 1 60 ? 6.469 -4.242 3.391 1 98.12 60 LEU B CA 1
ATOM 2740 C C . LEU B 1 60 ? 7.945 -4.055 3.711 1 98.12 60 LEU B C 1
ATOM 2742 O O . LEU B 1 60 ? 8.516 -2.994 3.447 1 98.12 60 LEU B O 1
ATOM 2746 N N . GLU B 1 61 ? 8.539 -5.062 4.27 1 97.94 61 GLU B N 1
ATOM 2747 C CA . GLU B 1 61 ? 9.961 -5.004 4.578 1 97.94 61 GLU B CA 1
ATOM 2748 C C . GLU B 1 61 ? 10.797 -4.867 3.307 1 97.94 61 GLU B C 1
ATOM 2750 O O . GLU B 1 61 ? 11.719 -4.055 3.25 1 97.94 61 GLU B O 1
ATOM 2755 N N . VAL B 1 62 ? 10.469 -5.668 2.328 1 98.62 62 VAL B N 1
ATOM 2756 C CA . VAL B 1 62 ? 11.188 -5.621 1.058 1 98.62 62 VAL B CA 1
ATOM 2757 C C . VAL B 1 62 ? 10.992 -4.254 0.405 1 98.62 62 VAL B C 1
ATOM 2759 O O . VAL B 1 62 ? 11.953 -3.631 -0.048 1 98.62 62 VAL B O 1
ATOM 2762 N N . ALA B 1 63 ? 9.758 -3.818 0.365 1 98.44 63 ALA B N 1
ATOM 2763 C CA . ALA B 1 63 ? 9.43 -2.541 -0.262 1 98.44 63 ALA B CA 1
ATOM 2764 C C . ALA B 1 63 ? 10.148 -1.389 0.431 1 98.44 63 ALA B C 1
ATOM 2766 O O . ALA B 1 63 ? 10.648 -0.475 -0.229 1 98.44 63 ALA B O 1
ATOM 2767 N N . ARG B 1 64 ? 10.164 -1.411 1.735 1 98.19 64 ARG B N 1
ATOM 2768 C CA . ARG B 1 64 ? 10.852 -0.385 2.512 1 98.19 64 ARG B CA 1
ATOM 2769 C C . ARG B 1 64 ? 12.336 -0.337 2.162 1 98.19 64 ARG B C 1
ATOM 2771 O O . ARG B 1 64 ? 12.875 0.733 1.88 1 98.19 64 ARG B O 1
ATOM 2778 N N . GLN B 1 65 ? 12.969 -1.479 2.17 1 97.69 65 GLN B N 1
ATOM 2779 C CA . GLN B 1 65 ? 14.406 -1.546 1.905 1 97.69 65 GLN B CA 1
ATOM 2780 C C . GLN B 1 65 ? 14.727 -1.059 0.496 1 97.69 65 GLN B C 1
ATOM 2782 O O . GLN B 1 65 ? 15.75 -0.406 0.279 1 97.69 65 GLN B O 1
ATOM 2787 N N . LEU B 1 66 ? 13.844 -1.407 -0.432 1 98.19 66 LEU B N 1
ATOM 2788 C CA . LEU B 1 66 ? 14.117 -1.109 -1.833 1 98.19 66 LEU B CA 1
ATOM 2789 C C . LEU B 1 66 ? 13.555 0.255 -2.219 1 98.19 66 LEU B C 1
ATOM 2791 O O . LEU B 1 66 ? 13.766 0.726 -3.338 1 98.19 66 LEU B O 1
ATOM 2795 N N . GLY B 1 67 ? 12.82 0.878 -1.319 1 97.56 67 GLY B N 1
ATOM 2796 C CA . GLY B 1 67 ? 12.227 2.18 -1.586 1 97.56 67 GLY B CA 1
ATOM 2797 C C . GLY B 1 67 ? 11.141 2.135 -2.643 1 97.56 67 GLY B C 1
ATOM 2798 O O . GLY B 1 67 ? 11.07 3.008 -3.51 1 97.56 67 GLY B O 1
ATOM 2799 N N . LEU B 1 68 ? 10.336 1.124 -2.609 1 98.06 68 LEU B N 1
ATOM 2800 C CA . LEU B 1 68 ? 9.297 0.957 -3.625 1 98.06 68 LEU B CA 1
ATOM 2801 C C . LEU B 1 68 ? 7.941 1.407 -3.098 1 98.06 68 LEU B C 1
ATOM 2803 O O . LEU B 1 68 ? 7.586 1.114 -1.954 1 98.06 68 LEU B O 1
ATOM 2807 N N . ARG B 1 69 ? 7.211 2.168 -3.961 1 98 69 ARG B N 1
ATOM 2808 C CA . ARG B 1 69 ? 5.789 2.316 -3.688 1 98 69 ARG B CA 1
ATOM 2809 C C . ARG B 1 69 ? 5.078 0.967 -3.721 1 98 69 ARG B C 1
ATOM 2811 O O . ARG B 1 69 ? 5.367 0.13 -4.578 1 98 69 ARG B O 1
ATOM 2818 N N . THR B 1 70 ? 4.191 0.783 -2.771 1 98.31 70 THR B N 1
ATOM 2819 C CA . THR B 1 70 ? 3.516 -0.504 -2.658 1 98.31 70 THR B CA 1
ATOM 2820 C C . THR B 1 70 ? 2.002 -0.317 -2.605 1 98.31 70 THR B C 1
ATOM 2822 O O . THR B 1 70 ? 1.504 0.545 -1.879 1 98.31 70 THR B O 1
ATOM 2825 N N . VAL B 1 71 ? 1.327 -1.088 -3.387 1 98.69 71 VAL B N 1
ATOM 2826 C CA . VAL B 1 71 ? -0.131 -1.104 -3.396 1 98.69 71 VAL B CA 1
ATOM 2827 C C . VAL B 1 71 ? -0.638 -2.434 -2.844 1 98.69 71 VAL B C 1
ATOM 2829 O O . VAL B 1 71 ? -0.297 -3.5 -3.361 1 98.69 71 VAL B O 1
ATOM 2832 N N . ILE B 1 72 ? -1.402 -2.379 -1.825 1 98.75 72 ILE B N 1
ATOM 2833 C CA . ILE B 1 72 ? -2.066 -3.564 -1.295 1 98.75 72 ILE B CA 1
ATOM 2834 C C . ILE B 1 72 ? -3.566 -3.48 -1.565 1 98.75 72 ILE B C 1
ATOM 2836 O O . ILE B 1 72 ? -4.215 -2.494 -1.203 1 98.75 72 ILE B O 1
ATOM 2840 N N . VAL B 1 73 ? -4.086 -4.488 -2.229 1 98.81 73 VAL B N 1
ATOM 2841 C CA . VAL B 1 73 ? -5.512 -4.621 -2.51 1 98.81 73 VAL B CA 1
ATOM 2842 C C . VAL B 1 73 ? -6.164 -5.531 -1.472 1 98.81 73 VAL B C 1
ATOM 2844 O O . VAL B 1 73 ? -5.773 -6.695 -1.328 1 98.81 73 VAL B O 1
ATOM 2847 N N . TRP B 1 74 ? -7.109 -5 -0.76 1 98.56 74 TRP B N 1
ATOM 2848 C CA . TRP B 1 74 ? -7.883 -5.789 0.19 1 98.56 74 TRP B CA 1
ATOM 2849 C C . TRP B 1 74 ? -9.211 -6.23 -0.422 1 98.56 74 TRP B C 1
ATOM 2851 O O . TRP B 1 74 ? -10.133 -5.426 -0.562 1 98.56 74 TRP B O 1
ATOM 2861 N N . ALA B 1 75 ? -9.289 -7.512 -0.665 1 98.62 75 ALA B N 1
ATOM 2862 C CA . ALA B 1 75 ? -10.469 -8.039 -1.348 1 98.62 75 ALA B CA 1
ATOM 2863 C C . ALA B 1 75 ? -11.492 -8.578 -0.347 1 98.62 75 ALA B C 1
ATOM 2865 O O . ALA B 1 75 ? -11.148 -9.375 0.527 1 98.62 75 ALA B O 1
ATOM 2866 N N . SER B 1 76 ? -12.695 -8.141 -0.501 1 98.25 76 SER B N 1
ATOM 2867 C CA . SER B 1 76 ? -13.781 -8.773 0.24 1 98.25 76 SER B CA 1
ATOM 2868 C C . SER B 1 76 ? -14.039 -10.188 -0.253 1 98.25 76 SER B C 1
ATOM 2870 O O . SER B 1 76 ? -13.477 -10.617 -1.261 1 98.25 76 SER B O 1
ATOM 2872 N N . GLU B 1 77 ? -14.867 -10.961 0.492 1 98.56 77 GLU B N 1
ATOM 2873 C CA . GLU B 1 77 ? -15.234 -12.305 0.055 1 98.56 77 GLU B CA 1
ATOM 2874 C C . GLU B 1 77 ? -15.883 -12.281 -1.324 1 98.56 77 GLU B C 1
ATOM 2876 O O . GLU B 1 77 ? -15.516 -13.055 -2.205 1 98.56 77 GLU B O 1
ATOM 2881 N N . GLU B 1 78 ? -16.766 -11.344 -1.526 1 98.56 78 GLU B N 1
ATOM 2882 C CA . GLU B 1 78 ? -17.484 -11.25 -2.797 1 98.56 78 GLU B CA 1
ATOM 2883 C C . GLU B 1 78 ? -16.531 -10.914 -3.939 1 98.56 78 GLU B C 1
ATOM 2885 O O . GLU B 1 78 ? -16.641 -11.477 -5.031 1 98.56 78 GLU B O 1
ATOM 2890 N N . GLU B 1 79 ? -15.656 -10 -3.67 1 98.5 79 GLU B N 1
ATOM 2891 C CA . GLU B 1 79 ? -14.68 -9.625 -4.691 1 98.5 79 GLU B CA 1
ATOM 2892 C C . GLU B 1 79 ? -13.773 -10.797 -5.043 1 98.5 79 GLU B C 1
ATOM 2894 O O . GLU B 1 79 ? -13.438 -11 -6.215 1 98.5 79 GLU B O 1
ATOM 2899 N N . ALA B 1 80 ? -13.391 -11.562 -4.031 1 98.81 80 ALA B N 1
ATOM 2900 C CA . ALA B 1 80 ? -12.516 -12.719 -4.25 1 98.81 80 ALA B CA 1
ATOM 2901 C C . ALA B 1 80 ? -13.234 -13.797 -5.066 1 98.81 80 ALA B C 1
ATOM 2903 O O . ALA B 1 80 ? -12.633 -14.398 -5.961 1 98.81 80 ALA B O 1
ATOM 2904 N N . VAL B 1 81 ? -14.461 -14.008 -4.762 1 98.88 81 VAL B N 1
ATOM 2905 C CA . VAL B 1 81 ? -15.25 -14.992 -5.492 1 98.88 81 VAL B CA 1
ATOM 2906 C C . VAL B 1 81 ? -15.414 -14.555 -6.945 1 98.88 81 VAL B C 1
ATOM 2908 O O . VAL B 1 81 ? -15.242 -15.352 -7.867 1 98.88 81 VAL B O 1
ATOM 2911 N N . ARG B 1 82 ? -15.727 -13.328 -7.137 1 98.81 82 ARG B N 1
ATOM 2912 C CA . ARG B 1 82 ? -15.867 -12.797 -8.492 1 98.81 82 ARG B CA 1
ATOM 2913 C C . ARG B 1 82 ? -14.555 -12.914 -9.266 1 98.81 82 ARG B C 1
ATOM 2915 O O . ARG B 1 82 ? -14.562 -13.203 -10.461 1 98.81 82 ARG B O 1
ATOM 2922 N N . ALA B 1 83 ? -13.5 -12.656 -8.578 1 98.88 83 ALA B N 1
ATOM 2923 C CA . ALA B 1 83 ? -12.188 -12.812 -9.211 1 98.88 83 ALA B CA 1
ATOM 2924 C C . ALA B 1 83 ? -11.969 -14.25 -9.664 1 98.88 83 ALA B C 1
ATOM 2926 O O . ALA B 1 83 ? -11.453 -14.492 -10.758 1 98.88 83 ALA B O 1
ATOM 2927 N N . ALA B 1 84 ? -12.305 -15.18 -8.82 1 98.94 84 ALA B N 1
ATOM 2928 C CA . ALA B 1 84 ? -12.188 -16.578 -9.188 1 98.94 84 ALA B CA 1
ATOM 2929 C C . ALA B 1 84 ? -13.008 -16.891 -10.43 1 98.94 84 ALA B C 1
ATOM 2931 O O . ALA B 1 84 ? -12.539 -17.594 -11.336 1 98.94 84 ALA B O 1
ATOM 2932 N N . GLU B 1 85 ? -14.219 -16.375 -10.469 1 98.88 85 GLU B N 1
ATOM 2933 C CA . GLU B 1 85 ? -15.07 -16.578 -11.633 1 98.88 85 GLU B CA 1
ATOM 2934 C C . GLU B 1 85 ? -14.43 -16.016 -12.891 1 98.88 85 GLU B C 1
ATOM 2936 O O . GLU B 1 85 ? -14.477 -16.641 -13.953 1 98.88 85 GLU B O 1
ATOM 2941 N N . GLU B 1 86 ? -13.898 -14.828 -12.75 1 98.88 86 GLU B N 1
ATOM 2942 C CA . GLU B 1 86 ? -13.219 -14.211 -13.883 1 98.88 86 GLU B CA 1
ATOM 2943 C C . GLU B 1 86 ? -12.055 -15.07 -14.359 1 98.88 86 GLU B C 1
ATOM 2945 O O . GLU B 1 86 ? -11.844 -15.234 -15.57 1 98.88 86 GLU B O 1
ATOM 2950 N N . VAL B 1 87 ? -11.32 -15.578 -13.453 1 98.88 87 VAL B N 1
ATOM 2951 C CA . VAL B 1 87 ? -10.148 -16.391 -13.773 1 98.88 87 VAL B CA 1
ATOM 2952 C C . VAL B 1 87 ? -10.586 -17.672 -14.484 1 98.88 87 VAL B C 1
ATOM 2954 O O . VAL B 1 87 ? -9.922 -18.141 -15.406 1 98.88 87 VAL B O 1
ATOM 2957 N N . VAL B 1 88 ? -11.688 -18.281 -14.023 1 98.88 88 VAL B N 1
ATOM 2958 C CA . VAL B 1 88 ? -12.25 -19.422 -14.727 1 98.88 88 VAL B CA 1
ATOM 2959 C C . VAL B 1 88 ? -12.453 -19.078 -16.203 1 98.88 88 VAL B C 1
ATOM 2961 O O . VAL B 1 88 ? -12.125 -19.875 -17.078 1 98.88 88 VAL B O 1
ATOM 2964 N N . GLY B 1 89 ? -12.984 -17.953 -16.406 1 98.81 89 GLY B N 1
ATOM 2965 C CA . GLY B 1 89 ? -13.219 -17.516 -17.781 1 98.81 89 GLY B CA 1
ATOM 2966 C C . GLY B 1 89 ? -11.938 -17.297 -18.562 1 98.81 89 GLY B C 1
ATOM 2967 O O . GLY B 1 89 ? -11.875 -17.594 -19.75 1 98.81 89 GLY B O 1
ATOM 2968 N N . ILE B 1 90 ? -10.922 -16.812 -17.938 1 98.81 90 ILE B N 1
ATOM 2969 C CA . ILE B 1 90 ? -9.648 -16.484 -18.578 1 98.81 90 ILE B CA 1
ATOM 2970 C C . ILE B 1 90 ? -8.859 -17.766 -18.859 1 98.81 90 ILE B C 1
ATOM 2972 O O . ILE B 1 90 ? -8.383 -17.969 -19.969 1 98.81 90 ILE B O 1
ATOM 2976 N N . LEU B 1 91 ? -8.758 -18.609 -17.859 1 98.5 91 LEU B N 1
ATOM 2977 C CA . LEU B 1 91 ? -7.922 -19.797 -17.984 1 98.5 91 LEU B CA 1
ATOM 2978 C C . LEU B 1 91 ? -8.688 -20.938 -18.625 1 98.5 91 LEU B C 1
ATOM 2980 O O . LEU B 1 91 ? -8.086 -21.906 -19.109 1 98.5 91 LEU B O 1
ATOM 2984 N N . ARG B 1 92 ? -10.016 -20.844 -18.516 1 98.38 92 ARG B N 1
ATOM 2985 C CA . ARG B 1 92 ? -10.914 -21.859 -19.078 1 98.38 92 ARG B CA 1
ATOM 2986 C C . ARG B 1 92 ? -10.703 -23.203 -18.391 1 98.38 92 ARG B C 1
ATOM 2988 O O . ARG B 1 92 ? -10.602 -24.234 -19.062 1 98.38 92 ARG B O 1
ATOM 2995 N N . VAL B 1 93 ? -10.516 -23.203 -17.109 1 98.38 93 VAL B N 1
ATOM 2996 C CA . VAL B 1 93 ? -10.438 -24.406 -16.297 1 98.38 93 VAL B CA 1
ATOM 2997 C C . VAL B 1 93 ? -11.25 -24.219 -15.016 1 98.38 93 VAL B C 1
ATOM 2999 O O . VAL B 1 93 ? -11.648 -23.094 -14.688 1 98.38 93 VAL B O 1
ATOM 3002 N N . PHE B 1 94 ? -11.531 -25.297 -14.312 1 98.62 94 PHE B N 1
A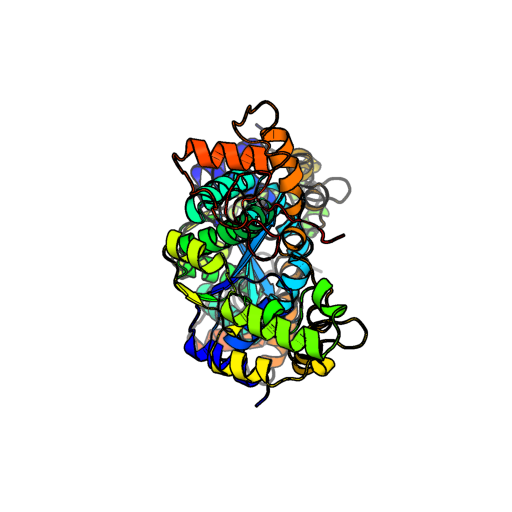TOM 3003 C CA . PHE B 1 94 ? -12.195 -25.234 -13.016 1 98.62 94 PHE B CA 1
ATOM 3004 C C . PHE B 1 94 ? -11.391 -25.984 -11.961 1 98.62 94 PHE B C 1
ATOM 3006 O O . PHE B 1 94 ? -11.969 -26.625 -11.078 1 98.62 94 PHE B O 1
ATOM 3013 N N . ASN B 1 95 ? -10.07 -25.953 -12.094 1 97.56 95 ASN B N 1
ATOM 3014 C CA . ASN B 1 95 ? -9.094 -26.422 -11.125 1 97.56 95 ASN B CA 1
ATOM 3015 C C . ASN B 1 95 ? -8.969 -25.484 -9.938 1 97.56 95 ASN B C 1
ATOM 3017 O O . ASN B 1 95 ? -8.43 -24.375 -10.07 1 97.56 95 ASN B O 1
ATOM 3021 N N . PRO B 1 96 ? -9.367 -25.938 -8.758 1 98.06 96 PRO B N 1
ATOM 3022 C CA . PRO B 1 96 ? -9.414 -25.016 -7.629 1 98.06 96 PRO B CA 1
ATOM 3023 C C . PRO B 1 96 ? -8.047 -24.406 -7.305 1 98.06 96 PRO B C 1
ATOM 3025 O O . PRO B 1 96 ? -7.941 -23.203 -7.051 1 98.06 96 PRO B O 1
ATOM 3028 N N . MET B 1 97 ? -7.047 -25.172 -7.293 1 95.94 97 MET B N 1
ATOM 3029 C CA . MET B 1 97 ? -5.719 -24.672 -6.945 1 95.94 97 MET B CA 1
ATOM 3030 C C . MET B 1 97 ? -5.273 -23.578 -7.914 1 95.94 97 MET B C 1
ATOM 3032 O O . MET B 1 97 ? -4.84 -22.516 -7.488 1 95.94 97 MET B O 1
ATOM 3036 N N . GLU B 1 98 ? -5.371 -23.828 -9.18 1 96.88 98 GLU B N 1
ATOM 3037 C CA . GLU B 1 98 ? -4.965 -22.859 -10.203 1 96.88 98 GLU B CA 1
ATOM 3038 C C . GLU B 1 98 ? -5.832 -21.609 -10.141 1 96.88 98 GLU B C 1
ATOM 3040 O O . GLU B 1 98 ? -5.312 -20.484 -10.195 1 96.88 98 GLU B O 1
ATOM 3045 N N . VAL B 1 99 ? -7.094 -21.812 -10.008 1 98.75 99 VAL B N 1
ATOM 3046 C CA . VAL B 1 99 ? -8.031 -20.688 -10.078 1 98.75 99 VAL B CA 1
ATOM 3047 C C . VAL B 1 99 ? -7.863 -19.797 -8.844 1 98.75 99 VAL B C 1
ATOM 3049 O O . VAL B 1 99 ? -7.828 -18.578 -8.961 1 98.75 99 VAL B O 1
ATOM 3052 N N . VAL B 1 100 ? -7.742 -20.438 -7.68 1 98.56 100 VAL B N 1
ATOM 3053 C CA . VAL B 1 100 ? -7.648 -19.672 -6.438 1 98.56 100 VAL B CA 1
ATOM 3054 C C . VAL B 1 100 ? -6.336 -18.906 -6.402 1 98.56 100 VAL B C 1
ATOM 3056 O O . VAL B 1 100 ? -6.312 -17.719 -6.059 1 98.56 100 VAL B O 1
ATOM 3059 N N . ASN B 1 101 ? -5.277 -19.5 -6.77 1 97.62 101 ASN B N 1
ATOM 3060 C CA . ASN B 1 101 ? -3.988 -18.828 -6.855 1 97.62 101 ASN B CA 1
ATOM 3061 C C . ASN B 1 101 ? -4.031 -17.672 -7.844 1 97.62 101 ASN B C 1
ATOM 3063 O O . ASN B 1 101 ? -3.613 -16.547 -7.52 1 97.62 101 ASN B O 1
ATOM 3067 N N . CYS B 1 102 ? -4.574 -17.891 -8.938 1 98.56 102 CYS B N 1
ATOM 3068 C CA . CYS B 1 102 ? -4.594 -16.875 -9.992 1 98.56 102 CYS B CA 1
ATOM 3069 C C . CYS B 1 102 ? -5.566 -15.758 -9.656 1 98.56 102 CYS B C 1
ATOM 3071 O O . CYS B 1 102 ? -5.422 -14.633 -10.148 1 98.56 102 CYS B O 1
ATOM 3073 N N . ALA B 1 103 ? -6.594 -16.078 -8.883 1 98.88 103 ALA B N 1
ATOM 3074 C CA . ALA B 1 103 ? -7.543 -15.047 -8.477 1 98.88 103 ALA B CA 1
ATOM 3075 C C . ALA B 1 103 ? -6.844 -13.953 -7.676 1 98.88 103 ALA B C 1
ATOM 3077 O O . ALA B 1 103 ? -7.129 -12.766 -7.855 1 98.88 103 ALA B O 1
ATOM 3078 N N . ALA B 1 104 ? -5.98 -14.359 -6.797 1 98.69 104 ALA B N 1
ATOM 3079 C CA . ALA B 1 104 ? -5.207 -13.375 -6.043 1 98.69 104 ALA B CA 1
ATOM 3080 C C . ALA B 1 104 ? -4.348 -12.516 -6.969 1 98.69 104 ALA B C 1
ATOM 3082 O O . ALA B 1 104 ? -4.348 -11.289 -6.871 1 98.69 104 ALA B O 1
ATOM 3083 N N . ALA B 1 105 ? -3.641 -13.148 -7.875 1 98.75 105 ALA B N 1
ATOM 3084 C CA . ALA B 1 105 ? -2.811 -12.438 -8.844 1 98.75 105 ALA B CA 1
ATOM 3085 C C . ALA B 1 105 ? -3.658 -11.531 -9.734 1 98.75 105 ALA B C 1
ATOM 3087 O O . ALA B 1 105 ? -3.254 -10.414 -10.055 1 98.75 105 ALA B O 1
ATOM 3088 N N . TYR B 1 106 ? -4.824 -12.016 -10.133 1 98.94 106 TYR B N 1
ATOM 3089 C CA . TYR B 1 106 ? -5.75 -11.273 -10.977 1 98.94 106 TYR B CA 1
ATOM 3090 C C . TYR B 1 106 ? -6.133 -9.945 -10.328 1 98.94 106 TYR B C 1
ATOM 3092 O O . TYR B 1 106 ? -6.117 -8.898 -10.977 1 98.94 106 TYR B O 1
ATOM 3100 N N . LEU B 1 107 ? -6.465 -9.977 -9.047 1 98.94 107 LEU B N 1
ATOM 3101 C CA . LEU B 1 107 ? -6.891 -8.766 -8.359 1 98.94 107 LEU B CA 1
ATOM 3102 C C . LEU B 1 107 ? -5.75 -7.754 -8.273 1 98.94 107 LEU B C 1
ATOM 3104 O O . LEU B 1 107 ? -5.965 -6.555 -8.461 1 98.94 107 LEU B O 1
ATOM 3108 N N . ALA B 1 108 ? -4.559 -8.234 -7.988 1 98.81 108 ALA B N 1
ATOM 3109 C CA . ALA B 1 108 ? -3.398 -7.352 -7.938 1 98.81 108 ALA B CA 1
ATOM 3110 C C . ALA B 1 108 ? -3.107 -6.746 -9.312 1 98.81 108 ALA B C 1
ATOM 3112 O O . ALA B 1 108 ? -2.867 -5.543 -9.43 1 98.81 108 ALA B O 1
ATOM 3113 N N . MET B 1 109 ? -3.162 -7.539 -10.32 1 98.88 109 MET B N 1
ATOM 3114 C CA . MET B 1 109 ? -2.871 -7.082 -11.68 1 98.88 109 MET B CA 1
ATOM 3115 C C . MET B 1 109 ? -3.963 -6.141 -12.18 1 98.88 109 MET B C 1
ATOM 3117 O O . MET B 1 109 ? -3.68 -5.191 -12.914 1 98.88 109 MET B O 1
ATOM 3121 N N . ARG B 1 110 ? -5.176 -6.449 -11.875 1 98.81 110 ARG B N 1
ATOM 3122 C CA . ARG B 1 110 ? -6.258 -5.547 -12.25 1 98.81 110 ARG B CA 1
ATOM 3123 C C . ARG B 1 110 ? -6.055 -4.164 -11.648 1 98.81 110 ARG B C 1
ATOM 3125 O O . ARG B 1 110 ? -6.242 -3.15 -12.328 1 98.81 110 ARG B O 1
ATOM 3132 N N . ALA B 1 111 ? -5.715 -4.141 -10.352 1 98.38 111 ALA B N 1
ATOM 3133 C CA . ALA B 1 111 ? -5.41 -2.863 -9.711 1 98.38 111 ALA B CA 1
ATOM 3134 C C . ALA B 1 111 ? -4.277 -2.145 -10.438 1 98.38 111 ALA B C 1
ATOM 3136 O O . ALA B 1 111 ? -4.336 -0.932 -10.648 1 98.38 111 ALA B O 1
ATOM 3137 N N . ALA B 1 112 ? -3.24 -2.895 -10.773 1 98.56 112 ALA B N 1
ATOM 3138 C CA . ALA B 1 112 ? -2.111 -2.324 -11.508 1 98.56 112 ALA B CA 1
ATOM 3139 C C . ALA B 1 112 ? -2.566 -1.709 -12.828 1 98.56 112 ALA B C 1
ATOM 3141 O O . ALA B 1 112 ? -2.191 -0.581 -13.156 1 98.56 112 ALA B O 1
ATOM 3142 N N . ALA B 1 113 ? -3.383 -2.445 -13.547 1 98.38 113 ALA B N 1
ATOM 3143 C CA . ALA B 1 113 ? -3.896 -1.955 -14.82 1 98.38 113 ALA B CA 1
ATOM 3144 C C . ALA B 1 113 ? -4.711 -0.678 -14.625 1 98.38 113 ALA B C 1
ATOM 3146 O O . ALA B 1 113 ? -4.527 0.298 -15.359 1 98.38 113 ALA B O 1
ATOM 3147 N N . GLU B 1 114 ? -5.57 -0.714 -13.688 1 96.62 114 GLU B N 1
ATOM 3148 C CA . GLU B 1 114 ? -6.43 0.43 -13.406 1 96.62 114 GLU B CA 1
ATOM 3149 C C . GLU B 1 114 ? -5.605 1.655 -13.016 1 96.62 114 GLU B C 1
ATOM 3151 O O . GLU B 1 114 ? -6.031 2.791 -13.234 1 96.62 114 GLU B O 1
ATOM 3156 N N . MET B 1 115 ? -4.414 1.426 -12.5 1 95.88 115 MET B N 1
ATOM 3157 C CA . MET B 1 115 ? -3.572 2.52 -12.023 1 95.88 115 MET B CA 1
ATOM 3158 C C . MET B 1 115 ? -2.514 2.885 -13.062 1 95.88 115 MET B C 1
ATOM 3160 O O . MET B 1 115 ? -1.558 3.6 -12.75 1 95.88 115 MET B O 1
ATOM 3164 N N . GLY B 1 116 ? -2.551 2.289 -14.188 1 95.38 116 GLY B N 1
ATOM 3165 C CA . GLY B 1 116 ? -1.784 2.779 -15.32 1 95.38 116 GLY B CA 1
ATOM 3166 C C . GLY B 1 116 ? -0.562 1.934 -15.625 1 95.38 116 GLY B C 1
ATOM 3167 O O . GLY B 1 116 ? 0.277 2.318 -16.438 1 95.38 116 GLY B O 1
ATOM 3168 N N . ALA B 1 117 ? -0.47 0.774 -15.008 1 97.56 117 ALA B N 1
ATOM 3169 C CA . ALA B 1 117 ? 0.656 -0.113 -15.289 1 97.56 117 ALA B CA 1
ATOM 3170 C C . ALA B 1 117 ? 0.601 -0.636 -16.719 1 97.56 117 ALA B C 1
ATOM 3172 O O . ALA B 1 117 ? -0.483 -0.844 -17.266 1 97.56 117 ALA B O 1
ATOM 3173 N N . ARG B 1 118 ? 1.768 -0.849 -17.281 1 98.19 118 ARG B N 1
ATOM 3174 C CA . ARG B 1 118 ? 1.852 -1.404 -18.625 1 98.19 118 ARG B CA 1
ATOM 3175 C C . ARG B 1 118 ? 2.533 -2.768 -18.609 1 98.19 118 ARG B C 1
ATOM 3177 O O . ARG B 1 118 ? 2.08 -3.699 -19.281 1 98.19 118 ARG B O 1
ATOM 3184 N N . ARG B 1 119 ? 3.574 -2.9 -17.938 1 98.75 119 ARG B N 1
ATOM 3185 C CA . ARG B 1 119 ? 4.383 -4.113 -17.891 1 98.75 119 ARG B CA 1
ATOM 3186 C C . ARG B 1 119 ? 4.625 -4.543 -16.438 1 98.75 119 ARG B C 1
ATOM 3188 O O . ARG B 1 119 ? 5.086 -3.748 -15.617 1 98.75 119 ARG B O 1
ATOM 3195 N N . ILE B 1 120 ? 4.336 -5.785 -16.141 1 98.88 120 ILE B N 1
ATOM 3196 C CA . ILE B 1 120 ? 4.461 -6.285 -14.773 1 98.88 120 ILE B CA 1
ATOM 3197 C C . ILE B 1 120 ? 5.445 -7.453 -14.742 1 98.88 120 ILE B C 1
ATOM 3199 O O . ILE B 1 120 ? 5.359 -8.367 -15.562 1 98.88 120 ILE B O 1
ATOM 3203 N N . CYS B 1 121 ? 6.371 -7.395 -13.812 1 98.94 121 CYS B N 1
ATOM 3204 C CA . CYS B 1 121 ? 7.266 -8.523 -13.602 1 98.94 121 CYS B CA 1
ATOM 3205 C C . CYS B 1 121 ? 6.754 -9.43 -12.492 1 98.94 121 CYS B C 1
ATOM 3207 O O . CYS B 1 121 ? 6.168 -8.953 -11.516 1 98.94 121 CYS B O 1
ATOM 3209 N N . THR B 1 122 ? 6.934 -10.695 -12.648 1 98.81 122 THR B N 1
ATOM 3210 C CA . THR B 1 122 ? 6.582 -11.688 -11.648 1 98.81 122 THR B CA 1
ATOM 3211 C C . THR B 1 122 ? 7.805 -12.523 -11.266 1 98.81 122 THR B C 1
ATOM 3213 O O . THR B 1 122 ? 8.836 -12.461 -11.93 1 98.81 122 THR B O 1
ATOM 3216 N N . GLY B 1 123 ? 7.691 -13.242 -10.156 1 98.44 123 GLY B N 1
ATOM 3217 C CA . GLY B 1 123 ? 8.742 -14.141 -9.711 1 98.44 123 GLY B CA 1
ATOM 3218 C C . GLY B 1 123 ? 8.609 -15.539 -10.273 1 98.44 123 GLY B C 1
ATOM 3219 O O . GLY B 1 123 ? 9.266 -16.469 -9.805 1 98.44 123 GLY B O 1
ATOM 3220 N N . ASP B 1 124 ? 7.75 -15.727 -11.289 1 98.44 124 ASP B N 1
ATOM 3221 C CA . ASP B 1 124 ? 7.512 -17.031 -11.875 1 98.44 124 ASP B CA 1
ATOM 3222 C C . ASP B 1 124 ? 8.812 -17.656 -12.375 1 98.44 124 ASP B C 1
ATOM 3224 O O . ASP B 1 124 ? 9.641 -16.969 -12.977 1 98.44 124 ASP B O 1
ATOM 3228 N N . GLY B 1 125 ? 8.938 -18.969 -12.156 1 98.38 125 GLY B N 1
ATOM 3229 C CA . GLY B 1 125 ? 10.109 -19.703 -12.625 1 98.38 125 GLY B CA 1
ATOM 3230 C C . GLY B 1 125 ? 11.109 -19.984 -11.516 1 98.38 125 GLY B C 1
ATOM 3231 O O . GLY B 1 125 ? 11.914 -20.906 -11.633 1 98.38 125 GLY B O 1
ATOM 3232 N N . GLY B 1 126 ? 11.07 -19.172 -10.414 1 98.19 126 GLY B N 1
ATOM 3233 C CA . GLY B 1 126 ? 12.031 -19.328 -9.336 1 98.19 126 GLY B CA 1
ATOM 3234 C C . GLY B 1 126 ? 11.922 -20.672 -8.633 1 98.19 126 GLY B C 1
ATOM 3235 O O . GLY B 1 126 ? 12.93 -21.359 -8.453 1 98.19 126 GLY B O 1
ATOM 3236 N N . ASP B 1 127 ? 10.719 -21.031 -8.289 1 97.5 127 ASP B N 1
ATOM 3237 C CA . ASP B 1 127 ? 10.5 -22.312 -7.609 1 97.5 127 ASP B CA 1
ATOM 3238 C C . ASP B 1 127 ? 10.859 -23.484 -8.516 1 97.5 127 ASP B C 1
ATOM 3240 O O . ASP B 1 127 ? 11.477 -24.453 -8.07 1 97.5 127 ASP B O 1
ATOM 3244 N N . GLU B 1 128 ? 10.438 -23.438 -9.75 1 97.25 128 GLU B N 1
ATOM 3245 C CA . GLU B 1 128 ? 10.648 -24.516 -10.711 1 97.25 128 GLU B CA 1
ATOM 3246 C C . GLU B 1 128 ? 12.133 -24.75 -10.961 1 97.25 128 GLU B C 1
ATOM 3248 O O . GLU B 1 128 ? 12.586 -25.891 -10.992 1 97.25 128 GLU B O 1
ATOM 3253 N N . LEU B 1 129 ? 12.867 -23.688 -11.07 1 98.38 129 LEU B N 1
ATOM 3254 C CA . LEU B 1 129 ? 14.266 -23.75 -11.484 1 98.38 129 LEU B CA 1
ATOM 3255 C C . LEU B 1 129 ? 15.164 -24.109 -10.305 1 98.38 129 LEU B C 1
ATOM 3257 O O . LEU B 1 129 ? 16.188 -24.766 -10.484 1 98.38 129 LEU B O 1
ATOM 3261 N N . PHE B 1 130 ? 14.797 -23.734 -9.117 1 98.31 130 PHE B N 1
ATOM 3262 C CA . PHE B 1 130 ? 15.75 -23.828 -8.016 1 98.31 130 PHE B CA 1
ATOM 3263 C C . PHE B 1 130 ? 15.172 -24.672 -6.883 1 98.31 130 PHE B C 1
ATOM 3265 O O . PHE B 1 130 ? 15.586 -24.531 -5.727 1 98.31 130 PHE B O 1
ATOM 3272 N N . ALA B 1 131 ? 14.18 -25.484 -7.219 1 97.69 131 ALA B N 1
ATOM 3273 C CA . ALA B 1 131 ? 13.641 -26.5 -6.309 1 97.69 131 ALA B CA 1
ATOM 3274 C C . ALA B 1 131 ? 12.938 -25.844 -5.125 1 97.69 131 ALA B C 1
ATOM 3276 O O . ALA B 1 131 ? 13.234 -26.141 -3.969 1 97.69 131 ALA B O 1
ATOM 3277 N N . GLY B 1 132 ? 12.008 -25.031 -5.434 1 96.31 132 GLY B N 1
ATOM 3278 C CA . GLY B 1 132 ? 11.289 -24.312 -4.391 1 96.31 132 GLY B CA 1
ATOM 3279 C C . GLY B 1 132 ? 10.141 -25.109 -3.799 1 96.31 132 GLY B C 1
ATOM 3280 O O . GLY B 1 132 ? 9.68 -24.812 -2.697 1 96.31 132 GLY B O 1
ATOM 3281 N N . TYR B 1 133 ? 9.648 -26.125 -4.492 1 93.75 133 TYR B N 1
ATOM 3282 C CA . TYR B 1 133 ? 8.516 -26.906 -4.004 1 93.75 133 TYR B CA 1
ATOM 3283 C C . TYR B 1 133 ? 8.977 -27.969 -3.012 1 93.75 133 TYR B C 1
ATOM 3285 O O . TYR B 1 133 ? 10 -28.625 -3.227 1 93.75 133 TYR B O 1
ATOM 3293 N N . SER B 1 134 ? 8.172 -28.141 -2.041 1 91.75 134 SER B N 1
ATOM 3294 C CA . SER B 1 134 ? 8.555 -29.031 -0.948 1 91.75 134 SER B CA 1
ATOM 3295 C C . SER B 1 134 ? 8.812 -30.453 -1.448 1 91.75 134 SER B C 1
ATOM 3297 O O . SER B 1 134 ? 9.727 -31.125 -0.98 1 91.75 134 SER B O 1
ATOM 3299 N N . PHE B 1 135 ? 7.98 -30.922 -2.375 1 90.12 135 PHE B N 1
ATOM 3300 C CA . PHE B 1 135 ? 8.133 -32.281 -2.852 1 90.12 135 PHE B CA 1
ATOM 3301 C C . PHE B 1 135 ? 9.453 -32.469 -3.594 1 90.12 135 PHE B C 1
ATOM 3303 O O . PHE B 1 135 ? 10.008 -33.562 -3.637 1 90.12 135 PHE B O 1
ATOM 3310 N N . MET B 1 136 ? 9.992 -31.422 -4.086 1 94.44 136 MET B N 1
ATOM 3311 C CA . MET B 1 136 ? 11.25 -31.484 -4.812 1 94.44 136 MET B CA 1
ATOM 3312 C C . MET B 1 136 ? 12.414 -31.781 -3.867 1 94.44 136 MET B C 1
ATOM 3314 O O . MET B 1 136 ? 13.43 -32.344 -4.281 1 94.44 136 MET B O 1
ATOM 3318 N N . HIS B 1 137 ? 12.219 -31.375 -2.639 1 93.44 137 HIS B N 1
ATOM 3319 C CA . HIS B 1 137 ? 13.281 -31.516 -1.651 1 93.44 137 HIS B CA 1
ATOM 3320 C C . HIS B 1 137 ? 13.539 -33 -1.33 1 93.44 137 HIS B C 1
ATOM 3322 O O . HIS B 1 137 ? 14.609 -33.344 -0.834 1 93.44 137 HIS B O 1
ATOM 3328 N N . LYS B 1 138 ? 12.555 -33.781 -1.642 1 92.12 138 LYS B N 1
ATOM 3329 C CA . LYS B 1 138 ? 12.617 -35.188 -1.276 1 92.12 138 LYS B CA 1
ATOM 3330 C C . LYS B 1 138 ? 13.203 -36.031 -2.412 1 92.12 138 LYS B C 1
ATOM 3332 O O . LYS B 1 138 ? 13.508 -37.188 -2.227 1 92.12 138 LYS B O 1
ATOM 3337 N N . LEU B 1 139 ? 13.375 -35.438 -3.508 1 94.69 139 LEU B N 1
ATOM 3338 C CA . LEU B 1 139 ? 13.883 -36.188 -4.664 1 94.69 139 LEU B CA 1
ATOM 3339 C C . LEU B 1 139 ? 15.398 -36.312 -4.594 1 94.69 139 LEU B C 1
ATOM 3341 O O . LEU B 1 139 ? 16.094 -35.406 -4.203 1 94.69 139 LEU B O 1
ATOM 3345 N N . PRO B 1 140 ? 15.875 -37.562 -4.988 1 95.44 140 PRO B N 1
ATOM 3346 C CA . PRO B 1 140 ? 17.328 -37.688 -5.129 1 95.44 140 PRO B CA 1
ATOM 3347 C C . PRO B 1 140 ? 17.906 -36.719 -6.168 1 95.44 140 PRO B C 1
ATOM 3349 O O . PRO B 1 140 ? 17.219 -36.375 -7.129 1 95.44 140 PRO B O 1
ATOM 3352 N N . PRO B 1 141 ? 19.172 -36.375 -6.043 1 95.56 141 PRO B N 1
ATOM 3353 C CA . PRO B 1 141 ? 19.781 -35.344 -6.871 1 95.56 141 PRO B CA 1
ATOM 3354 C C . PRO B 1 141 ? 19.609 -35.594 -8.367 1 95.56 141 PRO B C 1
ATOM 3356 O O . PRO B 1 141 ? 19.203 -34.688 -9.109 1 95.56 141 PRO B O 1
ATOM 3359 N N . ARG B 1 142 ? 19.906 -36.75 -8.82 1 95.5 142 ARG B N 1
ATOM 3360 C CA . ARG B 1 142 ? 19.797 -37.062 -10.242 1 95.5 142 ARG B CA 1
ATOM 3361 C C . ARG B 1 142 ? 18.359 -36.938 -10.719 1 95.5 142 ARG B C 1
ATOM 3363 O O . ARG B 1 142 ? 18.094 -36.375 -11.789 1 95.5 142 ARG B O 1
ATOM 3370 N N . GLU B 1 143 ? 17.422 -37.438 -9.938 1 96.81 143 GLU B N 1
ATOM 3371 C CA . GLU B 1 143 ? 16 -37.344 -10.266 1 96.81 143 GLU B CA 1
ATOM 3372 C C . GLU B 1 143 ? 15.516 -35.906 -10.234 1 96.81 143 GLU B C 1
ATOM 3374 O O . GLU B 1 143 ? 14.664 -35.5 -11.039 1 96.81 143 GLU B O 1
ATOM 3379 N N . LEU B 1 144 ? 16.047 -35.188 -9.289 1 97.31 144 LEU B N 1
ATOM 3380 C CA . LEU B 1 144 ? 15.672 -33.781 -9.188 1 97.31 144 LEU B CA 1
ATOM 3381 C C . LEU B 1 144 ? 16.094 -33.031 -10.438 1 97.31 144 LEU B C 1
ATOM 3383 O O . LEU B 1 144 ? 15.32 -32.25 -10.992 1 97.31 144 LEU B O 1
ATOM 3387 N N . ASP B 1 145 ? 17.281 -33.25 -10.883 1 96.81 145 ASP B N 1
ATOM 3388 C CA . ASP B 1 145 ? 17.781 -32.594 -12.094 1 96.81 145 ASP B CA 1
ATOM 3389 C C . ASP B 1 145 ? 16.891 -32.906 -13.297 1 96.81 145 ASP B C 1
ATOM 3391 O O . ASP B 1 145 ? 16.562 -32 -14.078 1 96.81 145 ASP B O 1
ATOM 3395 N N . GLU B 1 146 ? 16.562 -34.156 -13.414 1 96.19 146 GLU B N 1
ATOM 3396 C CA . GLU B 1 146 ? 15.703 -34.594 -14.523 1 96.19 146 GLU B CA 1
ATOM 3397 C C . GLU B 1 146 ? 14.32 -33.969 -14.422 1 96.19 146 GLU B C 1
ATOM 3399 O O . GLU B 1 146 ? 13.742 -33.562 -15.43 1 96.19 146 GLU B O 1
ATOM 3404 N N . TYR B 1 147 ? 13.891 -33.938 -13.242 1 95.62 147 TYR B N 1
ATOM 3405 C CA . TYR B 1 147 ? 12.578 -33.375 -13.016 1 95.62 147 TYR B CA 1
ATOM 3406 C C . TYR B 1 147 ? 12.555 -31.891 -13.414 1 95.62 147 TYR B C 1
ATOM 3408 O O . TYR B 1 147 ? 11.625 -31.438 -14.094 1 95.62 147 TYR B O 1
ATOM 3416 N N . ILE B 1 148 ? 13.508 -31.141 -12.984 1 97.56 148 ILE B N 1
ATOM 3417 C CA . ILE B 1 148 ? 13.602 -29.719 -13.289 1 97.56 148 ILE B CA 1
ATOM 3418 C C . ILE B 1 148 ? 13.672 -29.5 -14.797 1 97.56 148 ILE B C 1
ATOM 3420 O O . ILE B 1 148 ? 13 -28.625 -15.344 1 97.56 148 ILE B O 1
ATOM 3424 N N . ARG B 1 149 ? 14.43 -30.297 -15.492 1 96.62 149 ARG B N 1
ATOM 3425 C CA . ARG B 1 149 ? 14.539 -30.203 -16.938 1 96.62 149 ARG B CA 1
ATOM 3426 C C . ARG B 1 149 ? 13.188 -30.422 -17.609 1 96.62 149 ARG B C 1
ATOM 3428 O O . ARG B 1 149 ? 12.805 -29.672 -18.516 1 96.62 149 ARG B O 1
ATOM 3435 N N . ARG B 1 150 ? 12.492 -31.406 -17.172 1 94.06 150 ARG B N 1
ATOM 3436 C CA . ARG B 1 150 ? 11.172 -31.703 -17.719 1 94.06 150 ARG B CA 1
ATOM 3437 C C . ARG B 1 150 ? 10.203 -30.562 -17.438 1 94.06 150 ARG B C 1
ATOM 3439 O O . ARG B 1 150 ? 9.414 -30.172 -18.297 1 94.06 150 ARG B O 1
ATOM 3446 N N . LEU B 1 151 ? 10.305 -30.125 -16.266 1 93.69 151 LEU B N 1
ATOM 3447 C CA . LEU B 1 151 ? 9.43 -29.031 -15.844 1 93.69 151 LEU B CA 1
ATOM 3448 C C . LEU B 1 151 ? 9.648 -27.797 -16.703 1 93.69 151 LEU B C 1
ATOM 3450 O O . LEU B 1 151 ? 8.688 -27.094 -17.062 1 93.69 151 LEU B O 1
ATOM 3454 N N . THR B 1 152 ? 10.883 -27.438 -17.031 1 95.12 152 THR B N 1
ATOM 3455 C CA . THR B 1 152 ? 11.211 -26.266 -17.828 1 95.12 152 THR B CA 1
ATOM 3456 C C . THR B 1 152 ? 10.625 -26.375 -19.234 1 95.12 152 THR B C 1
ATOM 3458 O O . THR B 1 152 ? 10.391 -25.359 -19.906 1 95.12 152 THR B O 1
ATOM 3461 N N . GLU B 1 153 ? 10.305 -27.562 -19.625 1 92.88 153 GLU B N 1
ATOM 3462 C CA . GLU B 1 153 ? 9.789 -27.797 -20.969 1 92.88 153 GLU B CA 1
ATOM 3463 C C . GLU B 1 153 ? 8.266 -27.672 -21 1 92.88 153 GLU B C 1
ATOM 3465 O O . GLU B 1 153 ? 7.676 -27.469 -22.062 1 92.88 153 GLU B O 1
ATOM 3470 N N . THR B 1 154 ? 7.641 -27.766 -19.828 1 91.5 154 THR B N 1
ATOM 3471 C CA . THR B 1 154 ? 6.188 -27.906 -19.844 1 91.5 154 THR B CA 1
ATOM 3472 C C . THR B 1 154 ? 5.551 -26.891 -18.906 1 91.5 154 THR B C 1
ATOM 3474 O O . THR B 1 154 ? 4.34 -26.906 -18.688 1 91.5 154 THR B O 1
ATOM 3477 N N . TRP B 1 155 ? 6.398 -26.031 -18.344 1 93.44 155 TRP B N 1
ATOM 3478 C CA . TRP B 1 155 ? 5.871 -25.172 -17.281 1 93.44 155 TRP B CA 1
ATOM 3479 C C . TRP B 1 155 ? 4.852 -24.188 -17.844 1 93.44 155 TRP B C 1
ATOM 3481 O O . TRP B 1 155 ? 4.84 -23.922 -19.047 1 93.44 155 TRP B O 1
ATOM 3491 N N . TYR B 1 156 ? 3.877 -23.844 -16.953 1 92.62 156 TYR B N 1
ATOM 3492 C CA . TYR B 1 156 ? 2.795 -22.906 -17.219 1 92.62 156 TYR B CA 1
ATOM 3493 C C . TYR B 1 156 ? 2.582 -21.953 -16.047 1 92.62 156 TYR B C 1
ATOM 3495 O O . TYR B 1 156 ? 2.621 -22.375 -14.891 1 92.62 156 TYR B O 1
ATOM 3503 N N . PHE B 1 157 ? 2.439 -20.719 -16.422 1 96.94 157 PHE B N 1
ATOM 3504 C CA . PHE B 1 157 ? 2.172 -19.703 -15.406 1 96.94 157 PHE B CA 1
ATOM 3505 C C . PHE B 1 157 ? 0.945 -18.891 -15.773 1 96.94 157 PHE B C 1
ATOM 3507 O O . PHE B 1 157 ? 0.93 -18.219 -16.812 1 96.94 157 PHE B O 1
ATOM 3514 N N . CYS B 1 158 ? -0.027 -18.875 -14.906 1 96.75 158 CYS B N 1
ATOM 3515 C CA . CYS B 1 158 ? -1.308 -18.25 -15.234 1 96.75 158 CYS B CA 1
ATOM 3516 C C . CYS B 1 158 ? -1.171 -16.734 -15.344 1 96.75 158 CYS B C 1
ATOM 3518 O O . CYS B 1 158 ? -2.029 -16.078 -15.93 1 96.75 158 CYS B O 1
ATOM 3520 N N . ALA B 1 159 ? -0.063 -16.172 -14.766 1 98.12 159 ALA B N 1
ATOM 3521 C CA . ALA B 1 159 ? 0.141 -14.719 -14.805 1 98.12 159 ALA B CA 1
ATOM 3522 C C . ALA B 1 159 ? 0.121 -14.195 -16.234 1 98.12 159 ALA B C 1
ATOM 3524 O O . ALA B 1 159 ? -0.359 -13.094 -16.5 1 98.12 159 ALA B O 1
ATOM 3525 N N . PHE B 1 160 ? 0.604 -14.953 -17.156 1 98.5 160 PHE B N 1
ATOM 3526 C CA . PHE B 1 160 ? 0.688 -14.531 -18.547 1 98.5 160 PHE B CA 1
ATOM 3527 C C . PHE B 1 160 ? -0.701 -14.43 -19.172 1 98.5 160 PHE B C 1
ATOM 3529 O O . PHE B 1 160 ? -1.014 -13.461 -19.859 1 98.5 160 PHE B O 1
ATOM 3536 N N . ASP B 1 161 ? -1.579 -15.391 -18.922 1 98.56 161 ASP B N 1
ATOM 3537 C CA . ASP B 1 161 ? -2.941 -15.359 -19.438 1 98.56 161 ASP B CA 1
ATOM 3538 C C . ASP B 1 161 ? -3.756 -14.25 -18.781 1 98.56 161 ASP B C 1
ATOM 3540 O O . ASP B 1 161 ? -4.512 -13.539 -19.453 1 98.56 161 ASP B O 1
ATOM 3544 N N . VAL B 1 162 ? -3.6 -14.117 -17.516 1 98.62 162 VAL B N 1
ATOM 3545 C CA . VAL B 1 162 ? -4.305 -13.07 -16.781 1 98.62 162 VAL B CA 1
ATOM 3546 C C . VAL B 1 162 ? -3.855 -11.703 -17.266 1 98.62 162 VAL B C 1
ATOM 3548 O O . VAL B 1 162 ? -4.684 -10.82 -17.5 1 98.62 162 VAL B O 1
ATOM 3551 N N . GLY B 1 163 ? -2.475 -11.523 -17.359 1 98.69 163 GLY B N 1
ATOM 3552 C CA . GLY B 1 163 ? -1.954 -10.273 -17.891 1 98.69 163 GLY B CA 1
ATOM 3553 C C . GLY B 1 163 ? -2.516 -9.914 -19.25 1 98.69 163 GLY B C 1
ATOM 3554 O O . GLY B 1 163 ? -2.973 -8.789 -19.469 1 98.69 163 GLY B O 1
ATOM 3555 N N . LYS B 1 164 ? -2.502 -10.883 -20.141 1 98.44 164 LYS B N 1
ATOM 3556 C CA . LYS B 1 164 ? -3.035 -10.68 -21.484 1 98.44 164 LYS B CA 1
ATOM 3557 C C . LYS B 1 164 ? -4.492 -10.227 -21.438 1 98.44 164 LYS B C 1
ATOM 3559 O O . LYS B 1 164 ? -4.879 -9.281 -22.125 1 98.44 164 LYS B O 1
ATOM 3564 N N . ALA B 1 165 ? -5.312 -10.883 -20.641 1 98.62 165 ALA B N 1
ATOM 3565 C CA . ALA B 1 165 ? -6.73 -10.555 -20.5 1 98.62 165 ALA B CA 1
ATOM 3566 C C . ALA B 1 165 ? -6.918 -9.125 -20 1 98.62 165 ALA B C 1
ATOM 3568 O O . ALA B 1 165 ? -7.918 -8.477 -20.312 1 98.62 165 ALA B O 1
ATOM 3569 N N . LEU B 1 166 ? -5.973 -8.586 -19.25 1 98.69 166 LEU B N 1
ATOM 3570 C CA . LEU B 1 166 ? -6.09 -7.273 -18.625 1 98.69 166 LEU B CA 1
ATOM 3571 C C . LEU B 1 166 ? -5.352 -6.215 -19.438 1 98.69 166 LEU B C 1
ATOM 3573 O O . LEU B 1 166 ? -5.27 -5.055 -19.016 1 98.69 166 LEU B O 1
ATOM 3577 N N . GLY B 1 167 ? -4.777 -6.625 -20.531 1 98.56 167 GLY B N 1
ATOM 3578 C CA . GLY B 1 167 ? -4.035 -5.699 -21.375 1 98.56 167 GLY B CA 1
ATOM 3579 C C . GLY B 1 167 ? -2.662 -5.359 -20.812 1 98.56 167 GLY B C 1
ATOM 3580 O O . GLY B 1 167 ? -2.131 -4.281 -21.078 1 98.56 167 GLY B O 1
ATOM 3581 N N . LEU B 1 168 ? -2.117 -6.234 -20.031 1 98.75 168 LEU B N 1
ATOM 3582 C CA . LEU B 1 168 ? -0.807 -6.043 -19.422 1 98.75 168 LEU B CA 1
ATOM 3583 C C . LEU B 1 168 ? 0.233 -6.949 -20.078 1 98.75 168 LEU B C 1
ATOM 3585 O O . LEU B 1 168 ? -0.073 -8.078 -20.453 1 98.75 168 LEU B O 1
ATOM 3589 N N . GLU B 1 169 ? 1.413 -6.43 -20.172 1 98.81 169 GLU B N 1
ATOM 3590 C CA . GLU B 1 169 ? 2.543 -7.27 -20.562 1 98.81 169 GLU B CA 1
ATOM 3591 C C . GLU B 1 169 ? 3.221 -7.879 -19.328 1 98.81 169 GLU B C 1
ATOM 3593 O O . GLU B 1 169 ? 3.658 -7.156 -18.438 1 98.81 169 GLU B O 1
ATOM 3598 N N . ILE B 1 170 ? 3.309 -9.172 -19.359 1 98.88 170 ILE B N 1
ATOM 3599 C CA . ILE B 1 170 ? 3.906 -9.859 -18.219 1 98.88 170 ILE B CA 1
ATOM 3600 C C . ILE B 1 170 ? 5.312 -10.336 -18.578 1 98.88 170 ILE B C 1
ATOM 3602 O O . ILE B 1 170 ? 5.531 -10.867 -19.672 1 98.88 170 ILE B O 1
ATOM 3606 N N . GLN B 1 171 ? 6.246 -10.094 -17.688 1 98.88 171 GLN B N 1
ATOM 3607 C CA . GLN B 1 171 ? 7.613 -10.586 -17.797 1 98.88 171 GLN B CA 1
ATOM 3608 C C . GLN B 1 171 ? 8.023 -11.359 -16.547 1 98.88 171 GLN B C 1
ATOM 3610 O O . GLN B 1 171 ? 7.598 -11.016 -15.438 1 98.88 171 GLN B O 1
ATOM 3615 N N . ALA B 1 172 ? 8.758 -12.375 -16.766 1 98.88 172 ALA B N 1
ATOM 3616 C CA . ALA B 1 172 ? 9.336 -13.141 -15.664 1 98.88 172 ALA B CA 1
ATOM 3617 C C . ALA B 1 172 ? 10.844 -13.281 -15.828 1 98.88 172 ALA B C 1
ATOM 3619 O O . ALA B 1 172 ? 11.32 -14.195 -16.5 1 98.88 172 ALA B O 1
ATOM 3620 N N . PRO B 1 173 ? 11.562 -12.523 -15.07 1 98.88 173 PRO B N 1
ATOM 3621 C CA . PRO B 1 173 ? 13.023 -12.523 -15.234 1 98.88 173 PRO B CA 1
ATOM 3622 C C . PRO B 1 173 ? 13.641 -13.906 -15.031 1 98.88 173 PRO B C 1
ATOM 3624 O O . PRO B 1 173 ? 14.633 -14.242 -15.68 1 98.88 173 PRO B O 1
ATOM 3627 N N . TYR B 1 174 ? 13.094 -14.719 -14.242 1 98.88 174 TYR B N 1
ATOM 3628 C CA . TYR B 1 174 ? 13.602 -16.062 -14.031 1 98.88 174 TYR B CA 1
ATOM 3629 C C . TYR B 1 174 ? 13.5 -16.891 -15.305 1 98.88 174 TYR B C 1
ATOM 3631 O O . TYR B 1 174 ? 14.211 -17.891 -15.469 1 98.88 174 TYR B O 1
ATOM 3639 N N . LEU B 1 175 ? 12.586 -16.531 -16.172 1 98.69 175 LEU B N 1
ATOM 3640 C CA . LEU B 1 175 ? 12.352 -17.312 -17.391 1 98.69 175 LEU B CA 1
ATOM 3641 C C . LEU B 1 175 ? 13.281 -16.859 -18.516 1 98.69 175 LEU B C 1
ATOM 3643 O O . LEU B 1 175 ? 13.273 -17.453 -19.594 1 98.69 175 LEU B O 1
ATOM 3647 N N . HIS B 1 176 ? 14.039 -15.844 -18.25 1 98.56 176 HIS B N 1
ATOM 3648 C CA . HIS B 1 176 ? 15.023 -15.43 -19.234 1 98.56 176 HIS B CA 1
ATOM 3649 C C . HIS B 1 176 ? 15.953 -16.578 -19.594 1 98.56 176 HIS B C 1
ATOM 3651 O O . HIS B 1 176 ? 16.406 -17.328 -18.719 1 98.56 176 HIS B O 1
ATOM 3657 N N . PRO B 1 177 ? 16.281 -16.703 -20.891 1 98.12 177 PRO B N 1
ATOM 3658 C CA . PRO B 1 177 ? 17.078 -17.859 -21.328 1 98.12 177 PRO B CA 1
ATOM 3659 C C . PRO B 1 177 ? 18.391 -18 -20.594 1 98.12 177 PRO B C 1
ATOM 3661 O O . PRO B 1 177 ? 18.797 -19.109 -20.219 1 98.12 177 PRO B O 1
ATOM 3664 N N . ARG B 1 178 ? 19.078 -16.922 -20.312 1 98.44 178 ARG B N 1
ATOM 3665 C CA . ARG B 1 178 ? 20.359 -16.969 -19.641 1 98.44 178 ARG B CA 1
ATOM 3666 C C . ARG B 1 178 ? 20.188 -17.422 -18.188 1 98.44 178 ARG B C 1
ATOM 3668 O O . ARG B 1 178 ? 21.078 -18.094 -17.641 1 98.44 178 ARG B O 1
ATOM 3675 N N . VAL B 1 179 ? 19.109 -17.016 -17.578 1 98.75 179 VAL B N 1
ATOM 3676 C CA . VAL B 1 179 ? 18.844 -17.422 -16.203 1 98.75 179 VAL B CA 1
ATOM 3677 C C . VAL B 1 179 ? 18.5 -18.922 -16.172 1 98.75 179 VAL B C 1
ATOM 3679 O O . VAL B 1 179 ? 18.984 -19.656 -15.312 1 98.75 179 VAL B O 1
ATOM 3682 N N . VAL B 1 180 ? 17.672 -19.359 -17.125 1 98.62 180 VAL B N 1
ATOM 3683 C CA . VAL B 1 180 ? 17.297 -20.75 -17.219 1 98.62 180 VAL B CA 1
ATOM 3684 C C . VAL B 1 180 ? 18.531 -21.625 -17.438 1 98.62 180 VAL B C 1
ATOM 3686 O O . VAL B 1 180 ? 18.703 -22.641 -16.781 1 98.62 180 VAL B O 1
ATOM 3689 N N . GLU B 1 181 ? 19.375 -21.203 -18.375 1 98.19 181 GLU B N 1
ATOM 3690 C CA . GLU B 1 181 ? 20.609 -21.938 -18.656 1 98.19 181 GLU B CA 1
ATOM 3691 C C . GLU B 1 181 ? 21.484 -22.062 -17.406 1 98.19 181 GLU B C 1
ATOM 3693 O O . GLU B 1 181 ? 22 -23.141 -17.125 1 98.19 181 GLU B O 1
ATOM 3698 N N . TYR B 1 182 ? 21.641 -20.953 -16.719 1 98.5 182 TYR B N 1
ATOM 3699 C CA . TYR B 1 182 ? 22.391 -20.969 -15.477 1 98.5 182 TYR B CA 1
ATOM 3700 C C . TYR B 1 182 ? 21.797 -21.953 -14.484 1 98.5 182 TYR B C 1
ATOM 3702 O O . TYR B 1 182 ? 22.5 -22.781 -13.914 1 98.5 182 TYR B O 1
ATOM 3710 N N . ALA B 1 183 ? 20.484 -21.844 -14.258 1 98.44 183 ALA B N 1
ATOM 3711 C CA . ALA B 1 183 ? 19.797 -22.688 -13.289 1 98.44 183 ALA B CA 1
ATOM 3712 C C . ALA B 1 183 ? 20 -24.156 -13.609 1 98.44 183 ALA B C 1
ATOM 3714 O O . ALA B 1 183 ? 20.203 -24.984 -12.711 1 98.44 183 ALA B O 1
ATOM 3715 N N . LEU B 1 184 ? 19.891 -24.516 -14.906 1 97.62 184 LEU B N 1
ATOM 3716 C CA . LEU B 1 184 ? 20.016 -25.922 -15.328 1 97.62 184 LEU B CA 1
ATOM 3717 C C . LEU B 1 184 ? 21.438 -26.422 -15.156 1 97.62 184 LEU B C 1
ATOM 3719 O O . LEU B 1 184 ? 21.672 -27.625 -15.094 1 97.62 184 LEU B O 1
ATOM 3723 N N . SER B 1 185 ? 22.391 -25.484 -15.117 1 97.38 185 SER B N 1
ATOM 3724 C CA . SER B 1 185 ? 23.797 -25.859 -14.938 1 97.38 185 SER B CA 1
ATOM 3725 C C . SER B 1 185 ? 24.125 -26.062 -13.461 1 97.38 185 SER B C 1
ATOM 3727 O O . SER B 1 185 ? 25.156 -26.656 -13.125 1 97.38 185 SER B O 1
ATOM 3729 N N . VAL B 1 186 ? 23.344 -25.516 -12.547 1 97.06 186 VAL B N 1
ATOM 3730 C CA . VAL B 1 186 ? 23.547 -25.625 -11.109 1 97.06 186 VAL B CA 1
ATOM 3731 C C . VAL B 1 186 ? 23.172 -27.047 -10.648 1 97.06 186 VAL B C 1
ATOM 3733 O O . VAL B 1 186 ? 22.062 -27.516 -10.906 1 97.06 186 VAL B O 1
ATOM 3736 N N . PRO B 1 187 ? 24.062 -27.719 -9.953 1 95.62 187 PRO B N 1
ATOM 3737 C CA . PRO B 1 187 ? 23.75 -29.062 -9.477 1 95.62 187 PRO B CA 1
ATOM 3738 C C . PRO B 1 187 ? 22.625 -29.078 -8.438 1 95.62 187 PRO B C 1
ATOM 3740 O O . PRO B 1 187 ? 22.484 -28.125 -7.664 1 95.62 187 PRO B O 1
ATOM 3743 N N . ALA B 1 188 ? 21.938 -30.188 -8.383 1 95.62 188 ALA B N 1
ATOM 3744 C CA . ALA B 1 188 ? 20.797 -30.359 -7.484 1 95.62 188 ALA B CA 1
ATOM 3745 C C . ALA B 1 188 ? 21.203 -30.156 -6.031 1 95.62 188 ALA B C 1
ATOM 3747 O O . ALA B 1 188 ? 20.422 -29.641 -5.227 1 95.62 188 ALA B O 1
ATOM 3748 N N . GLU B 1 189 ? 22.438 -30.484 -5.703 1 94.94 189 GLU B N 1
ATOM 3749 C CA . GLU B 1 189 ? 22.953 -30.406 -4.332 1 94.94 189 GLU B CA 1
ATOM 3750 C C . GLU B 1 189 ? 23.062 -28.953 -3.871 1 94.94 189 GLU B C 1
ATOM 3752 O O . GLU B 1 189 ? 23.047 -28.688 -2.67 1 94.94 189 GLU B O 1
ATOM 3757 N N . GLU B 1 190 ? 23.125 -28.078 -4.828 1 96.69 190 GLU B N 1
ATOM 3758 C CA . GLU B 1 190 ? 23.219 -26.656 -4.516 1 96.69 190 GLU B CA 1
ATOM 3759 C C . GLU B 1 190 ? 21.844 -26 -4.453 1 96.69 190 GLU B C 1
ATOM 3761 O O . GLU B 1 190 ? 21.703 -24.875 -3.963 1 96.69 190 GLU B O 1
ATOM 3766 N N . LYS B 1 191 ? 20.922 -26.703 -4.934 1 98 191 LYS B N 1
ATOM 3767 C CA . LYS B 1 191 ? 19.562 -26.172 -4.949 1 98 191 LYS B CA 1
ATOM 3768 C C . LYS B 1 191 ? 18.812 -26.516 -3.662 1 98 191 LYS B C 1
ATOM 3770 O O . LYS B 1 191 ? 17.984 -25.734 -3.195 1 98 191 LYS B O 1
ATOM 3775 N N . VAL B 1 192 ? 19.094 -27.672 -3.158 1 97.38 192 VAL B N 1
ATOM 3776 C CA . VAL B 1 192 ? 18.484 -28.125 -1.916 1 97.38 192 VAL B CA 1
ATOM 3777 C C . VAL B 1 192 ? 19.562 -28.484 -0.902 1 97.38 192 VAL B C 1
ATOM 3779 O O . VAL B 1 192 ? 20.406 -29.328 -1.164 1 97.38 192 VAL B O 1
ATOM 3782 N N . ARG B 1 193 ? 19.547 -27.859 0.214 1 94.38 193 ARG B N 1
ATOM 3783 C CA . ARG B 1 193 ? 20.516 -28.125 1.262 1 94.38 193 ARG B CA 1
ATOM 3784 C C . ARG B 1 193 ? 19.938 -27.828 2.641 1 94.38 193 ARG B C 1
ATOM 3786 O O . ARG B 1 193 ? 19.312 -26.781 2.842 1 94.38 193 ARG B O 1
ATOM 3793 N N . GLY B 1 194 ? 20.156 -28.797 3.59 1 90.31 194 GLY B N 1
ATOM 3794 C CA . GLY B 1 194 ? 19.75 -28.578 4.969 1 90.31 194 GLY B CA 1
ATOM 3795 C C . GLY B 1 194 ? 18.25 -28.375 5.125 1 90.31 194 GLY B C 1
ATOM 3796 O O . GLY B 1 194 ? 17.812 -27.547 5.93 1 90.31 194 GLY B O 1
ATOM 3797 N N . GLY B 1 195 ? 17.5 -28.891 4.219 1 88.19 195 GLY B N 1
ATOM 3798 C CA . GLY B 1 195 ? 16.062 -28.766 4.32 1 88.19 195 GLY B CA 1
ATOM 3799 C C . GLY B 1 195 ? 15.508 -27.531 3.627 1 88.19 195 GLY B C 1
ATOM 3800 O O . GLY B 1 195 ? 14.297 -27.297 3.631 1 88.19 195 GLY B O 1
ATOM 3801 N N . TYR B 1 196 ? 16.422 -26.781 3.117 1 93.12 196 TYR B N 1
ATOM 3802 C CA . TYR B 1 196 ? 15.992 -25.578 2.402 1 93.12 196 TYR B CA 1
ATOM 3803 C C . TYR B 1 196 ? 16.016 -25.812 0.896 1 93.12 196 TYR B C 1
ATOM 3805 O O . TYR B 1 196 ? 17 -26.312 0.352 1 93.12 196 TYR B O 1
ATOM 3813 N N . GLY B 1 197 ? 14.898 -25.531 0.316 1 95.81 197 GLY B N 1
ATOM 3814 C CA . GLY B 1 197 ? 14.922 -25.344 -1.125 1 95.81 197 GLY B CA 1
ATOM 3815 C C . GLY B 1 197 ? 15.484 -24 -1.537 1 95.81 197 GLY B C 1
ATOM 3816 O O . GLY B 1 197 ? 15.695 -23.125 -0.695 1 95.81 197 GLY B O 1
ATOM 3817 N N . LYS B 1 198 ? 15.852 -23.859 -2.785 1 97.75 198 LYS B N 1
ATOM 3818 C CA . LYS B 1 198 ? 16.422 -22.625 -3.34 1 97.75 198 LYS B CA 1
ATOM 3819 C C . LYS B 1 198 ? 17.609 -22.156 -2.512 1 97.75 198 LYS B C 1
ATOM 3821 O O . LYS B 1 198 ? 17.766 -20.953 -2.287 1 97.75 198 LYS B O 1
ATOM 3826 N N . TYR B 1 199 ? 18.328 -23.109 -2.086 1 97.62 199 TYR B N 1
ATOM 3827 C CA . TYR B 1 199 ? 19.422 -22.828 -1.159 1 97.62 199 TYR B CA 1
ATOM 3828 C C . TYR B 1 199 ? 20.438 -21.875 -1.793 1 97.62 199 TYR B C 1
ATOM 3830 O O . TYR B 1 199 ? 20.859 -20.891 -1.17 1 97.62 199 TYR B O 1
ATOM 3838 N N . LEU B 1 200 ? 20.797 -22.156 -3.008 1 97.88 200 LEU B N 1
ATOM 3839 C CA . LEU B 1 200 ? 21.781 -21.312 -3.691 1 97.88 200 LEU B CA 1
ATOM 3840 C C . LEU B 1 200 ? 21.266 -19.891 -3.842 1 97.88 200 LEU B C 1
ATOM 3842 O O . LEU B 1 200 ? 22.016 -18.922 -3.686 1 97.88 200 LEU B O 1
ATOM 3846 N N . VAL B 1 201 ? 20 -19.719 -4.195 1 98.62 201 VAL B N 1
ATOM 3847 C CA . VAL B 1 201 ? 19.391 -18.406 -4.348 1 98.62 201 VAL B CA 1
ATOM 3848 C C . VAL B 1 201 ? 19.484 -17.641 -3.029 1 98.62 201 VAL B C 1
ATOM 3850 O O . VAL B 1 201 ? 19.875 -16.469 -3.004 1 98.62 201 VAL B O 1
ATOM 3853 N N . ARG B 1 202 ? 19.109 -18.344 -1.955 1 98.5 202 ARG B N 1
ATOM 3854 C CA . ARG B 1 202 ? 19.156 -17.766 -0.622 1 98.5 202 ARG B CA 1
ATOM 3855 C C . ARG B 1 202 ? 20.547 -17.266 -0.286 1 98.5 202 ARG B C 1
ATOM 3857 O O . ARG B 1 202 ? 20.734 -16.125 0.122 1 98.5 202 ARG B O 1
ATOM 3864 N N . ARG B 1 203 ? 21.484 -18.094 -0.521 1 98.06 203 ARG B N 1
ATOM 3865 C CA . ARG B 1 203 ? 22.875 -17.766 -0.197 1 98.06 203 ARG B CA 1
ATOM 3866 C C . ARG B 1 203 ? 23.359 -16.562 -1.009 1 98.06 203 ARG B C 1
ATOM 3868 O O . ARG B 1 203 ? 24.031 -15.688 -0.48 1 98.06 203 ARG B O 1
ATOM 3875 N N . GLN B 1 204 ? 22.984 -16.547 -2.209 1 98.56 204 GLN B N 1
ATOM 3876 C CA . GLN B 1 204 ? 23.484 -15.5 -3.09 1 98.56 204 GLN B CA 1
ATOM 3877 C C . GLN B 1 204 ? 22.781 -14.172 -2.828 1 98.56 204 GLN B C 1
ATOM 3879 O O . GLN B 1 204 ? 23.297 -13.117 -3.207 1 98.56 204 GLN B O 1
ATOM 3884 N N . PHE B 1 205 ? 21.688 -14.188 -2.178 1 98.69 205 PHE B N 1
ATOM 3885 C CA . PHE B 1 205 ? 20.953 -12.945 -1.941 1 98.69 205 PHE B CA 1
ATOM 3886 C C . PHE B 1 205 ? 21.094 -12.508 -0.489 1 98.69 205 PHE B C 1
ATOM 3888 O O . PHE B 1 205 ? 20.484 -11.523 -0.072 1 98.69 205 PHE B O 1
ATOM 3895 N N . GLU B 1 206 ? 21.812 -13.297 0.314 1 97.88 206 GLU B N 1
ATOM 3896 C CA . GLU B 1 206 ? 22.188 -12.797 1.635 1 97.88 206 GLU B CA 1
ATOM 3897 C C . GLU B 1 206 ? 22.906 -11.461 1.535 1 97.88 206 GLU B C 1
ATOM 3899 O O . GLU B 1 206 ? 23.828 -11.305 0.734 1 97.88 206 GLU B O 1
ATOM 3904 N N . GLY B 1 207 ? 22.438 -10.469 2.365 1 97.44 207 GLY B N 1
ATOM 3905 C CA . GLY B 1 207 ? 23.047 -9.141 2.338 1 97.44 207 GLY B CA 1
ATOM 3906 C C . GLY B 1 207 ? 22.422 -8.227 1.299 1 97.44 207 GLY B C 1
ATOM 3907 O O . GLY B 1 207 ? 22.594 -7.008 1.362 1 97.44 207 GLY B O 1
ATOM 3908 N N . LEU B 1 208 ? 21.703 -8.773 0.327 1 98.25 208 LEU B N 1
ATOM 3909 C CA . LEU B 1 208 ? 21.062 -7.984 -0.716 1 98.25 208 LEU B CA 1
ATOM 3910 C C . LEU B 1 208 ? 19.594 -7.734 -0.384 1 98.25 208 LEU B C 1
ATOM 3912 O O . LEU B 1 208 ? 19.016 -6.73 -0.816 1 98.25 208 LEU B O 1
ATOM 3916 N N . LEU B 1 209 ? 19.031 -8.594 0.344 1 98.5 209 LEU B N 1
ATOM 3917 C CA . LEU B 1 209 ? 17.656 -8.516 0.85 1 98.5 209 LEU B CA 1
ATOM 3918 C C . LEU B 1 209 ? 17.625 -8.797 2.348 1 98.5 209 LEU B C 1
ATOM 3920 O O . LEU B 1 209 ? 18.562 -9.367 2.904 1 98.5 209 LEU B O 1
ATOM 3924 N N . PRO B 1 210 ? 16.531 -8.359 2.984 1 97.19 210 PRO B N 1
ATOM 3925 C CA . PRO B 1 210 ? 16.422 -8.672 4.41 1 97.19 210 PRO B CA 1
ATOM 3926 C C . PRO B 1 210 ? 16.531 -10.164 4.703 1 97.19 210 PRO B C 1
ATOM 3928 O O . PRO B 1 210 ? 15.945 -10.984 3.98 1 97.19 210 PRO B O 1
ATOM 3931 N N . ARG B 1 211 ? 17.25 -10.492 5.781 1 97.31 211 ARG B N 1
ATOM 3932 C CA . ARG B 1 211 ? 17.5 -11.883 6.152 1 97.31 211 ARG B CA 1
ATOM 3933 C C . ARG B 1 211 ? 16.188 -12.633 6.379 1 97.31 211 ARG B C 1
ATOM 3935 O O . ARG B 1 211 ? 16.047 -13.789 5.977 1 97.31 211 ARG B O 1
ATOM 3942 N N . GLU B 1 212 ? 15.227 -11.953 7 1 96.62 212 GLU B N 1
ATOM 3943 C CA . GLU B 1 212 ? 13.938 -12.562 7.32 1 96.62 212 GLU B CA 1
ATOM 3944 C C . GLU B 1 212 ? 13.18 -12.953 6.051 1 96.62 212 GLU B C 1
ATOM 3946 O O . GLU B 1 212 ? 12.367 -13.875 6.066 1 96.62 212 GLU B O 1
ATOM 3951 N N . VAL B 1 213 ? 13.461 -12.25 4.969 1 97.81 213 VAL B N 1
ATOM 3952 C CA . VAL B 1 213 ? 12.844 -12.547 3.68 1 97.81 213 VAL B CA 1
ATOM 3953 C C . VAL B 1 213 ? 13.617 -13.656 2.973 1 97.81 213 VAL B C 1
ATOM 3955 O O . VAL B 1 213 ? 13.016 -14.594 2.443 1 97.81 213 VAL B O 1
ATOM 3958 N N . VAL B 1 214 ? 14.898 -13.617 2.99 1 98.19 214 VAL B N 1
ATOM 3959 C CA . VAL B 1 214 ? 15.773 -14.562 2.303 1 98.19 214 VAL B CA 1
ATOM 3960 C C . VAL B 1 214 ? 15.555 -15.969 2.857 1 98.19 214 VAL B C 1
ATOM 3962 O O . VAL B 1 214 ? 15.516 -16.938 2.102 1 98.19 214 VAL B O 1
ATOM 3965 N N . TRP B 1 215 ? 15.32 -16.062 4.117 1 97.06 215 TRP B N 1
ATOM 3966 C CA . TRP B 1 215 ? 15.242 -17.375 4.746 1 97.06 215 TRP B CA 1
ATOM 3967 C C . TRP B 1 215 ? 13.82 -17.672 5.215 1 97.06 215 TRP B C 1
ATOM 3969 O O . TRP B 1 215 ? 13.602 -18.578 6.02 1 97.06 215 TRP B O 1
ATOM 3979 N N . ARG B 1 216 ? 12.898 -16.781 4.672 1 94.06 216 ARG B N 1
ATOM 3980 C CA . ARG B 1 216 ? 11.484 -17.031 4.941 1 94.06 216 ARG B CA 1
ATOM 3981 C C . ARG B 1 216 ? 11.062 -18.406 4.406 1 94.06 216 ARG B C 1
ATOM 3983 O O . ARG B 1 216 ? 11.469 -18.797 3.316 1 94.06 216 ARG B O 1
ATOM 3990 N N . ARG B 1 217 ? 10.266 -19.078 5.195 1 90.44 217 ARG B N 1
ATOM 3991 C CA . ARG B 1 217 ? 9.664 -20.312 4.684 1 90.44 217 ARG B CA 1
ATOM 3992 C C . ARG B 1 217 ? 8.797 -20.016 3.463 1 90.44 217 ARG B C 1
ATOM 3994 O O . ARG B 1 217 ? 8.086 -19.016 3.422 1 90.44 217 ARG B O 1
ATOM 4001 N N . LYS B 1 218 ? 8.844 -20.938 2.582 1 89.44 218 LYS B N 1
ATOM 4002 C CA . LYS B 1 218 ? 8.031 -20.797 1.378 1 89.44 218 LYS B CA 1
ATOM 4003 C C . LYS B 1 218 ? 6.551 -21.016 1.68 1 89.44 218 LYS B C 1
ATOM 4005 O O . LYS B 1 218 ? 6.168 -22.094 2.158 1 89.44 218 LYS B O 1
ATOM 4010 N N . ASP B 1 219 ? 5.742 -20 1.377 1 92.62 219 ASP B N 1
ATOM 4011 C CA . ASP B 1 219 ? 4.289 -20.141 1.395 1 92.62 219 ASP B CA 1
ATOM 4012 C C . ASP B 1 219 ? 3.709 -20.016 -0.013 1 92.62 219 ASP B C 1
ATOM 4014 O O . ASP B 1 219 ? 4.031 -19.078 -0.747 1 92.62 219 ASP B O 1
ATOM 4018 N N . PRO B 1 220 ? 2.869 -21.016 -0.317 1 93.44 220 PRO B N 1
ATOM 4019 C CA . PRO B 1 220 ? 2.17 -20.844 -1.594 1 93.44 220 PRO B CA 1
ATOM 4020 C C . PRO B 1 220 ? 1.389 -19.531 -1.671 1 93.44 220 PRO B C 1
ATOM 4022 O O . PRO B 1 220 ? 1.122 -18.906 -0.642 1 93.44 220 PRO B O 1
ATOM 4025 N N . LEU B 1 221 ? 1.09 -19.172 -2.883 1 95.69 221 LEU B N 1
ATOM 4026 C CA . LEU B 1 221 ? 0.428 -17.891 -3.127 1 95.69 221 LEU B CA 1
ATOM 4027 C C . LEU B 1 221 ? -0.891 -17.797 -2.367 1 95.69 221 LEU B C 1
ATOM 4029 O O . LEU B 1 221 ? -1.209 -16.766 -1.778 1 95.69 221 LEU B O 1
ATOM 4033 N N . GLU B 1 222 ? -1.657 -18.906 -2.33 1 96.12 222 GLU B N 1
ATOM 4034 C CA . GLU B 1 222 ? -2.973 -18.859 -1.7 1 96.12 222 GLU B CA 1
ATOM 4035 C C . GLU B 1 222 ? -2.854 -18.719 -0.184 1 96.12 222 GLU B C 1
ATOM 4037 O O . GLU B 1 222 ? -3.752 -18.188 0.469 1 96.12 222 GLU B O 1
ATOM 4042 N N . VAL B 1 223 ? -1.729 -19.203 0.328 1 97 223 VAL B N 1
ATOM 4043 C CA . VAL B 1 223 ? -1.488 -19.062 1.761 1 97 223 VAL B CA 1
ATOM 4044 C C . VAL B 1 223 ? -0.986 -17.656 2.066 1 97 223 VAL B C 1
ATOM 4046 O O . VAL B 1 223 ? -1.51 -16.984 2.957 1 97 223 VAL B O 1
ATOM 4049 N N . GLY B 1 224 ? -0.041 -17.188 1.337 1 98.19 224 GLY B N 1
ATOM 4050 C CA . GLY B 1 224 ? 0.522 -15.859 1.558 1 98.19 224 GLY B CA 1
ATOM 4051 C C . GLY B 1 224 ? -0.485 -14.742 1.363 1 98.19 224 GLY B C 1
ATOM 4052 O O . GLY B 1 224 ? -0.397 -13.703 2.016 1 98.19 224 GLY B O 1
ATOM 4053 N N . SER B 1 225 ? -1.47 -14.922 0.525 1 98.5 225 SER B N 1
ATOM 4054 C CA . SER B 1 225 ? -2.473 -13.906 0.209 1 98.5 225 SER B CA 1
ATOM 4055 C C . SER B 1 225 ? -3.723 -14.086 1.063 1 98.5 225 SER B C 1
ATOM 4057 O O . SER B 1 225 ? -4.582 -13.203 1.103 1 98.5 225 SER B O 1
ATOM 4059 N N . GLY B 1 226 ? -3.838 -15.234 1.705 1 98.69 226 GLY B N 1
ATOM 4060 C CA . GLY B 1 226 ? -5.035 -15.547 2.465 1 98.69 226 GLY B CA 1
ATOM 4061 C C . GLY B 1 226 ? -6.133 -16.172 1.618 1 98.69 226 GLY B C 1
ATOM 4062 O O . GLY B 1 226 ? -7.168 -16.594 2.143 1 98.69 226 GLY B O 1
ATOM 4063 N N . PHE B 1 227 ? -5.922 -16.359 0.395 1 98.75 227 PHE B N 1
ATOM 4064 C CA . PHE B 1 227 ? -6.953 -16.828 -0.523 1 98.75 227 PHE B CA 1
ATOM 4065 C C . PHE B 1 227 ? -7.215 -18.312 -0.319 1 98.75 227 PHE B C 1
ATOM 4067 O O . PHE B 1 227 ? -8.203 -18.844 -0.826 1 98.75 227 PHE B O 1
ATOM 4074 N N . ALA B 1 228 ? -6.371 -18.984 0.468 1 98.44 228 ALA B N 1
ATOM 4075 C CA . ALA B 1 228 ? -6.652 -20.375 0.804 1 98.44 228 ALA B CA 1
ATOM 4076 C C . ALA B 1 228 ? -8.031 -20.531 1.432 1 98.44 228 ALA B C 1
ATOM 4078 O O . ALA B 1 228 ? -8.68 -21.562 1.298 1 98.44 228 ALA B O 1
ATOM 4079 N N . ALA B 1 229 ? -8.5 -19.484 2.029 1 98.38 229 ALA B N 1
ATOM 4080 C CA . ALA B 1 229 ? -9.82 -19.484 2.654 1 98.38 229 ALA B CA 1
ATOM 4081 C C . ALA B 1 229 ? -10.922 -19.625 1.607 1 98.38 229 ALA B C 1
ATOM 4083 O O . ALA B 1 229 ? -12.039 -20.047 1.924 1 98.38 229 ALA B O 1
ATOM 4084 N N . LEU B 1 230 ? -10.641 -19.344 0.41 1 98.38 230 LEU B N 1
ATOM 4085 C CA . LEU B 1 230 ? -11.633 -19.344 -0.657 1 98.38 230 LEU B CA 1
ATOM 4086 C C . LEU B 1 230 ? -12.078 -20.781 -0.97 1 98.38 230 LEU B C 1
ATOM 4088 O O . LEU B 1 230 ? -13.164 -20.984 -1.51 1 98.38 230 LEU B O 1
ATOM 4092 N N . TYR B 1 231 ? -11.172 -21.75 -0.679 1 98.44 231 TYR B N 1
ATOM 4093 C CA . TYR B 1 231 ? -11.57 -23.125 -0.928 1 98.44 231 TYR B CA 1
ATOM 4094 C C . TYR B 1 231 ? -12.867 -23.469 -0.209 1 98.44 231 TYR B C 1
ATOM 4096 O O . TYR B 1 231 ? -13.797 -24.016 -0.811 1 98.44 231 TYR B O 1
ATOM 4104 N N . ASP B 1 232 ? -12.922 -23.094 1.026 1 98.44 232 ASP B N 1
ATOM 4105 C CA . ASP B 1 232 ? -14.109 -23.375 1.829 1 98.44 232 ASP B CA 1
ATOM 4106 C C . ASP B 1 232 ? -15.289 -22.516 1.369 1 98.44 232 ASP B C 1
ATOM 4108 O O . ASP B 1 232 ? -16.422 -23 1.328 1 98.44 232 ASP B O 1
ATOM 4112 N N . VAL B 1 233 ? -15.008 -21.266 1.055 1 98.75 233 VAL B N 1
ATOM 4113 C CA . VAL B 1 233 ? -16.062 -20.359 0.607 1 98.75 233 VAL B CA 1
ATOM 4114 C C . VAL B 1 233 ? -16.703 -20.891 -0.671 1 98.75 233 VAL B C 1
ATOM 4116 O O . VAL B 1 233 ? -17.922 -20.984 -0.772 1 98.75 233 VAL B O 1
ATOM 4119 N N . LEU B 1 234 ? -15.898 -21.297 -1.627 1 98.81 234 LEU B N 1
ATOM 4120 C CA . LEU B 1 234 ? -16.375 -21.797 -2.91 1 98.81 234 LEU B CA 1
ATOM 4121 C C . LEU B 1 234 ? -17.109 -23.109 -2.736 1 98.81 234 LEU B C 1
ATOM 4123 O O . LEU B 1 234 ? -18.125 -23.359 -3.387 1 98.81 234 LEU B O 1
ATOM 4127 N N . ALA B 1 235 ? -16.547 -23.953 -1.889 1 98.62 235 ALA B N 1
ATOM 4128 C CA . ALA B 1 235 ? -17.203 -25.234 -1.63 1 98.62 235 ALA B CA 1
ATOM 4129 C C . ALA B 1 235 ? -18.609 -25.031 -1.1 1 98.62 235 ALA B C 1
ATOM 4131 O O . ALA B 1 235 ? -19.562 -25.688 -1.551 1 98.62 235 ALA B O 1
ATOM 4132 N N . LYS B 1 236 ? -18.734 -24.156 -0.135 1 98.56 236 LYS B N 1
ATOM 4133 C CA . LYS B 1 236 ? -20.047 -23.859 0.446 1 98.56 236 LYS B CA 1
ATOM 4134 C C . LYS B 1 236 ? -21 -23.312 -0.605 1 98.56 236 LYS B C 1
ATOM 4136 O O . LYS B 1 236 ? -22.172 -23.703 -0.655 1 98.56 236 LYS B O 1
ATOM 4141 N N . ARG B 1 237 ? -20.516 -22.469 -1.443 1 98.19 237 ARG B N 1
ATOM 4142 C CA . ARG B 1 237 ? -21.344 -21.828 -2.463 1 98.19 237 ARG B CA 1
ATOM 4143 C C . ARG B 1 237 ? -21.75 -22.828 -3.541 1 98.19 237 ARG B C 1
ATOM 4145 O O . ARG B 1 237 ? -22.734 -22.625 -4.246 1 98.19 237 ARG B O 1
ATOM 4152 N N . GLY B 1 238 ? -20.984 -23.766 -3.723 1 97.81 238 GLY B N 1
ATOM 4153 C CA . GLY B 1 238 ? -21.25 -24.781 -4.727 1 97.81 238 GLY B CA 1
ATOM 4154 C C . GLY B 1 238 ? -22.266 -25.812 -4.27 1 97.81 238 GLY B C 1
ATOM 4155 O O . GLY B 1 238 ? -22.703 -26.641 -5.062 1 97.81 238 GLY B O 1
ATOM 4156 N N . GLU B 1 239 ? -22.562 -25.734 -2.949 1 96.5 239 GLU B N 1
ATOM 4157 C CA . GLU B 1 239 ? -23.516 -26.703 -2.42 1 96.5 239 GLU B CA 1
ATOM 4158 C C . GLU B 1 239 ? -24.875 -26.562 -3.115 1 96.5 239 GLU B C 1
ATOM 4160 O O . GLU B 1 239 ? -25.359 -25.453 -3.334 1 96.5 239 GLU B O 1
ATOM 4165 N N . GLY B 1 240 ? -25.438 -27.688 -3.547 1 94.94 240 GLY B N 1
ATOM 4166 C CA . GLY B 1 240 ? -26.734 -27.703 -4.176 1 94.94 240 GLY B CA 1
ATOM 4167 C C . GLY B 1 240 ? -26.672 -27.766 -5.691 1 94.94 240 GLY B C 1
ATOM 4168 O O . GLY B 1 240 ? -27.656 -28.109 -6.348 1 94.94 240 GLY B O 1
ATOM 4169 N N . TYR B 1 241 ? -25.5 -27.25 -6.168 1 97.19 241 TYR B N 1
ATOM 4170 C CA . TYR B 1 241 ? -25.359 -27.344 -7.617 1 97.19 241 TYR B CA 1
ATOM 4171 C C . TYR B 1 241 ? -25.234 -28.797 -8.055 1 97.19 241 TYR B C 1
ATOM 4173 O O . TYR B 1 241 ? -24.391 -29.547 -7.539 1 97.19 241 TYR B O 1
ATOM 4181 N N . GLU B 1 242 ? -26.047 -29.25 -8.969 1 97.31 242 GLU B N 1
ATOM 4182 C CA . GLU B 1 242 ? -26.016 -30.609 -9.508 1 97.31 242 GLU B CA 1
ATOM 4183 C C . GLU B 1 242 ? -25.219 -30.656 -10.812 1 97.31 242 GLU B C 1
ATOM 4185 O O . GLU B 1 242 ? -25.781 -30.406 -11.891 1 97.31 242 GLU B O 1
ATOM 4190 N N . ALA B 1 243 ? -24.078 -31.062 -10.727 1 97.06 243 ALA B N 1
ATOM 4191 C CA . ALA B 1 243 ? -23.203 -31.156 -11.891 1 97.06 243 ALA B CA 1
ATOM 4192 C C . ALA B 1 243 ? -23.406 -32.469 -12.633 1 97.06 243 ALA B C 1
ATOM 4194 O O . ALA B 1 243 ? -23.844 -33.469 -12.047 1 97.06 243 ALA B O 1
ATOM 4195 N N . ASP B 1 244 ? -23.062 -32.5 -13.93 1 97.06 244 ASP B N 1
ATOM 4196 C CA . ASP B 1 244 ? -23.172 -33.688 -14.75 1 97.06 244 ASP B CA 1
ATOM 4197 C C . ASP B 1 244 ? -21.906 -34.562 -14.648 1 97.06 244 ASP B C 1
ATOM 4199 O O . ASP B 1 244 ? -21.781 -35.562 -15.32 1 97.06 244 ASP B O 1
ATOM 4203 N N . ILE B 1 245 ? -20.922 -34.156 -13.891 1 97.44 245 ILE B N 1
ATOM 4204 C CA . ILE B 1 245 ? -19.703 -34.906 -13.57 1 97.44 245 ILE B CA 1
ATOM 4205 C C . ILE B 1 245 ? -19.516 -34.938 -12.062 1 97.44 245 ILE B C 1
ATOM 4207 O O . ILE B 1 245 ? -20.094 -34.156 -11.32 1 97.44 245 ILE B O 1
ATOM 4211 N N . PRO B 1 246 ? -18.672 -35.844 -11.562 1 97 246 PRO B N 1
ATOM 4212 C CA . PRO B 1 246 ? -18.562 -36 -10.117 1 97 246 PRO B CA 1
ATOM 4213 C C . PRO B 1 246 ? -17.578 -35.031 -9.484 1 97 246 PRO B C 1
ATOM 4215 O O . PRO B 1 246 ? -16.719 -35.438 -8.695 1 97 246 PRO B O 1
ATOM 4218 N N . VAL B 1 247 ? -17.703 -33.812 -9.773 1 96.69 247 VAL B N 1
ATOM 4219 C CA . VAL B 1 247 ? -16.906 -32.75 -9.148 1 96.69 247 VAL B CA 1
ATOM 4220 C C . VAL B 1 247 ? -17.391 -32.531 -7.719 1 96.69 247 VAL B C 1
ATOM 4222 O O . VAL B 1 247 ? -18.562 -32.719 -7.41 1 96.69 247 VAL B O 1
ATOM 4225 N N . ALA B 1 248 ? -16.453 -32.125 -6.844 1 95.44 248 ALA B N 1
ATOM 4226 C CA . ALA B 1 248 ? -16.766 -31.891 -5.434 1 95.44 248 ALA B CA 1
ATOM 4227 C C . ALA B 1 248 ? -16.062 -30.641 -4.914 1 95.44 248 ALA B C 1
ATOM 4229 O O . ALA B 1 248 ? -15.188 -30.078 -5.59 1 95.44 248 ALA B O 1
ATOM 4230 N N . GLY B 1 249 ? -16.531 -30.219 -3.764 1 96.88 249 GLY B N 1
ATOM 4231 C CA . GLY B 1 249 ? -15.883 -29.094 -3.09 1 96.88 249 GLY B CA 1
ATOM 4232 C C . GLY B 1 249 ? -15.852 -27.828 -3.926 1 96.88 249 GLY B C 1
ATOM 4233 O O . GLY B 1 249 ? -16.844 -27.469 -4.551 1 96.88 249 GLY B O 1
ATOM 4234 N N . ALA B 1 250 ? -14.711 -27.141 -3.854 1 98.5 250 ALA B N 1
ATOM 4235 C CA . ALA B 1 250 ? -14.555 -25.891 -4.574 1 98.5 250 ALA B CA 1
ATOM 4236 C C . ALA B 1 250 ? -14.672 -26.094 -6.082 1 98.5 250 ALA B C 1
ATOM 4238 O O . ALA B 1 250 ? -15.172 -25.234 -6.801 1 98.5 250 ALA B O 1
ATOM 4239 N N . ALA B 1 251 ? -14.25 -27.234 -6.523 1 98.38 251 ALA B N 1
ATOM 4240 C CA . ALA B 1 251 ? -14.297 -27.531 -7.953 1 98.38 251 ALA B CA 1
ATOM 4241 C C . ALA B 1 251 ? -15.734 -27.531 -8.461 1 98.38 251 ALA B C 1
ATOM 4243 O O . ALA B 1 251 ? -15.992 -27.172 -9.617 1 98.38 251 ALA B O 1
ATOM 4244 N N . ARG B 1 252 ? -16.656 -27.953 -7.59 1 98.44 252 ARG B N 1
ATOM 4245 C CA . ARG B 1 252 ? -18.062 -27.969 -7.977 1 98.44 252 ARG B CA 1
ATOM 4246 C C . ARG B 1 252 ? -18.562 -26.578 -8.312 1 98.44 252 ARG B C 1
ATOM 4248 O O . ARG B 1 252 ? -19.234 -26.375 -9.328 1 98.44 252 ARG B O 1
ATOM 4255 N N . TYR B 1 253 ? -18.25 -25.672 -7.484 1 98.81 253 TYR B N 1
ATOM 4256 C CA . TYR B 1 253 ? -18.656 -24.297 -7.734 1 98.81 253 TYR B CA 1
ATOM 4257 C C . TYR B 1 253 ? -17.984 -23.75 -8.992 1 98.81 253 TYR B C 1
ATOM 4259 O O . TYR B 1 253 ? -18.609 -23.062 -9.797 1 98.81 253 TYR B O 1
ATOM 4267 N N . LEU B 1 254 ? -16.719 -23.984 -9.094 1 98.88 254 LEU B N 1
ATOM 4268 C CA . LEU B 1 254 ? -15.977 -23.469 -10.234 1 98.88 254 LEU B CA 1
ATOM 4269 C C . LEU B 1 254 ? -16.469 -24.094 -11.539 1 98.88 254 LEU B C 1
ATOM 4271 O O . LEU B 1 254 ? -16.469 -23.438 -12.578 1 98.88 254 LEU B O 1
ATOM 4275 N N . TYR B 1 255 ? -16.844 -25.312 -11.461 1 98.81 255 TYR B N 1
ATOM 4276 C CA . TYR B 1 255 ? -17.438 -25.969 -12.617 1 98.81 255 TYR B CA 1
ATOM 4277 C C . TYR B 1 255 ? -18.75 -25.281 -13.008 1 98.81 255 TYR B C 1
ATOM 4279 O O . TYR B 1 255 ? -19.031 -25.078 -14.188 1 98.81 255 TYR B O 1
ATOM 4287 N N . LYS B 1 256 ? -19.531 -25 -12.031 1 98.75 256 LYS B N 1
ATOM 4288 C CA . LYS B 1 256 ? -20.75 -24.234 -12.281 1 98.75 256 LYS B CA 1
ATOM 4289 C C . LYS B 1 256 ? -20.453 -22.938 -13.023 1 98.75 256 LYS B C 1
ATOM 4291 O O . LYS B 1 256 ? -21.109 -22.641 -14.031 1 98.75 256 LYS B O 1
ATOM 4296 N N . ALA B 1 257 ? -19.516 -22.203 -12.516 1 98.81 257 ALA B N 1
ATOM 4297 C CA . ALA B 1 257 ? -19.125 -20.953 -13.156 1 98.81 257 ALA B CA 1
ATOM 4298 C C . ALA B 1 257 ? -18.625 -21.188 -14.578 1 98.81 257 ALA B C 1
ATOM 4300 O O . ALA B 1 257 ? -18.953 -20.422 -15.492 1 98.81 257 ALA B O 1
ATOM 4301 N N . PHE B 1 258 ? -17.875 -22.219 -14.766 1 98.81 258 PHE B N 1
ATOM 4302 C CA . PHE B 1 258 ? -17.328 -22.641 -16.062 1 98.81 258 PHE B CA 1
ATOM 4303 C C . PHE B 1 258 ? -18.438 -22.875 -17.062 1 98.81 258 PHE B C 1
ATOM 4305 O O . PHE B 1 258 ? -18.391 -22.359 -18.188 1 98.81 258 PHE B O 1
ATOM 4312 N N . ARG B 1 259 ? -19.453 -23.562 -16.672 1 98.38 259 ARG B N 1
ATOM 4313 C CA . ARG B 1 259 ? -20.578 -23.891 -17.531 1 98.38 259 ARG B CA 1
ATOM 4314 C C . ARG B 1 259 ? -21.438 -22.656 -17.797 1 98.38 259 ARG B C 1
ATOM 4316 O O . ARG B 1 259 ? -21.922 -22.453 -18.922 1 98.38 259 ARG B O 1
ATOM 4323 N N . GLU B 1 260 ? -21.625 -21.922 -16.828 1 98.31 260 GLU B N 1
ATOM 4324 C CA . GLU B 1 260 ? -22.438 -20.719 -16.953 1 98.3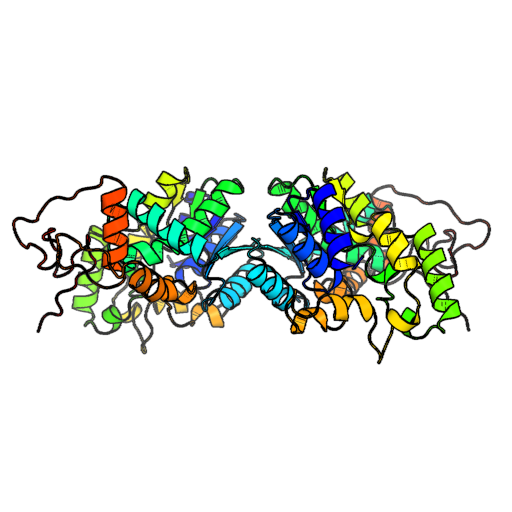1 260 GLU B CA 1
ATOM 4325 C C . GLU B 1 260 ? -21.812 -19.75 -17.953 1 98.31 260 GLU B C 1
ATOM 4327 O O . GLU B 1 260 ? -22.516 -18.953 -18.578 1 98.31 260 GLU B O 1
ATOM 4332 N N . LYS B 1 261 ? -20.516 -19.797 -18.094 1 98.38 261 LYS B N 1
ATOM 4333 C CA . LYS B 1 261 ? -19.812 -18.938 -19.047 1 98.38 261 LYS B CA 1
ATOM 4334 C C . LYS B 1 261 ? -19.859 -19.531 -20.453 1 98.38 261 LYS B C 1
ATOM 4336 O O . LYS B 1 261 ? -19.281 -18.969 -21.391 1 98.38 261 LYS B O 1
ATOM 4341 N N . GLY B 1 262 ? -20.453 -20.656 -20.594 1 98.19 262 GLY B N 1
ATOM 4342 C CA . GLY B 1 262 ? -20.609 -21.297 -21.891 1 98.19 262 GLY B CA 1
ATOM 4343 C C . GLY B 1 262 ? -19.359 -22.047 -22.344 1 98.19 262 GLY B C 1
ATOM 4344 O O . GLY B 1 262 ? -19.156 -22.25 -23.531 1 98.19 262 GLY B O 1
ATOM 4345 N N . LEU B 1 263 ? -18.531 -22.453 -21.391 1 98.31 263 LEU B N 1
ATOM 4346 C CA . LEU B 1 263 ? -17.266 -23.094 -21.734 1 98.31 263 LEU B CA 1
ATOM 4347 C C . LEU B 1 263 ? -17.422 -24.609 -21.781 1 98.31 263 LEU B C 1
ATOM 4349 O O . LEU B 1 263 ? -18.328 -25.172 -21.156 1 98.31 263 LEU B O 1
ATOM 4353 N N . SER B 1 264 ? -16.609 -25.234 -22.594 1 97.25 264 SER B N 1
ATOM 4354 C CA . SER B 1 264 ? -16.516 -26.688 -22.688 1 97.25 264 SER B CA 1
ATOM 4355 C C . SER B 1 264 ? -15.07 -27.125 -22.844 1 97.25 264 SER B C 1
ATOM 4357 O O . SER B 1 264 ? -14.164 -26.297 -22.969 1 97.25 264 SER B O 1
ATOM 4359 N N . TYR B 1 265 ? -14.859 -28.453 -22.625 1 96.62 265 TYR B N 1
ATOM 4360 C CA . TYR B 1 265 ? -13.523 -29 -22.781 1 96.62 265 TYR B CA 1
ATOM 4361 C C . TYR B 1 265 ? -13.57 -30.375 -23.453 1 96.62 265 TYR B C 1
ATOM 4363 O O . TYR B 1 265 ? -14.625 -31 -23.516 1 96.62 265 TYR B O 1
ATOM 4371 N N . GLU B 1 266 ? -12.453 -30.75 -23.953 1 95.06 266 GLU B N 1
ATOM 4372 C CA . GLU B 1 266 ? -12.359 -32.031 -24.656 1 95.06 266 GLU B CA 1
ATOM 4373 C C . GLU B 1 266 ? -12.039 -33.156 -23.688 1 95.06 266 GLU B C 1
ATOM 4375 O O . GLU B 1 266 ? -11.25 -33 -22.75 1 95.06 266 GLU B O 1
ATOM 4380 N N . ARG B 1 267 ? -12.609 -34.312 -24.047 1 93.62 267 ARG B N 1
ATOM 4381 C CA . ARG B 1 267 ? -12.32 -35.5 -23.266 1 93.62 267 ARG B CA 1
ATOM 4382 C C . ARG B 1 267 ? -10.992 -36.125 -23.672 1 93.62 267 ARG B C 1
ATOM 4384 O O . ARG B 1 267 ? -10.594 -36.031 -24.828 1 93.62 267 ARG B O 1
ATOM 4391 N N . GLY B 1 268 ? -10.391 -36.625 -22.703 1 92.25 268 GLY B N 1
ATOM 4392 C CA . GLY B 1 268 ? -9.125 -37.281 -22.969 1 92.25 268 GLY B CA 1
ATOM 4393 C C . GLY B 1 268 ? -9.297 -38.656 -23.641 1 92.25 268 GLY B C 1
ATOM 4394 O O . GLY B 1 268 ? -10.328 -39.312 -23.484 1 92.25 268 GLY B O 1
ATOM 4395 N N . THR B 1 269 ? -8.297 -39.094 -24.391 1 92.25 269 THR B N 1
ATOM 4396 C CA . THR B 1 269 ? -8.375 -40.375 -25.094 1 92.25 269 THR B CA 1
ATOM 4397 C C . THR B 1 269 ? -7.367 -41.344 -24.531 1 92.25 269 THR B C 1
ATOM 4399 O O . THR B 1 269 ? -7.578 -42.562 -24.594 1 92.25 269 THR B O 1
ATOM 4402 N N . ARG B 1 270 ? -6.367 -40.969 -24.047 1 93.88 270 ARG B N 1
ATOM 4403 C CA . ARG B 1 270 ? -5.289 -41.844 -23.594 1 93.88 270 ARG B CA 1
ATOM 4404 C C . ARG B 1 270 ? -5.391 -42.094 -22.109 1 93.88 270 ARG B C 1
ATOM 4406 O O . ARG B 1 270 ? -5.324 -43.25 -21.672 1 93.88 270 ARG B O 1
ATOM 4413 N N . SER B 1 271 ? -5.516 -41.031 -21.312 1 93 271 SER B N 1
ATOM 4414 C CA . SER B 1 271 ? -5.605 -41.125 -19.859 1 93 271 SER B CA 1
ATOM 4415 C C . SER B 1 271 ? -6.684 -40.219 -19.297 1 93 271 SER B C 1
ATOM 4417 O O . SER B 1 271 ? -6.379 -39.188 -18.703 1 93 271 SER B O 1
ATOM 4419 N N . PRO B 1 272 ? -7.867 -40.625 -19.469 1 95.62 272 PRO B N 1
ATOM 4420 C CA . PRO B 1 272 ? -8.977 -39.75 -19.062 1 95.62 272 PRO B CA 1
ATOM 4421 C C . PRO B 1 272 ? -9.094 -39.625 -17.547 1 95.62 272 PRO B C 1
ATOM 4423 O O . PRO B 1 272 ? -8.977 -40.625 -16.828 1 95.62 272 PRO B O 1
ATOM 4426 N N . CYS B 1 273 ? -9.273 -38.438 -17.062 1 96.88 273 CYS B N 1
ATOM 4427 C CA . CYS B 1 273 ? -9.492 -38.156 -15.656 1 96.88 273 CYS B CA 1
ATOM 4428 C C . CYS B 1 273 ? -10.781 -38.781 -15.156 1 96.88 273 CYS B 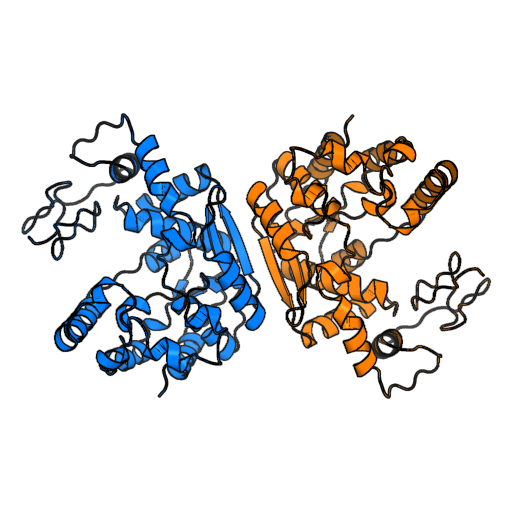C 1
ATOM 4430 O O . CYS B 1 273 ? -11.828 -38.688 -15.797 1 96.88 273 CYS B O 1
ATOM 4432 N N . PRO B 1 274 ? -10.711 -39.438 -14.031 1 96 274 PRO B N 1
ATOM 4433 C CA . PRO B 1 274 ? -11.914 -40.094 -13.523 1 96 274 PRO B CA 1
ATOM 4434 C C . PRO B 1 274 ? -12.977 -39.094 -13.055 1 96 274 PRO B C 1
ATOM 4436 O O . PRO B 1 274 ? -14.141 -39.469 -12.867 1 96 274 PRO B O 1
ATOM 4439 N N . VAL B 1 275 ? -12.609 -37.906 -12.852 1 96.75 275 VAL B N 1
ATOM 4440 C CA . VAL B 1 275 ? -13.555 -36.906 -12.367 1 96.75 275 VAL B CA 1
ATOM 4441 C C . VAL B 1 275 ? -14.195 -36.188 -13.547 1 96.75 275 VAL B C 1
ATOM 4443 O O . VAL B 1 275 ? -15.414 -36.219 -13.719 1 96.75 275 VAL B O 1
ATOM 4446 N N . CYS B 1 276 ? -13.43 -35.656 -14.43 1 97.25 276 CYS B N 1
ATOM 4447 C CA . CYS B 1 276 ? -14.016 -34.812 -15.445 1 97.25 276 CYS B CA 1
ATOM 4448 C C . CYS B 1 276 ? -13.797 -35.375 -16.844 1 97.25 276 CYS B C 1
ATOM 4450 O O . CYS B 1 276 ? -14.359 -34.875 -17.812 1 97.25 276 CYS B O 1
ATOM 4452 N N . GLY B 1 277 ? -12.992 -36.344 -16.953 1 96.69 277 GLY B N 1
ATOM 4453 C CA . GLY B 1 277 ? -12.789 -37 -18.234 1 96.69 277 GLY B CA 1
ATOM 4454 C C . GLY B 1 277 ? -11.719 -36.344 -19.078 1 96.69 277 GLY B C 1
ATOM 4455 O O . GLY B 1 277 ? -11.383 -36.844 -20.156 1 96.69 277 GLY B O 1
ATOM 4456 N N . HIS B 1 278 ? -11.18 -35.219 -18.688 1 96.88 278 HIS B N 1
ATOM 4457 C CA . HIS B 1 278 ? -10.109 -34.531 -19.422 1 96.88 278 HIS B CA 1
ATOM 4458 C C . HIS B 1 278 ? -8.82 -35.344 -19.391 1 96.88 278 HIS B C 1
ATOM 4460 O O . HIS B 1 278 ? -8.625 -36.188 -18.5 1 96.88 278 HIS B O 1
ATOM 4466 N N . GLU B 1 279 ? -7.961 -35.062 -20.375 1 95.38 279 GLU B N 1
ATOM 4467 C CA . GLU B 1 279 ? -6.703 -35.812 -20.438 1 95.38 279 GLU B CA 1
ATOM 4468 C C . GLU B 1 279 ? -5.789 -35.438 -19.266 1 95.38 279 GLU B C 1
ATOM 4470 O O . GLU B 1 279 ? -5.508 -34.25 -19.031 1 95.38 279 GLU B O 1
ATOM 4475 N N . MET B 1 280 ? -5.344 -36.375 -18.547 1 93.88 280 MET B N 1
ATOM 4476 C CA . MET B 1 280 ? -4.434 -36.156 -17.422 1 93.88 280 MET B CA 1
ATOM 4477 C C . MET B 1 280 ? -2.984 -36.125 -17.891 1 93.88 280 MET B C 1
ATOM 4479 O O . MET B 1 280 ? -2.664 -36.656 -18.953 1 93.88 280 MET B O 1
ATOM 4483 N N . ARG B 1 281 ? -2.221 -35.438 -17.203 1 86.81 281 ARG B N 1
ATOM 4484 C CA . ARG B 1 281 ? -0.78 -35.375 -17.438 1 86.81 281 ARG B CA 1
ATOM 4485 C C . ARG B 1 281 ? -0.013 -35.844 -16.203 1 86.81 281 ARG B C 1
ATOM 4487 O O . ARG B 1 281 ? 0.054 -35.125 -15.195 1 86.81 281 ARG B O 1
ATOM 4494 N N . GLY B 1 282 ? 0.662 -37 -16.297 1 82.44 282 GLY B N 1
ATOM 4495 C CA . GLY B 1 282 ? 1.44 -37.5 -15.18 1 82.44 282 GLY B CA 1
ATOM 4496 C C . GLY B 1 282 ? 0.617 -37.688 -13.922 1 82.44 282 GLY B C 1
ATOM 4497 O O . GLY B 1 282 ? 1.048 -37.312 -12.828 1 82.44 282 GLY B O 1
ATOM 4498 N N . GLY B 1 283 ? -0.626 -38.125 -14.086 1 87.81 283 GLY B N 1
ATOM 4499 C CA . GLY B 1 283 ? -1.482 -38.406 -12.953 1 87.81 283 GLY B CA 1
ATOM 4500 C C . GLY B 1 283 ? -2.217 -37.188 -12.43 1 87.81 283 GLY B C 1
ATOM 4501 O O . GLY B 1 283 ? -2.975 -37.281 -11.461 1 87.81 283 GLY B O 1
ATOM 4502 N N . TYR B 1 284 ? -1.979 -36.094 -13.023 1 91.69 284 TYR B N 1
ATOM 4503 C CA . TYR B 1 284 ? -2.619 -34.844 -12.617 1 91.69 284 TYR B CA 1
ATOM 4504 C C . TYR B 1 284 ? -3.533 -34.312 -13.711 1 91.69 284 TYR B C 1
ATOM 4506 O O . TYR B 1 284 ? -3.189 -34.375 -14.898 1 91.69 284 TYR B O 1
ATOM 4514 N N . CYS B 1 285 ? -4.734 -33.906 -13.336 1 95.56 285 CYS B N 1
ATOM 4515 C CA . CYS B 1 285 ? -5.668 -33.344 -14.297 1 95.56 285 CYS B CA 1
ATOM 4516 C C . CYS B 1 285 ? -5.637 -31.828 -14.25 1 95.56 285 CYS B C 1
ATOM 4518 O O . CYS B 1 285 ? -6.105 -31.219 -13.289 1 95.56 285 CYS B O 1
ATOM 4520 N N . PRO B 1 286 ? -5.172 -31.125 -15.25 1 94.62 286 PRO B N 1
ATOM 4521 C CA . PRO B 1 286 ? -5.098 -29.672 -15.242 1 94.62 286 PRO B CA 1
ATOM 4522 C C . PRO B 1 286 ? -6.473 -29 -15.305 1 94.62 286 PRO B C 1
ATOM 4524 O O . PRO B 1 286 ? -6.602 -27.812 -15.008 1 94.62 286 PRO B O 1
ATOM 4527 N N . MET B 1 287 ? -7.527 -29.719 -15.695 1 97.25 287 MET B N 1
ATOM 4528 C CA . MET B 1 287 ? -8.867 -29.172 -15.883 1 97.25 287 MET B CA 1
ATOM 4529 C C . MET B 1 287 ? -9.594 -29.047 -14.547 1 97.25 287 MET B C 1
ATOM 4531 O O . MET B 1 287 ? -10.18 -28 -14.25 1 97.25 287 MET B O 1
ATOM 4535 N N . CYS B 1 288 ? -9.477 -30.125 -13.727 1 97.31 288 CYS B N 1
ATOM 4536 C CA . CYS B 1 288 ? -10.289 -30.125 -12.516 1 97.31 288 CYS B CA 1
ATOM 4537 C C . CYS B 1 288 ? -9.414 -30.219 -11.273 1 97.31 288 CYS B C 1
ATOM 4539 O O . CYS B 1 288 ? -9.898 -30.062 -10.156 1 97.31 288 CYS B O 1
ATOM 4541 N N . GLY B 1 289 ? -8.148 -30.438 -11.367 1 94.38 289 GLY B N 1
ATOM 4542 C CA . GLY B 1 289 ? -7.211 -30.453 -10.25 1 94.38 289 GLY B CA 1
ATOM 4543 C C . GLY B 1 289 ? -7.086 -31.812 -9.594 1 94.38 289 GLY B C 1
ATOM 4544 O O . GLY B 1 289 ? -6.395 -31.969 -8.586 1 94.38 289 GLY B O 1
ATOM 4545 N N . HIS B 1 290 ? -7.738 -32.75 -10.195 1 93.94 290 HIS B N 1
ATOM 4546 C CA . HIS B 1 290 ? -7.645 -34.125 -9.664 1 93.94 290 HIS B CA 1
ATOM 4547 C C . HIS B 1 290 ? -6.211 -34.625 -9.742 1 93.94 290 HIS B C 1
ATOM 4549 O O . HIS B 1 290 ? -5.508 -34.406 -10.727 1 93.94 290 HIS B O 1
ATOM 4555 N N . TYR B 1 291 ? -5.762 -35.281 -8.648 1 89.5 291 TYR B N 1
ATOM 4556 C CA . TYR B 1 291 ? -4.426 -35.875 -8.609 1 89.5 291 TYR B CA 1
ATOM 4557 C C . TYR B 1 291 ? -4.477 -37.312 -8.125 1 89.5 291 TYR B C 1
ATOM 4559 O O . TYR B 1 291 ? -5.043 -37.625 -7.07 1 89.5 291 TYR B O 1
ATOM 4567 N N . GLU B 1 292 ? -3.941 -38.219 -9 1 82.94 292 GLU B N 1
ATOM 4568 C CA . GLU B 1 292 ? -3.896 -39.625 -8.664 1 82.94 292 GLU B CA 1
ATOM 4569 C C . GLU B 1 292 ? -2.664 -39.969 -7.824 1 82.94 292 GLU B C 1
ATOM 4571 O O . GLU B 1 292 ? -1.543 -39.594 -8.195 1 82.94 292 GLU B O 1
ATOM 4576 N N . GLN B 1 293 ? -2.746 -40 -6.461 1 63.12 293 GLN B N 1
ATOM 4577 C CA . GLN B 1 293 ? -1.637 -40.406 -5.605 1 63.12 293 GLN B CA 1
ATOM 4578 C C . GLN B 1 293 ? -1.122 -41.781 -5.992 1 63.12 293 GLN B C 1
ATOM 4580 O O . GLN B 1 293 ? -1.911 -42.688 -6.266 1 63.12 293 GLN B O 1
ATOM 4585 N N . LYS B 1 294 ? -0.013 -42 -6.883 1 52 294 LYS B N 1
ATOM 4586 C CA . LYS B 1 294 ? 0.546 -43.344 -7.016 1 52 294 LYS B CA 1
ATOM 4587 C C . LYS B 1 294 ? 0.616 -44.062 -5.66 1 52 294 LYS B C 1
ATOM 4589 O O . LYS B 1 294 ? 1.066 -43.469 -4.676 1 52 294 LYS B O 1
ATOM 4594 N N . ALA B 1 295 ? -0.153 -45.281 -5.582 1 41.03 295 ALA B N 1
ATOM 4595 C CA . ALA B 1 295 ? 0.084 -46.25 -4.508 1 41.03 295 ALA B CA 1
ATOM 4596 C C . ALA B 1 295 ? 1.562 -46.594 -4.422 1 41.03 295 ALA B C 1
ATOM 4598 O O . ALA B 1 295 ? 2.264 -46.625 -5.438 1 41.03 295 ALA B O 1
#

Solvent-accessible surface area (backbone atoms only — not comparable to full-atom values): 30076 Å² total; per-residue (Å²): 136,54,65,68,58,44,36,19,52,34,24,51,70,60,64,37,55,20,29,49,40,49,24,44,53,42,21,42,52,45,53,49,15,28,42,73,48,70,41,80,31,39,29,29,28,34,30,26,40,92,49,60,35,68,19,61,72,38,27,50,52,50,27,37,76,70,45,27,39,36,37,42,34,27,30,47,71,67,55,47,52,52,33,27,50,52,35,22,68,71,72,68,36,25,13,45,69,62,30,43,38,43,17,40,52,43,54,21,48,49,51,38,42,76,51,67,47,52,28,34,30,38,32,54,48,41,42,62,57,26,36,48,47,73,74,49,65,73,43,56,50,72,58,36,48,52,47,37,55,54,43,72,73,65,68,82,63,64,63,51,57,50,23,52,76,64,70,31,44,63,41,37,38,47,62,31,67,70,40,42,53,50,40,72,68,51,55,43,69,51,20,39,48,98,89,31,48,27,31,48,59,33,62,70,38,60,88,76,48,59,65,73,34,52,69,44,79,88,62,56,63,25,50,27,19,17,40,54,58,45,46,58,53,33,21,60,69,18,58,87,66,83,66,98,49,75,59,54,54,31,25,31,28,36,40,50,51,33,48,74,71,70,56,83,82,69,69,31,86,84,46,50,30,91,51,78,29,31,49,38,57,95,52,28,22,78,50,56,55,51,66,60,77,82,129,135,55,68,68,59,45,37,20,54,34,26,50,71,60,62,37,54,20,29,49,38,47,24,44,54,42,22,42,53,44,53,50,16,28,42,74,49,72,41,79,32,40,30,28,30,34,32,26,39,92,48,60,36,68,19,62,72,38,26,50,51,52,27,37,78,70,46,26,40,35,36,42,36,28,31,47,71,66,55,47,51,51,33,29,50,50,35,21,67,70,71,67,36,26,13,45,68,63,30,44,38,43,18,42,53,44,54,21,49,50,51,38,42,76,51,65,48,53,27,34,31,37,32,52,49,39,41,62,57,27,36,47,48,72,74,49,65,73,43,56,51,71,57,36,49,52,46,39,55,54,43,74,73,65,68,81,64,66,64,51,59,49,22,52,76,64,71,30,45,62,40,35,38,46,63,31,66,71,40,42,54,51,40,73,67,52,56,43,70,50,21,40,47,96,89,31,46,26,32,48,60,34,62,70,38,59,88,76,46,59,64,72,34,52,70,44,78,88,62,58,63,26,50,28,20,17,39,54,58,45,48,61,54,33,21,60,68,18,59,86,65,82,66,98,47,74,60,56,54,32,24,31,27,37,40,50,50,33,48,74,71,70,57,84,81,68,68,32,84,86,46,50,30,90,51,80,29,32,51,38,57,94,52,30,22,77,51,57,54,52,68,60,75,81,129

Secondary structure (DSSP, 8-state):
--HHHHHHHHHHHH--SEEE--SSHHHHHHHHHHHHTT--PEEEEEEETTS--SHHHHHHHHHHHHT--EEEEEE-HHHHHHHHHHHHHHHT---HHHHHHHHHHHHHHHHHHHTT--EEE--TTHHHHHT-SGGGGGS-HHHHHHHHHHHHHH---HHHHHHHHTT-EEE-GGGSHHHHHHHHHS-HHHHSBTTBSSHHHHHHHBTTB-HHHHTPPP--HHHHTSGGGHHHHHHHHTTT---SS---HHHHHHHHHHHHTT---PPPSSSB-TTT-PBPBTTB-TTT--B----/--HHHHHHHHHHHH--SEEE--SSHHHHHHHHHHHHTT--PEEEEEEETTS--SHHHHHHHHHHHHT--EEEEEE-HHHHHHHHHHHHHHHT---HHHHHHHHHHHHHHHHHHHTT--EEE--TTHHHHHT-SGGGGGS-HHHHHHHHHHHHHH---HHHHHHHHTT-EEE-GGGSHHHHHHHHHS-HHHHSBTTBSSHHHHHHHBTTB-HHHHTPPP--HHHHTSGGGHHHHHHHHTTT---SS---HHHHHHHHHHHHTT---PPPSSSB-TTT-PBPBTTB-TTT--B----

InterPro domains:
  IPR001962 Asparagine synthase [PF00733] (18-143)
  IPR001962 Asparagine synthase [PF00733] (165-226)
  IPR001962 Asparagine synthase [cd01991] (19-225)
  IPR014729 Rossmann-like alpha/beta/alpha sandwich fold [G3DSA:3.40.50.620] (3-255)
  IPR050795 Asparagine Synthetase [PTHR11772] (19-235)

Organism: Thermoproteus tenax (strain ATCC 35583 / DSM 2078 / JCM 9277 / NBRC 100435 / Kra 1) (NCBI:txid768679)

Sequence (590 aa):
MSLPQLLREAAAEAQCDSVLLSGGLDSSTVAWALREAGLRPVAFNAQYAPRPGTDVPYLLEVARQLGLRTVIVWASEEEAVRAAEEVVGILRVFNPMEVVNCAAAYLAMRAAAEMGARRICTGDGGDELFAGYSFMHKLPPRELDEYIRRLTETWYFCAFDVGKALGLEIQAPYLHPRVVEYALSVPAEEKVRGGYGKYLVRRQFEGLLPREVVWRRKDPLEVGSGFAALYDVLAKRGEGYEADIPVAGAARYLYKAFREKGLSYERGTRSPCPVCGHEMRGGYCPMCGHYEQKAMSLPQLLREAAAEAQCDSVLLSGGLDSSTVAWALREAGLRPVAFNAQYAPRPGTDVPYLLEVARQLGLRTVIVWASEEEAVRAAEEVVGILRVFNPMEVVNCAAAYLAMRAAAEMGARRICTGDGGDELFAGYSFMHKLPPRELDEYIRRLTETWYFCAFDVGKALGLEIQAPYLHPRVVEYALSVPAEEKVRGGYGKYLVRRQFEGLLPREVVWRRKDPLEVGSGFAALYDVLAKRGEGYEADIPVAGAARYLYKAFREKGLSYERGTRSPCPVCGHEMRGGYCPMCGHYEQKA

Nearest PDB structures (foldseek):
  1mc1-assembly1_A  TM=8.136E-01  e=1.484E-14  Streptomyces clavuligerus
  1mbz-assembly1_A  TM=7.831E-01  e=1.259E-13  Streptomyces clavuligerus
  1jgt-assembly1_A  TM=7.885E-01  e=1.405E-12  Streptomyces clavuligerus
  1jgt-assembly1_B  TM=7.736E-01  e=3.378E-12  Streptomyces clavuligerus
  1m1z-assembly1_A  TM=7.410E-01  e=2.179E-12  Streptomyces clavuligerus

pLDDT: mean 96.7, std 5.27, range [41.03, 98.94]

Radius of gyration: 27.72 Å; Cα contacts (8 Å, |Δi|>4): 1201; chains: 2; bounding box: 56×92×57 Å